Protein 3ODT (pdb70)

B-factor: mean 15.15, std 9.88, range [2.03, 68.45]

GO terms:
  GO:0036435 K48-linked polyubiquitin modification-dependent protein binding (F, IDA)
  GO:0043130 ubiquitin binding (F, IDA)
  GO:0043161 proteasome-mediated ubiquitin-dependent protein catabolic process (P, IGI)
  GO:0000727 double-strand break repair via break-induced replication (P, IMP)
  GO:0034517 ribophagy (P, IMP)
  GO:0005634 nucleus (C, HDA)
  GO:0005737 cytoplasm (C, HDA)
  GO:0043161 proteasome-mediated ubiquitin-dependent protein catabolic process (P, IMP)
  GO:0010992 ubiquitin recycling (P, IMP)
  GO:0043130 ubiquitin binding (F, IMP)
  GO:0072671 mitochondria-associated ubiquitin-dependent protein catabolic process (P, IMP)
  GO:0006303 double-strand break repair via nonhomologous end joining (P, IMP)
  GO:0070314 G1 to G0 transition (P, IMP)
  GO:0005515 protein binding (F, IPI)
  GO:0032473 cytoplasmic side of mitochondrial outer membrane (C, IDA)
  GO:0005634 nucleus (C, IDA)
  GO:0005737 cytoplasm (C, IDA)
  GO:0005634 nucleus (C, EXP)
  GO:0005737 cytoplasm (C, EXP)
  GO:0005741 mitochondrial outer membrane (C, EXP)

Secondary structure (DSSP, 8-state):
----EEEEEE---SS-EEEEEEEETTEEEEEETTSEEEEEEESSSEEEEEEEE-SS-EEEEEEETTTTEEEEEETT--EEEETT--TTS---B----SS-EEEEEEETTEEEEEETTSEEEEEETTEEEEEEE--SS-EEEEEEEETTTTEEEEEETTS-EEEEETTEEEEEE-SS-SS-EEEEEEEETTEEEEEETTSEEEEE-----EEEEEE--SS-EEEEEE-TTS-EEEEETTSEEEEE-TTT--EEEEEE-SSS-EEEEE---S-EEEEETTS-EEEEES-GGG---/----EEEEEE---SS-EEEEEEEETTEEEEEETTSEEEEEEEESEEEEEEEEE-SS-EEEEEEETTTTEEEEEETT--EEEETT--TTSPPSEE----SS-EEEEEEETTEEEEEETTSEEEEEETTEEEEEEE--SS-EEEEEEEETTTTEEEEEETTS-EEEEETTEEEEEE-SS-SS-EEEEEEEETTEEEEEETTSEEEEE-----EEEEEE--SS-EEEEEE-TTS-EEEEETTSEEEEE-TTT-SEEEEEE-SSS-EEEEE---S-EEEEETTS-EEEEES-GGG--

Solvent-accessible surface area: 24401 Å² total

CATH classification: 2.130.10.10

Folds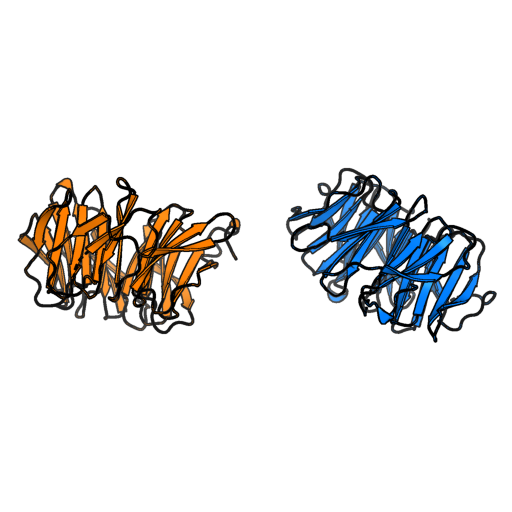eek 3Di:
DFDWFFQDKFDDFPFFFQEKEDLDPFWIWTFFQQQWIWIWGCDPHIDIATQEGDNGGKHEWEADNVVQWIWTWFAVFIWTAHPPHHYPDDTLDQHDGPGTFNYWYDDDQWIWTWGQSQWIFIDHPSYTQEIQHDGPGGWQDKAQQDPVQQWIWTFFQSQWIFIDGRNHTPDIQNPPGPGGWHEKDHPHNFWIWTFFQVQWIFIAGVVRDTPDIQHDGPGGKHYWDAFPVGWIWTFWQSQWIWTADPVPNDTPDIDHDPARIWNYWDAPQRWIWTTGRVRMIIIIDPDPVSHPD/DQPKFFQDKFDDFPFFWQEKADLDPFWIWTFFQQQFIWIWGDDPHIDIATQEGDDGGWHEWEADNVVQWIWTWFAVFIFIDHPPHHYPDGGPDGQDDGPGTFNYWYDDPQWIWTWGQSQWIFIDHPSDTFEIQHDGPGGWQDKADQDPVQQWIWTFFQSQWIFIDGRRHTPDIQNPPGPGGWHEKDHPHNFWIWTFFQVQWIFIAGVVSDTPAIEHDGPGGKHEWDAFPVRWIWTFWQSQWIWTADPVVRYTDDIDHHPARIWNYWDFPQRWIWTTGRVRMITIIDPDPVSHD

Structure (mmCIF, N/CA/C/O backbone):
data_3ODT
#
_entry.id   3ODT
#
_cell.length_a   33.656
_cell.length_b   87.996
_cell.length_c   92.265
_cell.angle_alpha   90.00
_cell.angle_beta   96.73
_cell.angle_gamma   90.00
#
_symmetry.space_group_name_H-M   'P 1 21 1'
#
loop_
_entity.id
_entity.type
_entity.pdbx_description
1 polymer 'Protein DOA1'
2 non-polymer 'CALCIUM ION'
3 non-polymer '2-(N-MORPHOLINO)-ETHANESULFONIC ACID'
4 water water
#
loop_
_atom_site.group_PDB
_atom_site.id
_atom_site.type_symbol
_atom_site.label_atom_id
_atom_site.label_alt_id
_atom_site.label_comp_id
_atom_site.label_asym_id
_atom_site.label_entity_id
_atom_site.label_seq_id
_atom_site.pdbx_PDB_ins_code
_atom_site.Cartn_x
_atom_site.Cartn_y
_atom_site.Cartn_z
_atom_site.occupancy
_atom_site.B_iso_or_equiv
_atom_site.auth_seq_id
_atom_site.auth_comp_id
_atom_site.auth_asym_id
_atom_site.auth_atom_id
_atom_site.pdbx_PDB_model_num
ATOM 1 N N . PHE A 1 5 ? -8.285 39.684 61.767 1.00 24.33 0 PHE A N 1
ATOM 2 C CA . PHE A 1 5 ? -7.501 40.640 62.633 1.00 16.65 0 PHE A CA 1
ATOM 3 C C . PHE A 1 5 ? -7.150 41.952 61.921 1.00 14.69 0 PHE A C 1
ATOM 4 O O . PHE A 1 5 ? -6.739 41.965 60.747 1.00 19.37 0 PHE A O 1
ATOM 12 N N . THR A 1 6 ? -7.333 43.055 62.641 1.00 14.41 1 THR A N 1
ATOM 13 C CA . THR A 1 6 ? -6.756 44.345 62.267 1.00 14.79 1 THR A CA 1
ATOM 14 C C . THR A 1 6 ? -5.949 44.866 63.458 1.00 11.37 1 THR A C 1
ATOM 15 O O . THR A 1 6 ? -6.221 44.542 64.608 1.00 12.66 1 THR A O 1
ATOM 19 N N . GLY A 1 7 ? -4.923 45.649 63.184 1.00 11.28 2 GLY A N 1
ATOM 20 C CA . GLY A 1 7 ? -3.986 46.003 64.219 1.00 11.87 2 GLY A CA 1
ATOM 21 C C . GLY A 1 7 ? -4.574 46.888 65.295 1.00 9.30 2 GLY A C 1
ATOM 22 O O . GLY A 1 7 ? -5.457 47.719 65.068 1.00 12.94 2 GLY A O 1
ATOM 23 N N . TYR A 1 8 ? -4.048 46.733 66.497 1.00 9.40 3 TYR A N 1
ATOM 24 C CA . TYR A 1 8 ? -4.308 47.677 67.567 1.00 7.67 3 TYR A CA 1
ATOM 25 C C . TYR A 1 8 ? -3.541 48.961 67.301 1.00 8.33 3 TYR A C 1
ATOM 26 O O . TYR A 1 8 ? -2.402 48.930 66.815 1.00 10.43 3 TYR A O 1
ATOM 35 N N . GLN A 1 9 ? -4.148 50.082 67.654 1.00 8.36 4 GLN A N 1
ATOM 36 C CA . GLN A 1 9 ? -3.459 51.354 67.596 1.00 9.14 4 GLN A CA 1
ATOM 37 C C . GLN A 1 9 ? -3.658 52.122 68.886 1.00 9.10 4 GLN A C 1
ATOM 38 O O . GLN A 1 9 ? -4.558 51.829 69.650 1.00 9.17 4 GLN A O 1
ATOM 44 N N . LEU A 1 10 ? -2.783 53.078 69.144 1.00 9.70 5 LEU A N 1
ATOM 45 C CA . LEU A 1 10 ? -2.822 53.803 70.401 1.00 11.03 5 LEU A CA 1
ATOM 46 C C . LEU A 1 10 ? -4.165 54.525 70.508 1.00 10.16 5 LEU A C 1
ATOM 47 O O . LEU A 1 10 ? -4.588 55.232 69.583 1.00 11.48 5 LEU A O 1
ATOM 52 N N . SER A 1 11 ? -4.814 54.306 71.652 1.00 10.42 6 SER A N 1
ATOM 53 C CA . SER A 1 11 ? -6.042 55.014 72.023 1.00 9.60 6 SER A CA 1
ATOM 54 C C . SER A 1 11 ? -5.811 56.181 72.966 1.00 9.06 6 SER A C 1
ATOM 55 O O . SER A 1 11 ? -6.400 57.250 72.794 1.00 12.53 6 SER A O 1
ATOM 58 N N . ALA A 1 12 ? -4.973 55.985 73.977 1.00 10.19 7 ALA A N 1
ATOM 59 C CA . ALA A 1 12 ? -4.709 57.040 74.952 1.00 10.37 7 ALA A CA 1
ATOM 60 C C . ALA A 1 12 ? -3.387 56.799 75.650 1.00 8.28 7 ALA A C 1
ATOM 61 O O . ALA A 1 12 ? -2.957 55.665 75.851 1.00 10.13 7 ALA A O 1
ATOM 63 N N . THR A 1 13 ? -2.780 57.906 76.023 1.00 11.14 8 THR A N 1
ATOM 64 C CA . THR A 1 13 ? -1.587 57.953 76.827 1.00 11.11 8 THR A CA 1
ATOM 65 C C . THR A 1 13 ? -1.936 58.605 78.162 1.00 10.45 8 THR A C 1
ATOM 66 O O . THR A 1 13 ? -2.438 59.732 78.217 1.00 12.40 8 THR A O 1
ATOM 70 N N . LEU A 1 14 ? -1.698 57.859 79.226 1.00 9.50 9 LEU A N 1
ATOM 71 C CA . LEU A 1 14 ? -2.096 58.216 80.563 1.00 9.53 9 LEU A CA 1
ATOM 72 C C . LEU A 1 14 ? -0.832 58.563 81.358 1.00 10.20 9 LEU A C 1
ATOM 73 O O . LEU A 1 14 ? -0.087 57.686 81.813 1.00 8.79 9 LEU A O 1
ATOM 78 N N . LYS A 1 15 ? -0.641 59.864 81.541 1.00 9.73 10 LYS A N 1
ATOM 79 C CA . LYS A 1 15 ? 0.539 60.447 82.139 1.00 9.44 10 LYS A CA 1
ATOM 80 C C . LYS A 1 15 ? 0.244 60.867 83.584 1.00 10.37 10 LYS A C 1
ATOM 81 O O . LYS A 1 15 ? -0.776 61.460 83.850 1.00 13.10 10 LYS A O 1
ATOM 87 N N . GLY A 1 16 ? 1.143 60.537 84.500 1.00 9.52 11 GLY A N 1
ATOM 88 C CA . GLY A 1 16 ? 1.011 60.974 85.873 1.00 10.65 11 GLY A CA 1
ATOM 89 C C . GLY A 1 16 ? 2.023 60.316 86.798 1.00 8.20 11 GLY A C 1
ATOM 90 O O . GLY A 1 16 ? 2.529 60.953 87.722 1.00 11.70 11 GLY A O 1
ATOM 91 N N . HIS A 1 17 ? 2.315 59.038 86.577 1.00 8.46 12 HIS A N 1
ATOM 92 C CA . HIS A 1 17 ? 3.291 58.382 87.421 1.00 7.64 12 HIS A CA 1
ATOM 93 C C . HIS A 1 17 ? 4.676 59.003 87.237 1.00 7.71 12 HIS A C 1
ATOM 94 O O . HIS A 1 17 ? 5.061 59.398 86.136 1.00 9.23 12 HIS A O 1
ATOM 101 N N . ASP A 1 18 ? 5.451 59.024 88.315 1.00 7.02 13 ASP A N 1
ATOM 102 C CA . ASP A 1 18 ? 6.788 59.601 88.276 1.00 7.46 13 ASP A CA 1
ATOM 103 C C . ASP A 1 18 ? 7.925 58.555 88.228 1.00 9.47 13 ASP A C 1
ATOM 104 O O . ASP A 1 18 ? 9.098 58.921 88.210 1.00 10.37 13 ASP A O 1
ATOM 109 N N . GLN A 1 19 ? 7.567 57.271 88.292 1.00 7.75 14 GLN A N 1
ATOM 110 C CA . GLN A 1 19 ? 8.531 56.190 88.114 1.00 7.38 14 GLN A CA 1
ATOM 111 C C . GLN A 1 19 ? 7.842 55.033 87.391 1.00 7.45 14 GLN A C 1
ATOM 112 O O . GLN A 1 19 ? 6.665 55.129 87.051 1.00 7.85 14 GLN A O 1
ATOM 118 N N . ASP A 1 20 ? 8.567 53.943 87.160 1.00 7.66 15 ASP A N 1
ATOM 119 C CA . ASP A 1 20 ? 8.047 52.909 86.291 1.00 7.46 15 ASP A CA 1
ATOM 120 C C . ASP A 1 20 ? 6.660 52.476 86.724 1.00 8.56 15 ASP A C 1
ATOM 121 O O . ASP A 1 20 ? 6.401 52.309 87.924 1.00 8.17 15 ASP A O 1
ATOM 126 N N . VAL A 1 21 ? 5.799 52.220 85.729 1.00 6.57 16 VAL A N 1
ATOM 127 C CA . VAL A 1 21 ? 4.516 51.571 85.984 1.00 7.84 16 VAL A CA 1
ATOM 128 C C . VAL A 1 21 ? 4.748 50.062 85.958 1.00 7.50 16 VAL A C 1
ATOM 129 O O . VAL A 1 21 ? 5.136 49.487 84.949 1.00 8.64 16 VAL A O 1
ATOM 133 N N . ARG A 1 22 ? 4.522 49.413 87.081 1.00 6.31 17 ARG A N 1
ATOM 134 C CA . ARG A 1 22 ? 4.890 48.022 87.232 1.00 8.27 17 ARG A CA 1
ATOM 135 C C . ARG A 1 22 ? 3.748 47.036 87.019 1.00 6.39 17 ARG A C 1
ATOM 136 O O . ARG A 1 22 ? 3.984 45.867 86.746 1.00 8.41 17 ARG A O 1
ATOM 144 N N . ASP A 1 23 ? 2.528 47.514 87.154 1.00 6.53 18 ASP A N 1
ATOM 145 C CA . ASP A 1 23 ? 1.358 46.671 86.999 1.00 5.60 18 ASP A CA 1
ATOM 146 C C . ASP A 1 23 ? 0.126 47.520 86.713 1.00 5.84 18 ASP A C 1
ATOM 147 O O . ASP A 1 23 ? -0.024 48.633 87.238 1.00 8.30 18 ASP A O 1
ATOM 152 N N . VAL A 1 24 ? -0.726 47.000 85.815 1.00 5.25 19 VAL A N 1
ATOM 153 C CA . VAL A 1 24 ? -1.972 47.632 85.398 1.00 4.44 19 VAL A CA 1
ATOM 154 C C . VAL A 1 24 ? -3.114 46.625 85.443 1.00 7.29 19 VAL A C 1
ATOM 155 O O . VAL A 1 24 ? -2.914 45.419 85.228 1.00 8.11 19 VAL A O 1
ATOM 159 N N . VAL A 1 25 ? -4.329 47.121 85.661 1.00 5.90 20 VAL A N 1
ATOM 160 C CA . VAL A 1 25 ? -5.496 46.270 85.700 1.00 6.89 20 VAL A CA 1
ATOM 161 C C . VAL A 1 25 ? -6.698 47.012 85.130 1.00 5.92 20 VAL A C 1
ATOM 162 O O . VAL A 1 25 ? -6.892 48.209 85.387 1.00 7.78 20 VAL A O 1
ATOM 166 N N . ALA A 1 26 ? -7.529 46.293 84.379 1.00 7.06 21 ALA A N 1
ATOM 167 C CA . ALA A 1 26 ? -8.820 46.775 83.966 1.00 8.12 21 ALA A CA 1
ATOM 168 C C . ALA A 1 26 ? -9.804 46.687 85.133 1.00 8.31 21 ALA A C 1
ATOM 169 O O . ALA A 1 26 ? -9.901 45.657 85.834 1.00 16.34 21 ALA A O 1
ATOM 171 N N . VAL A 1 27 ? -10.536 47.759 85.346 1.00 7.50 22 VAL A N 1
ATOM 172 C CA . VAL A 1 27 ? -11.599 47.747 86.324 1.00 9.89 22 VAL A CA 1
ATOM 173 C C . VAL A 1 27 ? -12.910 47.557 85.559 1.00 9.26 22 VAL A C 1
ATOM 174 O O . VAL A 1 27 ? -13.706 46.660 85.855 1.00 11.99 22 VAL A O 1
ATOM 178 N N . ASP A 1 28 ? -13.152 48.438 84.597 1.00 7.58 23 ASP A N 1
ATOM 179 C CA . ASP A 1 28 ? -14.203 48.227 83.604 1.00 7.39 23 ASP A CA 1
ATOM 180 C C . ASP A 1 28 ? -13.802 48.945 82.319 1.00 7.39 23 ASP A C 1
ATOM 181 O O . ASP A 1 28 ? -12.687 49.464 82.242 1.00 8.09 23 ASP A O 1
ATOM 186 N N . ASP A 1 29 ? -14.670 48.992 81.313 1.00 6.92 24 ASP A N 1
ATOM 187 C CA . ASP A 1 29 ? -14.283 49.599 80.051 1.00 7.00 24 ASP A CA 1
ATOM 188 C C . ASP A 1 29 ? -14.020 51.112 80.152 1.00 8.36 24 ASP A C 1
ATOM 189 O O . ASP A 1 29 ? -13.495 51.716 79.221 1.00 10.89 24 ASP A O 1
ATOM 194 N N . SER A 1 30 ? -14.395 51.719 81.269 1.00 8.45 25 SER A N 1
ATOM 195 C CA . SER A 1 30 ? -14.161 53.144 81.488 1.00 7.06 25 SER A CA 1
ATOM 196 C C . SER A 1 30 ? -13.211 53.440 82.658 1.00 6.30 25 SER A C 1
ATOM 197 O O . SER A 1 30 ? -13.044 54.597 83.043 1.00 8.73 25 SER A O 1
ATOM 200 N N . LYS A 1 31 ? -12.606 52.408 83.216 1.00 7.59 26 LYS A N 1
ATOM 201 C CA . LYS A 1 31 ? -11.764 52.611 84.380 1.00 7.60 26 LYS A CA 1
ATOM 202 C C . LYS A 1 31 ? -10.612 51.618 84.357 1.00 8.30 26 LYS A C 1
ATOM 203 O O . LYS A 1 31 ? -10.831 50.409 84.227 1.00 6.91 26 LYS A O 1
ATOM 209 N N . VAL A 1 32 ? -9.401 52.129 84.550 1.00 7.11 27 VAL A N 1
ATOM 210 C CA . VAL A 1 32 ? -8.236 51.283 84.686 1.00 7.51 27 VAL A CA 1
ATOM 211 C C . VAL A 1 32 ? -7.414 51.775 85.875 1.00 6.98 27 VAL A C 1
ATOM 212 O O . VAL A 1 32 ? -7.488 52.952 86.274 1.00 7.01 27 VAL A O 1
ATOM 216 N N . ALA A 1 33 ? -6.591 50.884 86.414 1.00 7.01 28 ALA A N 1
ATOM 217 C CA . ALA A 1 33 ? -5.747 51.226 87.549 1.00 8.10 28 ALA A CA 1
ATOM 218 C C . ALA A 1 33 ? -4.309 50.795 87.319 1.00 6.62 28 ALA A C 1
ATOM 219 O O . ALA A 1 33 ? -4.021 49.853 86.576 1.00 7.47 28 ALA A O 1
ATOM 221 N N . SER A 1 34 ? -3.400 51.511 87.950 1.00 6.11 29 SER A N 1
ATOM 222 C CA . SER A 1 34 ? -1.977 51.246 87.774 1.00 7.30 29 SER A CA 1
ATOM 223 C C . SER A 1 34 ? -1.250 51.495 89.077 1.00 6.13 29 SER A C 1
ATOM 224 O O . SER A 1 34 ? -1.692 52.278 89.899 1.00 6.54 29 SER A O 1
ATOM 227 N N . VAL A 1 35 ? -0.122 50.800 89.245 1.00 5.60 30 VAL A N 1
ATOM 228 C CA . VAL A 1 35 ? 0.741 51.023 90.396 1.00 5.81 30 VAL A CA 1
ATOM 229 C C . VAL A 1 35 ? 2.164 51.174 89.912 1.00 5.22 30 VAL A C 1
ATOM 230 O O . VAL A 1 35 ? 2.517 50.738 88.804 1.00 5.74 30 VAL A O 1
ATOM 234 N N . SER A 1 36 ? 2.995 51.793 90.732 1.00 6.79 31 SER A N 1
ATOM 235 C CA . SER A 1 36 ? 4.268 52.273 90.262 1.00 7.60 31 SER A CA 1
ATOM 236 C C . SER A 1 36 ? 5.312 52.234 91.360 1.00 9.28 31 SER A C 1
ATOM 237 O O . SER A 1 36 ? 4.979 52.247 92.550 1.00 5.46 31 SER A O 1
ATOM 240 N N . ARG A 1 37 ? 6.578 52.246 90.973 1.00 7.16 32 ARG A N 1
ATOM 241 C CA . ARG A 1 37 ? 7.657 52.474 91.922 1.00 6.99 32 ARG A CA 1
ATOM 242 C C . ARG A 1 37 ? 7.599 53.855 92.584 1.00 7.55 32 ARG A C 1
ATOM 243 O O . ARG A 1 37 ? 8.307 54.091 93.566 1.00 9.89 32 ARG A O 1
ATOM 251 N N . ASP A 1 38 ? 6.750 54.755 92.085 1.00 8.23 33 ASP A N 1
ATOM 252 C CA . ASP A 1 38 ? 6.538 56.050 92.747 1.00 8.68 33 ASP A CA 1
ATOM 253 C C . ASP A 1 38 ? 5.682 55.930 94.025 1.00 7.37 33 ASP A C 1
ATOM 254 O O . ASP A 1 38 ? 5.468 56.906 94.731 1.00 9.94 33 ASP A O 1
ATOM 259 N N . GLY A 1 39 ? 5.213 54.722 94.315 1.00 7.21 34 GLY A N 1
ATOM 260 C CA . GLY A 1 39 ? 4.509 54.444 95.540 1.00 8.83 34 GLY A CA 1
ATOM 261 C C . GLY A 1 39 ? 3.017 54.727 95.482 1.00 6.78 34 GLY A C 1
ATOM 262 O O . GLY A 1 39 ? 2.341 54.617 96.504 1.00 8.22 34 GLY A O 1
ATOM 263 N N . THR A 1 40 ? 2.504 55.065 94.301 1.00 8.82 35 THR A N 1
ATOM 264 C CA . THR A 1 40 ? 1.107 55.418 94.156 1.00 8.79 35 THR A CA 1
ATOM 265 C C . THR A 1 40 ? 0.302 54.360 93.413 1.00 7.37 35 THR A C 1
ATOM 266 O O . THR A 1 40 ? 0.847 53.584 92.606 1.00 6.37 35 THR A O 1
ATOM 270 N N . VAL A 1 41 ? -0.991 54.352 93.721 1.00 7.92 36 VAL A N 1
ATOM 271 C CA . VAL A 1 41 ? -2.027 53.633 92.972 1.00 7.25 36 VAL A CA 1
ATOM 272 C C . VAL A 1 41 ? -2.845 54.724 92.312 1.00 7.99 36 VAL A C 1
ATOM 273 O O . VAL A 1 41 ? -3.318 55.629 92.992 1.00 7.16 36 VAL A O 1
ATOM 277 N N . ARG A 1 42 ? -3.006 54.648 91.001 1.00 7.34 37 ARG A N 1
ATOM 278 C CA . ARG A 1 42 ? -3.822 55.589 90.251 1.00 9.46 37 ARG A CA 1
ATOM 279 C C . ARG A 1 42 ? -4.978 54.918 89.577 1.00 6.87 37 ARG A C 1
ATOM 280 O O . ARG A 1 42 ? -4.852 53.826 89.019 1.00 7.63 37 ARG A O 1
ATOM 288 N N . LEU A 1 43 ? -6.118 55.583 89.669 1.00 7.00 38 LEU A N 1
ATOM 289 C CA . LEU A 1 43 ? -7.353 55.197 89.007 1.00 7.49 38 LEU A CA 1
ATOM 290 C C . LEU A 1 43 ? -7.586 56.190 87.890 1.00 8.56 38 LEU A C 1
ATOM 291 O O . LEU A 1 43 ? -7.624 57.421 88.115 1.00 9.25 38 LEU A O 1
ATOM 296 N N . TRP A 1 44 ? -7.732 55.653 86.686 1.00 7.29 39 TRP A N 1
ATOM 297 C CA . TRP A 1 44 ? -7.934 56.450 85.490 1.00 8.81 39 TRP A CA 1
ATOM 298 C C . TRP A 1 44 ? -9.355 56.178 85.010 1.00 8.30 39 TRP A C 1
ATOM 299 O O . TRP A 1 44 ? -9.752 55.009 84.855 1.00 9.70 39 TRP A O 1
ATOM 310 N N . SER A 1 45 ? -10.115 57.252 84.809 1.00 8.66 40 SER A N 1
ATOM 311 C CA . SER A 1 45 ? -11.500 57.188 84.368 1.00 9.06 40 SER A CA 1
ATOM 312 C C . SER A 1 45 ? -11.688 57.890 83.073 1.00 8.91 40 SER A C 1
ATOM 313 O O . SER A 1 45 ? -11.172 58.999 82.878 1.00 12.37 40 SER A O 1
ATOM 316 N N . LYS A 1 46 ? -12.471 57.256 82.202 1.00 8.49 41 LYS A N 1
ATOM 317 C CA . LYS A 1 46 ? -12.781 57.829 80.908 1.00 8.73 41 LYS A CA 1
ATOM 318 C C . LYS A 1 46 ? -14.141 58.459 80.912 1.00 13.83 41 LYS A C 1
ATOM 319 O O . LYS A 1 46 ? -15.142 57.813 81.216 1.00 15.21 41 LYS A O 1
ATOM 325 N N . ASP A 1 47 ? -14.173 59.748 80.585 1.00 14.75 42 ASP A N 1
ATOM 326 C CA . ASP A 1 47 ? -15.411 60.481 80.354 1.00 18.38 42 ASP A CA 1
ATOM 327 C C . ASP A 1 47 ? -15.477 60.705 78.853 1.00 31.05 42 ASP A C 1
ATOM 328 O O . ASP A 1 47 ? -16.129 59.950 78.131 1.00 43.16 42 ASP A O 1
ATOM 333 N N . ASP A 1 48 ? -14.776 61.731 78.381 1.00 33.92 43 ASP A N 1
ATOM 334 C CA . ASP A 1 48 ? -14.447 61.830 76.961 1.00 35.38 43 ASP A CA 1
ATOM 335 C C . ASP A 1 48 ? -12.954 61.503 76.858 1.00 28.55 43 ASP A C 1
ATOM 336 O O . ASP A 1 48 ? -12.517 60.708 76.010 1.00 27.62 43 ASP A O 1
ATOM 341 N N . GLN A 1 49 ? -12.188 62.108 77.759 1.00 22.25 44 GLN A N 1
ATOM 342 C CA . GLN A 1 49 ? -10.772 61.824 77.906 1.00 17.84 44 GLN A CA 1
ATOM 343 C C . GLN A 1 49 ? -10.577 60.996 79.158 1.00 11.68 44 GLN A C 1
ATOM 344 O O . GLN A 1 49 ? -11.479 60.874 79.975 1.00 14.35 44 GLN A O 1
ATOM 350 N N . TRP A 1 50 ? -9.383 60.451 79.299 1.00 13.97 45 TRP A N 1
ATOM 351 C CA . TRP A 1 50 ? -8.990 59.748 80.495 1.00 10.79 45 TRP A CA 1
ATOM 352 C C . TRP A 1 50 ? -8.376 60.736 81.479 1.00 14.48 45 TRP A C 1
ATOM 353 O O . TRP A 1 50 ? -7.510 61.542 81.122 1.00 15.27 45 TRP A O 1
ATOM 364 N N . LEU A 1 51 ? -8.841 60.672 82.719 1.00 11.45 46 LEU A N 1
ATOM 365 C CA . LEU A 1 51 ? -8.354 61.504 83.790 1.00 16.82 46 LEU A CA 1
ATOM 366 C C . LEU A 1 51 ? -7.911 60.577 84.898 1.00 12.83 46 LEU A C 1
ATOM 367 O O . LEU A 1 51 ? -8.631 59.657 85.269 1.00 12.77 46 LEU A O 1
ATOM 372 N N . GLY A 1 52 ? -6.707 60.813 85.412 1.00 10.02 47 GLY A N 1
ATOM 373 C CA . GLY A 1 52 ? -6.145 60.048 86.507 1.00 9.61 47 GLY A CA 1
ATOM 374 C C . GLY A 1 52 ? -6.243 60.749 87.848 1.00 10.69 47 GLY A C 1
ATOM 375 O O . GLY A 1 52 ? -6.106 61.973 87.943 1.00 12.50 47 GLY A O 1
ATOM 376 N N . THR A 1 53 ? -6.490 59.959 88.883 1.00 8.81 48 THR A N 1
ATOM 377 C CA . THR A 1 53 ? -6.470 60.413 90.257 1.00 10.94 48 THR A CA 1
ATOM 378 C C . THR A 1 53 ? -5.658 59.429 91.110 1.00 9.73 48 THR A C 1
ATOM 379 O O . THR A 1 53 ? -5.703 58.212 90.906 1.00 11.43 48 THR A O 1
ATOM 383 N N . VAL A 1 54 ? -4.917 59.944 92.079 1.00 9.95 49 VAL A N 1
ATOM 384 C CA . VAL A 1 54 ? -4.187 59.111 93.008 1.00 9.32 49 VAL A CA 1
ATOM 385 C C . VAL A 1 54 ? -5.134 58.676 94.113 1.00 9.77 49 VAL A C 1
ATOM 386 O O . VAL A 1 54 ? -5.684 59.519 94.835 1.00 11.48 49 VAL A O 1
ATOM 390 N N . VAL A 1 55 ? -5.312 57.368 94.257 1.00 10.58 50 VAL A N 1
ATOM 391 C CA . VAL A 1 55 ? -6.223 56.833 95.268 1.00 10.79 50 VAL A CA 1
ATOM 392 C C . VAL A 1 55 ? -5.470 56.283 96.464 1.00 11.28 50 VAL A C 1
ATOM 393 O O . VAL A 1 55 ? -6.070 56.018 97.501 1.00 11.00 50 VAL A O 1
ATOM 397 N N . TYR A 1 56 ? -4.149 56.156 96.333 1.00 10.19 51 TYR A N 1
ATOM 398 C CA . TYR A 1 56 ? -3.303 55.771 97.467 1.00 8.95 51 TYR A CA 1
ATOM 399 C C . TYR A 1 56 ? -1.860 56.200 97.215 1.00 8.16 51 TYR A C 1
ATOM 400 O O . TYR A 1 56 ? -1.354 56.062 96.118 1.00 8.99 51 TYR A O 1
ATOM 409 N N . THR A 1 57 ? -1.214 56.704 98.253 1.00 11.12 52 THR A N 1
ATOM 410 C CA . THR A 1 57 ? 0.210 57.016 98.227 1.00 11.98 52 THR A CA 1
ATOM 411 C C . THR A 1 57 ? 0.887 56.435 99.443 1.00 12.25 52 THR A C 1
ATOM 412 O O . THR A 1 57 ? 0.379 56.545 100.573 1.00 15.18 52 THR A O 1
ATOM 416 N N . GLY A 1 58 ? 2.069 55.863 99.196 1.00 11.59 53 GLY A N 1
ATOM 417 C CA . GLY A 1 58 ? 2.977 55.407 100.242 1.00 16.38 53 GLY A CA 1
ATOM 418 C C . GLY A 1 58 ? 4.404 55.540 99.749 1.00 15.07 53 GLY A C 1
ATOM 419 O O . GLY A 1 58 ? 4.639 55.940 98.599 1.00 15.30 53 GLY A O 1
ATOM 420 N N . GLN A 1 59 ? 5.377 55.247 100.599 1.00 19.49 54 GLN A N 1
ATOM 421 C CA . GLN A 1 59 ? 6.772 55.373 100.175 1.00 21.83 54 GLN A CA 1
ATOM 422 C C . GLN A 1 59 ? 7.298 54.137 99.446 1.00 18.71 54 GLN A C 1
ATOM 423 O O . GLN A 1 59 ? 8.169 54.245 98.561 1.00 25.13 54 GLN A O 1
ATOM 429 N N . GLY A 1 60 ? 6.764 52.965 99.762 1.00 11.45 55 GLY A N 1
ATOM 430 C CA . GLY A 1 60 ? 7.329 51.766 99.178 1.00 10.45 55 GLY A CA 1
ATOM 431 C C . GLY A 1 60 ? 6.936 51.567 97.722 1.00 8.44 55 GLY A C 1
ATOM 432 O O . GLY A 1 60 ? 5.841 51.925 97.308 1.00 10.03 55 GLY A O 1
ATOM 433 N N . PHE A 1 61 ? 7.828 50.940 96.975 1.00 7.67 56 PHE A N 1
ATOM 434 C CA . PHE A 1 61 ? 7.577 50.624 95.588 1.00 7.39 56 PHE A CA 1
ATOM 435 C C . PHE A 1 61 ? 6.365 49.703 95.534 1.00 7.76 56 PHE A C 1
ATOM 436 O O . PHE A 1 61 ? 6.244 48.764 96.355 1.00 7.73 56 PHE A O 1
ATOM 444 N N . LEU A 1 62 ? 5.480 49.956 94.588 1.00 7.82 57 LEU A N 1
ATOM 445 C CA . LEU A 1 62 ? 4.342 49.079 94.333 1.00 6.89 57 LEU A CA 1
ATOM 446 C C . LEU A 1 62 ? 4.608 48.348 93.011 1.00 9.89 57 LEU A C 1
ATOM 447 O O . LEU A 1 62 ? 4.944 48.970 91.982 1.00 9.85 57 LEU A O 1
ATOM 452 N N . ASN A 1 63 ? 4.468 47.025 93.077 1.00 5.99 58 ASN A N 1
ATOM 453 C CA . ASN A 1 63 ? 4.813 46.110 91.993 1.00 6.72 58 ASN A CA 1
ATOM 454 C C . ASN A 1 63 ? 3.683 45.274 91.438 1.00 5.72 58 ASN A C 1
ATOM 455 O O . ASN A 1 63 ? 3.804 44.695 90.364 1.00 8.24 58 ASN A O 1
ATOM 460 N N . SER A 1 64 ? 2.569 45.223 92.163 1.00 5.60 59 SER A N 1
ATOM 461 C CA . SER A 1 64 ? 1.448 44.393 91.767 1.00 5.72 59 SER A CA 1
ATOM 462 C C . SER A 1 64 ? 0.114 45.062 92.135 1.00 6.17 59 SER A C 1
ATOM 463 O O . SER A 1 64 ? 0.002 45.799 93.137 1.00 6.01 59 SER A O 1
ATOM 466 N N . VAL A 1 65 ? -0.896 44.746 91.336 1.00 6.42 60 VAL A N 1
ATOM 467 C CA . VAL A 1 65 ? -2.252 45.241 91.548 1.00 8.39 60 VAL A CA 1
ATOM 468 C C . VAL A 1 65 ? -3.229 44.213 90.983 1.00 8.17 60 VAL A C 1
ATOM 469 O O . VAL A 1 65 ? -2.906 43.473 90.031 1.00 9.15 60 VAL A O 1
ATOM 473 N N . CYS A 1 66 ? -4.415 44.161 91.593 1.00 6.27 61 CYS A N 1
ATOM 474 C CA . CYS A 1 66 ? -5.552 43.443 91.029 1.00 9.21 61 CYS A CA 1
ATOM 475 C C . CYS A 1 66 ? -6.820 44.113 91.529 1.00 6.41 61 CYS A C 1
ATOM 476 O O . CYS A 1 66 ? -6.767 45.072 92.315 1.00 7.85 61 CYS A O 1
ATOM 479 N N . TYR A 1 67 ? -7.956 43.601 91.077 1.00 8.06 62 TYR A N 1
ATOM 480 C CA . TYR A 1 67 ? -9.228 44.240 91.354 1.00 8.39 62 TYR A CA 1
ATOM 481 C C . TYR A 1 67 ? -10.222 43.190 91.853 1.00 7.44 62 TYR A C 1
ATOM 482 O O . TYR A 1 67 ? -10.474 42.190 91.178 1.00 9.04 62 TYR A O 1
ATOM 491 N N . ASP A 1 68 ? -10.718 43.413 93.071 1.00 8.08 63 ASP A N 1
ATOM 492 C CA . ASP A 1 68 ? -11.770 42.610 93.671 1.00 9.47 63 ASP A CA 1
ATOM 493 C C . ASP A 1 68 ? -13.073 43.284 93.249 1.00 9.95 63 ASP A C 1
ATOM 494 O O . ASP A 1 68 ? -13.451 44.358 93.730 1.00 9.56 63 ASP A O 1
ATOM 499 N N . SER A 1 69 ? -13.744 42.639 92.303 1.00 11.50 64 SER A N 1
ATOM 500 C CA . SER A 1 69 ? -14.911 43.195 91.647 1.00 13.95 64 SER A CA 1
ATOM 501 C C . SER A 1 69 ? -16.200 43.116 92.486 1.00 16.66 64 SER A C 1
ATOM 502 O O . SER A 1 69 ? -17.212 43.743 92.145 1.00 17.09 64 SER A O 1
ATOM 505 N N . GLU A 1 70 ? -16.208 42.358 93.569 1.00 13.72 65 GLU A N 1
ATOM 506 C CA . GLU A 1 70 ? -17.414 42.385 94.416 1.00 12.83 65 GLU A CA 1
ATOM 507 C C . GLU A 1 70 ? -17.301 43.464 95.511 1.00 11.42 65 GLU A C 1
ATOM 508 O O . GLU A 1 70 ? -18.220 44.274 95.697 1.00 16.88 65 GLU A O 1
ATOM 514 N N . LYS A 1 71 ? -16.163 43.508 96.205 1.00 10.58 66 LYS A N 1
ATOM 515 C CA . LYS A 1 71 ? -15.901 44.562 97.183 1.00 12.52 66 LYS A CA 1
ATOM 516 C C . LYS A 1 71 ? -15.558 45.913 96.522 1.00 9.97 66 LYS A C 1
ATOM 517 O O . LYS A 1 71 ? -15.603 46.966 97.174 1.00 14.36 66 LYS A O 1
ATOM 523 N N . GLU A 1 72 ? -15.236 45.863 95.237 1.00 8.02 67 GLU A N 1
ATOM 524 C CA . GLU A 1 72 ? -14.805 47.029 94.449 1.00 9.93 67 GLU A CA 1
ATOM 525 C C . GLU A 1 72 ? -13.608 47.676 95.111 1.00 9.89 67 GLU A C 1
ATOM 526 O O . GLU A 1 72 ? -13.570 48.892 95.345 1.00 10.66 67 GLU A O 1
ATOM 532 N N . LEU A 1 73 ? -12.601 46.841 95.357 1.00 7.70 68 LEU A N 1
ATOM 533 C CA . LEU A 1 73 ? -11.344 47.263 95.916 1.00 7.40 68 LEU A CA 1
ATOM 534 C C . LEU A 1 73 ? -10.215 47.005 94.958 1.00 8.31 68 LEU A C 1
ATOM 535 O O . LEU A 1 73 ? -10.108 45.921 94.380 1.00 7.72 68 LEU A O 1
ATOM 540 N N . LEU A 1 74 ? -9.375 48.014 94.819 1.00 7.74 69 LEU A N 1
ATOM 541 C CA . LEU A 1 74 ? -8.082 47.833 94.194 1.00 8.93 69 LEU A CA 1
ATOM 542 C C . LEU A 1 74 ? -7.115 47.281 95.237 1.00 8.62 69 LEU A C 1
ATOM 543 O O . LEU A 1 74 ? -6.898 47.912 96.280 1.00 10.52 69 LEU A O 1
ATOM 548 N N . LEU A 1 75 ? -6.547 46.119 94.952 1.00 7.30 70 LEU A N 1
ATOM 549 C CA . LEU A 1 75 ? -5.579 45.481 95.849 1.00 8.89 70 LEU A CA 1
ATOM 550 C C . LEU A 1 75 ? -4.177 45.677 95.275 1.00 7.09 70 LEU A C 1
ATOM 551 O O . LEU A 1 75 ? -3.974 45.550 94.070 1.00 8.54 70 LEU A O 1
ATOM 556 N N . PHE A 1 76 ? -3.200 45.967 96.121 1.00 6.87 71 PHE A N 1
ATOM 557 C CA . PHE A 1 76 ? -1.890 46.318 95.611 1.00 7.91 71 PHE A CA 1
ATOM 558 C C . PHE A 1 76 ? -0.813 45.938 96.632 1.00 6.29 71 PHE A C 1
ATOM 559 O O . PHE A 1 76 ? -1.050 45.903 97.848 1.00 7.47 71 PHE A O 1
ATOM 567 N N . GLY A 1 77 ? 0.368 45.647 96.134 1.00 7.30 72 GLY A N 1
ATOM 568 C CA . GLY A 1 77 ? 1.463 45.277 96.999 1.00 10.69 72 GLY A CA 1
ATOM 569 C C . GLY A 1 77 ? 2.804 45.547 96.345 1.00 7.02 72 GLY A C 1
ATOM 570 O O . GLY A 1 77 ? 2.901 45.883 95.160 1.00 7.32 72 GLY A O 1
ATOM 571 N N . GLY A 1 78 ? 3.839 45.427 97.157 1.00 7.58 73 GLY A N 1
ATOM 572 C CA . GLY A 1 78 ? 5.183 45.644 96.663 1.00 10.17 73 GLY A CA 1
ATOM 573 C C . GLY A 1 78 ? 6.217 45.424 97.735 1.00 8.10 73 GLY A C 1
ATOM 574 O O . GLY A 1 78 ? 6.111 44.485 98.557 1.00 7.51 73 GLY A O 1
ATOM 575 N N . LYS A 1 79 ? 7.195 46.328 97.765 1.00 7.61 74 LYS A N 1
ATOM 576 C CA . LYS A 1 79 ? 8.413 46.086 98.532 1.00 9.80 74 LYS A CA 1
ATOM 577 C C . LYS A 1 79 ? 8.158 46.039 100.033 1.00 11.85 74 LYS A C 1
ATOM 578 O O . LYS A 1 79 ? 8.927 45.415 100.765 1.00 13.51 74 LYS A O 1
ATOM 584 N N . ASP A 1 80 ? 7.134 46.706 100.536 1.00 10.67 75 ASP A N 1
ATOM 585 C CA . ASP A 1 80 ? 6.972 46.717 101.988 1.00 11.25 75 ASP A CA 1
ATOM 586 C C . ASP A 1 80 ? 6.345 45.426 102.541 1.00 10.11 75 ASP A C 1
ATOM 587 O O . ASP A 1 80 ? 6.149 45.308 103.739 1.00 11.98 75 ASP A O 1
ATOM 592 N N . THR A 1 81 ? 6.047 44.474 101.658 1.00 8.64 76 THR A N 1
ATOM 593 C CA . THR A 1 81 ? 5.610 43.128 102.057 1.00 9.24 76 THR A CA 1
ATOM 594 C C . THR A 1 81 ? 4.115 42.979 102.368 1.00 7.59 76 THR A C 1
ATOM 595 O O . THR A 1 81 ? 3.632 41.878 102.631 1.00 9.61 76 THR A O 1
ATOM 615 N N . ILE A 1 83 ? -0.130 43.596 101.467 1.00 8.58 78 ILE A N 1
ATOM 616 C CA . ILE A 1 83 ? -1.124 43.777 100.423 1.00 7.20 78 ILE A CA 1
ATOM 617 C C . ILE A 1 83 ? -2.192 44.701 101.023 1.00 7.77 78 ILE A C 1
ATOM 618 O O . ILE A 1 83 ? -2.732 44.408 102.083 1.00 11.17 78 ILE A O 1
ATOM 623 N N . ASN A 1 84 ? -2.456 45.836 100.396 1.00 7.94 79 ASN A N 1
ATOM 624 C CA . ASN A 1 84 ? -3.508 46.730 100.862 1.00 8.58 79 ASN A CA 1
ATOM 625 C C . ASN A 1 84 ? -4.608 46.837 99.818 1.00 7.71 79 ASN A C 1
ATOM 626 O O . ASN A 1 84 ? -4.425 46.457 98.651 1.00 8.87 79 ASN A O 1
ATOM 631 N N . GLY A 1 85 ? -5.745 47.359 100.243 1.00 9.86 80 GLY A N 1
ATOM 632 C CA . GLY A 1 85 ? -6.859 47.560 99.355 1.00 10.63 80 GLY A CA 1
ATOM 633 C C . GLY A 1 85 ? -7.477 48.907 99.602 1.00 10.95 80 GLY A C 1
ATOM 634 O O . GLY A 1 85 ? -7.594 49.365 100.749 1.00 14.21 80 GLY A O 1
ATOM 635 N N . VAL A 1 86 ? -7.852 49.566 98.516 1.00 10.24 81 VAL A N 1
ATOM 636 C CA . VAL A 1 86 ? -8.611 50.810 98.613 1.00 9.99 81 VAL A CA 1
ATOM 637 C C . VAL A 1 86 ? -9.802 50.806 97.671 1.00 10.42 81 VAL A C 1
ATOM 638 O O . VAL A 1 86 ? -9.766 50.163 96.615 1.00 11.10 81 VAL A O 1
ATOM 642 N N . PRO A 1 87 ? -10.853 51.547 98.043 1.00 11.77 82 PRO A N 1
ATOM 643 C CA . PRO A 1 87 ? -12.011 51.670 97.162 1.00 11.03 82 PRO A CA 1
ATOM 644 C C . PRO A 1 87 ? -11.708 52.584 95.980 1.00 12.71 82 PRO A C 1
ATOM 645 O O . PRO A 1 87 ? -10.675 53.237 95.933 1.00 14.22 82 PRO A O 1
ATOM 649 N N . LEU A 1 88 ? -12.624 52.628 95.027 1.00 11.41 83 LEU A N 1
ATOM 650 C CA . LEU A 1 88 ? -12.426 53.398 93.815 1.00 14.25 83 LEU A CA 1
ATOM 651 C C . LEU A 1 88 ? -12.614 54.890 94.095 1.00 24.16 83 LEU A C 1
ATOM 652 O O . LEU A 1 88 ? -12.501 55.697 93.200 1.00 31.17 83 LEU A O 1
ATOM 657 N N . PHE A 1 89 ? -12.940 55.235 95.341 1.00 21.64 84 PHE A N 1
ATOM 658 C CA . PHE A 1 89 ? -13.217 56.624 95.740 1.00 26.79 84 PHE A CA 1
ATOM 659 C C . PHE A 1 89 ? -12.312 57.066 96.888 1.00 32.49 84 PHE A C 1
ATOM 660 O O . PHE A 1 89 ? -12.564 58.106 97.518 1.00 29.71 84 PHE A O 1
ATOM 668 N N . ALA A 1 90 ? -11.258 56.282 97.148 1.00 28.49 85 ALA A N 1
ATOM 669 C CA . ALA A 1 90 ? -10.280 56.616 98.194 1.00 25.15 85 ALA A CA 1
ATOM 670 C C . ALA A 1 90 ? -9.526 57.875 97.806 1.00 32.79 85 ALA A C 1
ATOM 671 O O . ALA A 1 90 ? -9.415 58.193 96.620 1.00 24.49 85 ALA A O 1
ATOM 673 N N . THR A 1 91 ? -8.992 58.582 98.794 1.00 36.38 86 THR A N 1
ATOM 674 C CA . THR A 1 91 ? -8.114 59.718 98.512 1.00 34.93 86 THR A CA 1
ATOM 675 C C . THR A 1 91 ? -6.680 59.424 98.980 1.00 39.24 86 THR A C 1
ATOM 676 O O . THR A 1 91 ? -6.486 58.734 99.987 1.00 27.80 86 THR A O 1
ATOM 680 N N . SER A 1 92 ? -5.683 59.918 98.241 1.00 34.01 87 SER A N 1
ATOM 681 C CA . SER A 1 92 ? -4.294 59.832 98.691 1.00 35.14 87 SER A CA 1
ATOM 682 C C . SER A 1 92 ? -4.238 60.443 100.097 1.00 40.77 87 SER A C 1
ATOM 683 O O . SER A 1 92 ? -4.863 61.472 100.367 1.00 52.39 87 SER A O 1
ATOM 686 N N . GLY A 1 93 ? -3.502 59.806 100.995 1.00 40.24 88 GLY A N 1
ATOM 687 C CA . GLY A 1 93 ? -3.419 60.273 102.368 1.00 50.26 88 GLY A CA 1
ATOM 688 C C . GLY A 1 93 ? -4.284 59.496 103.348 1.00 42.57 88 GLY A C 1
ATOM 689 O O . GLY A 1 93 ? -3.990 59.473 104.541 1.00 44.75 88 GLY A O 1
ATOM 690 N N . GLU A 1 94 ? -5.354 58.869 102.862 1.00 36.02 89 GLU A N 1
ATOM 691 C CA . GLU A 1 94 ? -6.176 58.014 103.720 1.00 39.05 89 GLU A CA 1
ATOM 692 C C . GLU A 1 94 ? -5.468 56.665 103.911 1.00 44.33 89 GLU A C 1
ATOM 693 O O . GLU A 1 94 ? -4.902 56.113 102.959 1.00 43.97 89 GLU A O 1
ATOM 699 N N . ASP A 1 95 ? -5.461 56.152 105.143 1.00 43.86 90 ASP A N 1
ATOM 700 C CA . ASP A 1 95 ? -4.985 54.790 105.395 1.00 45.15 90 ASP A CA 1
ATOM 701 C C . ASP A 1 95 ? -5.902 53.848 104.617 1.00 44.43 90 ASP A C 1
ATOM 702 O O . ASP A 1 95 ? -7.110 54.069 104.560 1.00 44.91 90 ASP A O 1
ATOM 707 N N . PRO A 1 96 ? -5.313 52.797 104.058 1.00 36.40 91 PRO A N 1
ATOM 708 C CA . PRO A 1 96 ? -6.052 51.832 103.267 1.00 37.70 91 PRO A CA 1
ATOM 709 C C . PRO A 1 96 ? -7.117 51.083 104.047 1.00 38.11 91 PRO A C 1
ATOM 710 O O . PRO A 1 96 ? -8.142 50.708 103.525 1.00 38.78 91 PRO A O 1
ATOM 714 N N . TYR A 1 98 ? -7.919 48.121 104.310 1.00 27.27 93 TYR A N 1
ATOM 715 C CA . TYR A 1 98 ? -7.910 46.706 104.015 1.00 23.74 93 TYR A CA 1
ATOM 716 C C . TYR A 1 98 ? -6.465 46.299 103.859 1.00 15.43 93 TYR A C 1
ATOM 717 O O . TYR A 1 98 ? -5.751 46.912 103.124 1.00 12.93 93 TYR A O 1
ATOM 726 N N . THR A 1 99 ? -6.084 45.303 104.632 1.00 11.99 94 THR A N 1
ATOM 727 C CA . THR A 1 99 ? -4.692 44.855 104.687 1.00 11.46 94 THR A CA 1
ATOM 728 C C . THR A 1 99 ? -4.627 43.345 104.831 1.00 9.34 94 THR A C 1
ATOM 729 O O . THR A 1 99 ? -5.327 42.773 105.664 1.00 10.45 94 THR A O 1
ATOM 733 N N . LEU A 1 100 ? -3.808 42.711 103.986 1.00 7.46 95 LEU A N 1
ATOM 734 C CA . LEU A 1 100 ? -3.515 41.281 104.043 1.00 7.81 95 LEU A CA 1
ATOM 735 C C . LEU A 1 100 ? -2.053 41.160 104.447 1.00 8.27 95 LEU A C 1
ATOM 736 O O . LEU A 1 100 ? -1.135 41.581 103.738 1.00 9.35 95 LEU A O 1
ATOM 741 N N . ILE A 1 101 ? -1.842 40.625 105.633 1.00 9.53 96 ILE A N 1
ATOM 742 C CA . ILE A 1 101 ? -0.520 40.576 106.214 1.00 9.11 96 ILE A CA 1
ATOM 743 C C . ILE A 1 101 ? -0.020 39.133 106.224 1.00 8.51 96 ILE A C 1
ATOM 744 O O . ILE A 1 101 ? -0.775 38.220 106.522 1.00 9.87 96 ILE A O 1
ATOM 749 N N . GLY A 1 102 ? 1.247 38.948 105.892 1.00 8.26 97 GLY A N 1
ATOM 750 C CA . GLY A 1 102 ? 1.889 37.656 105.995 1.00 8.52 97 GLY A CA 1
ATOM 751 C C . GLY A 1 102 ? 3.130 37.465 105.142 1.00 11.08 97 GLY A C 1
ATOM 752 O O . GLY A 1 102 ? 3.998 36.681 105.486 1.00 9.59 97 GLY A O 1
ATOM 753 N N . HIS A 1 103 ? 3.227 38.137 104.000 1.00 6.94 98 HIS A N 1
ATOM 754 C CA . HIS A 1 103 ? 4.444 37.990 103.196 1.00 7.50 98 HIS A CA 1
ATOM 755 C C . HIS A 1 103 ? 5.644 38.614 103.886 1.00 9.59 98 HIS A C 1
ATOM 756 O O . HIS A 1 103 ? 5.501 39.567 104.669 1.00 8.96 98 HIS A O 1
ATOM 763 N N . GLN A 1 104 ? 6.818 38.074 103.576 1.00 9.20 99 GLN A N 1
ATOM 764 C CA . GLN A 1 104 ? 8.055 38.494 104.213 1.00 9.38 99 GLN A CA 1
ATOM 765 C C . GLN A 1 104 ? 9.021 39.025 103.162 1.00 9.71 99 GLN A C 1
ATOM 766 O O . GLN A 1 104 ? 10.209 39.180 103.423 1.00 14.12 99 GLN A O 1
ATOM 772 N N . GLY A 1 105 ? 8.499 39.312 101.974 1.00 8.73 100 GLY A N 1
ATOM 773 C CA . GLY A 1 105 ? 9.273 39.947 100.941 1.00 8.16 100 GLY A CA 1
ATOM 774 C C . GLY A 1 105 ? 8.336 40.597 99.941 1.00 7.29 100 GLY A C 1
ATOM 775 O O . GLY A 1 105 ? 7.107 40.552 100.071 1.00 8.62 100 GLY A O 1
ATOM 776 N N . ASN A 1 106 ? 8.944 41.176 98.920 1.00 8.00 101 ASN A N 1
ATOM 777 C CA . ASN A 1 106 ? 8.251 41.910 97.862 1.00 7.48 101 ASN A CA 1
ATOM 778 C C . ASN A 1 106 ? 7.058 41.107 97.368 1.00 6.31 101 ASN A C 1
ATOM 779 O O . ASN A 1 106 ? 7.211 39.923 97.043 1.00 7.60 101 ASN A O 1
ATOM 784 N N . VAL A 1 107 ? 5.901 41.762 97.283 1.00 6.01 102 VAL A N 1
ATOM 785 C CA . VAL A 1 107 ? 4.733 41.164 96.670 1.00 6.32 102 VAL A CA 1
ATOM 786 C C . VAL A 1 107 ? 4.760 41.544 95.195 1.00 6.85 102 VAL A C 1
ATOM 787 O O . VAL A 1 107 ? 4.428 42.665 94.829 1.00 7.66 102 VAL A O 1
ATOM 791 N N . CYS A 1 108 ? 5.201 40.592 94.376 1.00 6.21 103 CYS A N 1
ATOM 792 C CA . CYS A 1 108 ? 5.453 40.847 92.957 1.00 7.10 103 CYS A CA 1
ATOM 793 C C . CYS A 1 108 ? 4.323 40.469 92.017 1.00 5.40 103 CYS A C 1
ATOM 794 O O . CYS A 1 108 ? 4.412 40.776 90.822 1.00 7.29 103 CYS A O 1
ATOM 797 N N . SER A 1 109 ? 3.281 39.805 92.528 1.00 5.84 104 SER A N 1
ATOM 798 C CA . SER A 1 109 ? 2.118 39.522 91.710 1.00 6.32 104 SER A CA 1
ATOM 799 C C . SER A 1 109 ? 0.879 39.437 92.559 1.00 6.69 104 SER A C 1
ATOM 800 O O . SER A 1 109 ? 0.942 39.031 93.721 1.00 7.29 104 SER A O 1
ATOM 803 N N . LEU A 1 110 ? -0.254 39.798 91.951 1.00 5.57 105 LEU A N 1
ATOM 804 C CA . LEU A 1 110 ? -1.554 39.722 92.591 1.00 6.48 105 LEU A CA 1
ATOM 805 C C . LEU A 1 110 ? -2.562 39.296 91.536 1.00 5.72 105 LEU A C 1
ATOM 806 O O . LEU A 1 110 ? -2.488 39.717 90.364 1.00 7.16 105 LEU A O 1
ATOM 811 N N . SER A 1 111 ? -3.532 38.490 91.955 1.00 6.68 106 SER A N 1
ATOM 812 C CA . SER A 1 111 ? -4.635 38.097 91.090 1.00 8.68 106 SER A CA 1
ATOM 813 C C . SER A 1 111 ? -5.871 37.857 91.957 1.00 7.70 106 SER A C 1
ATOM 814 O O . SER A 1 111 ? -5.760 37.460 93.110 1.00 8.06 106 SER A O 1
ATOM 817 N N . PHE A 1 112 ? -7.042 38.101 91.377 1.00 8.82 107 PHE A N 1
ATOM 818 C CA . PHE A 1 112 ? -8.304 37.861 92.028 1.00 9.82 107 PHE A CA 1
ATOM 819 C C . PHE A 1 112 ? -9.215 37.044 91.121 1.00 9.65 107 PHE A C 1
ATOM 820 O O . PHE A 1 112 ? -9.381 37.331 89.930 1.00 13.22 107 PHE A O 1
ATOM 828 N N . GLN A 1 113 ? -9.791 36.012 91.710 1.00 10.20 108 GLN A N 1
ATOM 829 C CA . GLN A 1 113 ? -10.779 35.208 91.021 1.00 12.55 108 GLN A CA 1
ATOM 830 C C . GLN A 1 113 ? -11.781 34.606 92.007 1.00 14.46 108 GLN A C 1
ATOM 831 O O . GLN A 1 113 ? -11.388 33.956 92.961 1.00 15.22 108 GLN A O 1
ATOM 837 N N . ASP A 1 114 ? -13.070 34.831 91.770 1.00 14.14 109 ASP A N 1
ATOM 838 C CA . ASP A 1 114 ? -14.129 34.122 92.473 1.00 16.09 109 ASP A CA 1
ATOM 839 C C . ASP A 1 114 ? -13.955 34.228 93.991 1.00 17.26 109 ASP A C 1
ATOM 840 O O . ASP A 1 114 ? -14.058 33.230 94.701 1.00 17.85 109 ASP A O 1
ATOM 845 N N . GLY A 1 115 ? -13.655 35.433 94.477 1.00 15.41 110 GLY A N 1
ATOM 846 C CA . GLY A 1 115 ? -13.539 35.679 95.909 1.00 17.57 110 GLY A CA 1
ATOM 847 C C . GLY A 1 115 ? -12.184 35.355 96.502 1.00 13.83 110 GLY A C 1
ATOM 848 O O . GLY A 1 115 ? -11.963 35.573 97.699 1.00 18.61 110 GLY A O 1
ATOM 849 N N . VAL A 1 116 ? -11.274 34.856 95.669 1.00 10.81 111 VAL A N 1
ATOM 850 C CA . VAL A 1 116 ? -9.953 34.434 96.123 1.00 10.09 111 VAL A CA 1
ATOM 851 C C . VAL A 1 116 ? -8.895 35.413 95.654 1.00 7.59 111 VAL A C 1
ATOM 852 O O . VAL A 1 116 ? -8.861 35.766 94.492 1.00 10.74 111 VAL A O 1
ATOM 856 N N . VAL A 1 117 ? -8.045 35.857 96.572 1.00 8.12 112 VAL A N 1
ATOM 857 C CA . VAL A 1 117 ? -6.871 36.627 96.198 1.00 8.01 112 VAL A CA 1
ATOM 858 C C . VAL A 1 117 ? -5.683 35.677 96.247 1.00 7.39 112 VAL A C 1
ATOM 859 O O . VAL A 1 117 ? -5.517 34.908 97.201 1.00 8.06 112 VAL A O 1
ATOM 863 N N . ILE A 1 118 ? -4.841 35.706 95.221 1.00 7.27 113 ILE A N 1
ATOM 864 C CA . ILE A 1 118 ? -3.605 34.948 95.277 1.00 7.32 113 ILE A CA 1
ATOM 865 C C . ILE A 1 118 ? -2.438 35.855 94.937 1.00 6.67 113 ILE A C 1
ATOM 866 O O . ILE A 1 118 ? -2.482 36.610 93.958 1.00 6.84 113 ILE A O 1
ATOM 871 N N . SER A 1 119 ? -1.401 35.789 95.777 1.00 6.35 114 SER A N 1
ATOM 872 C CA . SER A 1 119 ? -0.258 36.686 95.683 1.00 6.52 114 SER A CA 1
ATOM 873 C C . SER A 1 119 ? 1.031 35.871 95.522 1.00 5.50 114 SER A C 1
ATOM 874 O O . SER A 1 119 ? 1.162 34.752 96.056 1.00 7.41 114 SER A O 1
ATOM 877 N N . GLY A 1 120 ? 1.961 36.426 94.739 1.00 5.77 115 GLY A N 1
ATOM 878 C CA . GLY A 1 120 ? 3.290 35.874 94.566 1.00 6.55 115 GLY A CA 1
ATOM 879 C C . GLY A 1 120 ? 4.302 36.791 95.198 1.00 7.06 115 GLY A C 1
ATOM 880 O O . GLY A 1 120 ? 4.164 38.015 95.148 1.00 6.83 115 GLY A O 1
ATOM 881 N N . SER A 1 121 ? 5.360 36.209 95.756 1.00 5.93 116 SER A N 1
ATOM 882 C CA . SER A 1 121 ? 6.359 37.007 96.460 1.00 7.51 116 SER A CA 1
ATOM 883 C C . SER A 1 121 ? 7.791 36.539 96.329 1.00 6.92 116 SER A C 1
ATOM 884 O O . SER A 1 121 ? 8.095 35.335 96.190 1.00 6.54 116 SER A O 1
ATOM 887 N N . TRP A 1 122 ? 8.696 37.496 96.454 1.00 7.47 117 TRP A N 1
ATOM 888 C CA . TRP A 1 122 ? 10.119 37.195 96.528 1.00 8.75 117 TRP A CA 1
ATOM 889 C C . TRP A 1 122 ? 10.501 36.460 97.800 1.00 8.50 117 TRP A C 1
ATOM 890 O O . TRP A 1 122 ? 11.663 36.022 97.944 1.00 9.01 117 TRP A O 1
ATOM 901 N N . ASP A 1 123 ? 9.544 36.334 98.732 1.00 6.87 118 ASP A N 1
ATOM 902 C CA . ASP A 1 123 ? 9.767 35.508 99.937 1.00 9.62 118 ASP A CA 1
ATOM 903 C C . ASP A 1 123 ? 9.698 34.007 99.622 1.00 9.57 118 ASP A C 1
ATOM 904 O O . ASP A 1 123 ? 9.852 33.167 100.501 1.00 9.84 118 ASP A O 1
ATOM 909 N N . LYS A 1 124 ? 9.496 33.692 98.353 1.00 7.75 119 LYS A N 1
ATOM 910 C CA . LYS A 1 124 ? 9.513 32.320 97.787 1.00 8.07 119 LYS A CA 1
ATOM 911 C C . LYS A 1 124 ? 8.234 31.551 98.010 1.00 7.93 119 LYS A C 1
ATOM 912 O O . LYS A 1 124 ? 8.197 30.393 97.788 1.00 9.01 119 LYS A O 1
ATOM 918 N N . THR A 1 125 ? 7.203 32.290 98.414 1.00 6.78 120 THR A N 1
ATOM 919 C CA . THR A 1 125 ? 5.879 31.717 98.564 1.00 8.70 120 THR A CA 1
ATOM 920 C C . THR A 1 125 ? 4.843 32.403 97.691 1.00 6.00 120 THR A C 1
ATOM 921 O O . THR A 1 125 ? 5.061 33.506 97.182 1.00 7.20 120 THR A O 1
ATOM 925 N N . ALA A 1 126 ? 3.717 31.724 97.502 1.00 6.67 121 ALA A N 1
ATOM 926 C CA . ALA A 1 126 ? 2.481 32.372 97.080 1.00 6.34 121 ALA A CA 1
ATOM 927 C C . ALA A 1 126 ? 1.542 32.188 98.250 1.00 8.47 121 ALA A C 1
ATOM 928 O O . ALA A 1 126 ? 1.697 31.232 99.043 1.00 7.68 121 ALA A O 1
ATOM 930 N N . LYS A 1 127 ? 0.572 33.090 98.380 1.00 7.10 122 LYS A N 1
ATOM 931 C CA . LYS A 1 127 ? -0.376 32.993 99.465 1.00 7.24 122 LYS A CA 1
ATOM 932 C C . LYS A 1 127 ? -1.760 33.139 98.885 1.00 7.22 122 LYS A C 1
ATOM 933 O O . LYS A 1 127 ? -1.998 33.927 97.961 1.00 6.34 122 LYS A O 1
ATOM 939 N N . VAL A 1 128 ? -2.688 32.383 99.450 1.00 7.79 123 VAL A N 1
ATOM 940 C CA . VAL A 1 128 ? -4.072 32.395 99.007 1.00 7.26 123 VAL A CA 1
ATOM 941 C C . VAL A 1 128 ? -4.926 32.925 100.147 1.00 7.11 123 VAL A C 1
ATOM 942 O O . VAL A 1 128 ? -4.852 32.437 101.304 1.00 7.89 123 VAL A O 1
ATOM 946 N N . TRP A 1 129 ? -5.716 33.948 99.831 1.00 7.91 124 TRP A N 1
ATOM 947 C CA . TRP A 1 129 ? -6.465 34.706 100.832 1.00 8.60 124 TRP A CA 1
ATOM 948 C C . TRP A 1 129 ? -7.951 34.742 100.492 1.00 8.19 124 TRP A C 1
ATOM 949 O O . TRP A 1 129 ? -8.326 34.882 99.335 1.00 9.98 124 TRP A O 1
ATOM 960 N N . LYS A 1 130 ? -8.785 34.591 101.506 1.00 9.28 125 LYS A N 1
ATOM 961 C CA . LYS A 1 130 ? -10.224 34.714 101.351 1.00 9.61 125 LYS A CA 1
ATOM 962 C C . LYS A 1 130 ? -10.765 35.483 102.524 1.00 12.20 125 LYS A C 1
ATOM 963 O O . LYS A 1 130 ? -10.368 35.260 103.665 1.00 12.41 125 LYS A O 1
ATOM 969 N N . GLU A 1 131 ? -11.681 36.392 102.231 1.00 17.20 126 GLU A N 1
ATOM 970 C CA . GLU A 1 131 ? -12.337 37.194 103.254 1.00 26.75 126 GLU A CA 1
ATOM 971 C C . GLU A 1 131 ? -11.324 37.859 104.195 1.00 24.77 126 GLU A C 1
ATOM 972 O O . GLU A 1 131 ? -11.561 37.983 105.404 1.00 22.49 126 GLU A O 1
ATOM 978 N N . GLY A 1 132 ? -10.193 38.293 103.645 1.00 20.76 127 GLY A N 1
ATOM 979 C CA . GLY A 1 132 ? -9.259 39.145 104.381 1.00 24.96 127 GLY A CA 1
ATOM 980 C C . GLY A 1 132 ? -8.259 38.353 105.208 1.00 15.95 127 GLY A C 1
ATOM 981 O O . GLY A 1 132 ? -7.512 38.901 106.027 1.00 15.69 127 GLY A O 1
ATOM 982 N N . SER A 1 133 ? -8.221 37.056 104.961 1.00 11.61 128 SER A N 1
ATOM 983 C CA . SER A 1 133 ? -7.544 36.130 105.836 1.00 13.33 128 SER A CA 1
ATOM 984 C C . SER A 1 133 ? -6.744 35.104 105.030 1.00 8.84 128 SER A C 1
ATOM 985 O O . SER A 1 133 ? -7.220 34.588 104.012 1.00 11.38 128 SER A O 1
ATOM 988 N N . LEU A 1 134 ? -5.548 34.788 105.514 1.00 9.85 129 LEU A N 1
ATOM 989 C CA . LEU A 1 134 ? -4.679 33.809 104.857 1.00 10.24 129 LEU A CA 1
ATOM 990 C C . LEU A 1 134 ? -5.242 32.421 105.039 1.00 11.64 129 LEU A C 1
ATOM 991 O O . LEU A 1 134 ? -5.399 31.969 106.174 1.00 11.77 129 LEU A O 1
ATOM 996 N N . VAL A 1 135 ? -5.548 31.753 103.928 1.00 9.36 130 VAL A N 1
ATOM 997 C CA . VAL A 1 135 ? -6.082 30.408 103.957 1.00 11.38 130 VAL A CA 1
ATOM 998 C C . VAL A 1 135 ? -5.018 29.345 103.661 1.00 10.20 130 VAL A C 1
ATOM 999 O O . VAL A 1 135 ? -4.947 28.308 104.345 1.00 13.33 130 VAL A O 1
ATOM 1003 N N . TYR A 1 136 ? -4.226 29.570 102.606 1.00 9.61 131 TYR A N 1
ATOM 1004 C CA . TYR A 1 136 ? -3.113 28.676 102.284 1.00 9.91 131 TYR A CA 1
ATOM 1005 C C . TYR A 1 136 ? -1.823 29.445 102.051 1.00 10.59 131 TYR A C 1
ATOM 1006 O O . TYR A 1 136 ? -1.779 30.418 101.279 1.00 10.72 131 TYR A O 1
ATOM 1015 N N . ASN A 1 137 ? -0.758 28.950 102.680 1.00 8.52 132 ASN A N 1
ATOM 1016 C CA . ASN A 1 137 ? 0.603 29.366 102.404 1.00 7.57 132 ASN A CA 1
ATOM 1017 C C . ASN A 1 137 ? 1.245 28.321 101.475 1.00 7.57 132 ASN A C 1
ATOM 1018 O O . ASN A 1 137 ? 1.421 27.159 101.865 1.00 10.87 132 ASN A O 1
ATOM 1023 N N . LEU A 1 138 ? 1.569 28.722 100.260 1.00 7.52 133 LEU A N 1
ATOM 1024 C CA . LEU A 1 138 ? 2.142 27.826 99.264 1.00 8.49 133 LEU A CA 1
ATOM 1025 C C . LEU A 1 138 ? 3.659 27.962 99.297 1.00 8.40 133 LEU A C 1
ATOM 1026 O O . LEU A 1 138 ? 4.243 28.808 98.626 1.00 8.59 133 LEU A O 1
ATOM 1031 N N . GLN A 1 139 ? 4.260 27.110 100.110 1.00 7.74 134 GLN A N 1
ATOM 1032 C CA . GLN A 1 139 ? 5.671 27.125 100.432 1.00 10.29 134 GLN A CA 1
ATOM 1033 C C . GLN A 1 139 ? 6.307 25.830 99.897 1.00 11.63 134 GLN A C 1
ATOM 1034 O O . GLN A 1 139 ? 5.993 24.731 100.367 1.00 17.32 134 GLN A O 1
ATOM 1040 N N . ALA A 1 140 ? 7.181 25.987 98.906 1.00 9.05 135 ALA A N 1
ATOM 1041 C CA . ALA A 1 140 ? 7.843 24.860 98.263 1.00 8.87 135 ALA A CA 1
ATOM 1042 C C . ALA A 1 140 ? 8.953 25.320 97.316 1.00 9.64 135 ALA A C 1
ATOM 1043 O O . ALA A 1 140 ? 10.019 24.708 97.261 1.00 12.29 135 ALA A O 1
ATOM 1045 N N . HIS A 1 141 ? 8.702 26.396 96.573 1.00 8.27 136 HIS A N 1
ATOM 1046 C CA . HIS A 1 141 ? 9.688 26.902 95.625 1.00 9.82 136 HIS A CA 1
ATOM 1047 C C . HIS A 1 141 ? 10.978 27.312 96.331 1.00 11.41 136 HIS A C 1
ATOM 1048 O O . HIS A 1 141 ? 10.954 27.753 97.484 1.00 10.46 136 HIS A O 1
ATOM 1055 N N . ASN A 1 142 ? 12.090 27.215 95.602 1.00 11.53 137 ASN A N 1
ATOM 1056 C CA . ASN A 1 142 ? 13.414 27.494 96.142 1.00 13.69 137 ASN A CA 1
ATOM 1057 C C . ASN A 1 142 ? 13.942 28.894 95.838 1.00 12.39 137 ASN A C 1
ATOM 1058 O O . ASN A 1 142 ? 15.078 29.213 96.157 1.00 12.48 137 ASN A O 1
ATOM 1063 N N . ALA A 1 143 ? 13.117 29.705 95.199 1.00 10.11 138 ALA A N 1
ATOM 1064 C CA . ALA A 1 143 ? 13.454 31.053 94.816 1.00 9.54 138 ALA A CA 1
ATOM 1065 C C . ALA A 1 143 ? 12.161 31.827 94.599 1.00 9.48 138 ALA A C 1
ATOM 1066 O O . ALA A 1 143 ? 11.061 31.264 94.721 1.00 9.09 138 ALA A O 1
ATOM 1068 N N . SER A 1 144 ? 12.308 33.110 94.311 1.00 9.14 139 SER A N 1
ATOM 1069 C CA . SER A 1 144 ? 11.171 34.016 94.211 1.00 8.86 139 SER A CA 1
ATOM 1070 C C . SER A 1 144 ? 10.058 33.442 93.361 1.00 8.73 139 SER A C 1
ATOM 1071 O O . SER A 1 144 ? 10.311 32.823 92.332 1.00 8.85 139 SER A O 1
ATOM 1074 N N . VAL A 1 145 ? 8.838 33.698 93.786 1.00 7.42 140 VAL A N 1
ATOM 1075 C CA . VAL A 1 145 ? 7.634 33.329 93.071 1.00 5.98 140 VAL A CA 1
ATOM 1076 C C . VAL A 1 145 ? 7.142 34.573 92.331 1.00 7.56 140 VAL A C 1
ATOM 1077 O O . VAL A 1 145 ? 6.635 35.532 92.922 1.00 10.98 140 VAL A O 1
ATOM 1081 N N . TRP A 1 146 ? 7.369 34.566 91.023 1.00 6.79 141 TRP A N 1
ATOM 1082 C CA . TRP A 1 146 ? 7.060 35.718 90.192 1.00 5.57 141 TRP A CA 1
ATOM 1083 C C . TRP A 1 146 ? 5.586 35.828 89.860 1.00 5.52 141 TRP A C 1
ATOM 1084 O O . TRP A 1 146 ? 5.093 36.943 89.592 1.00 7.16 141 TRP A O 1
ATOM 1095 N N . ASP A 1 147 ? 4.862 34.704 89.850 1.00 6.25 142 ASP A N 1
ATOM 1096 C CA . ASP A 1 147 ? 3.434 34.748 89.582 1.00 5.02 142 ASP A CA 1
ATOM 1097 C C . ASP A 1 147 ? 2.706 33.599 90.246 1.00 6.16 142 ASP A C 1
ATOM 1098 O O . ASP A 1 147 ? 3.283 32.568 90.534 1.00 6.48 142 ASP A O 1
ATOM 1103 N N . ALA A 1 148 ? 1.413 33.804 90.455 1.00 7.17 143 ALA A N 1
ATOM 1104 C CA . ALA A 1 148 ? 0.525 32.836 91.075 1.00 6.51 143 ALA A CA 1
ATOM 1105 C C . ALA A 1 148 ? -0.880 33.107 90.550 1.00 4.88 143 ALA A C 1
ATOM 1106 O O . ALA A 1 148 ? -1.333 34.273 90.450 1.00 6.12 143 ALA A O 1
ATOM 1108 N N . LYS A 1 149 ? -1.563 32.031 90.201 1.00 6.05 144 LYS A N 1
ATOM 1109 C CA . LYS A 1 149 ? -2.902 32.098 89.618 1.00 5.81 144 LYS A CA 1
ATOM 1110 C C . LYS A 1 149 ? -3.795 31.018 90.188 1.00 7.86 144 LYS A C 1
ATOM 1111 O O . LYS A 1 149 ? -3.331 29.919 90.541 1.00 8.68 144 LYS A O 1
ATOM 1117 N N . VAL A 1 150 ? -5.073 31.329 90.258 1.00 7.36 145 VAL A N 1
ATOM 1118 C CA . VAL A 1 150 ? -6.063 30.351 90.619 1.00 8.18 145 VAL A CA 1
ATOM 1119 C C . VAL A 1 150 ? -6.382 29.495 89.376 1.00 8.63 145 VAL A C 1
ATOM 1120 O O . VAL A 1 150 ? -6.706 30.018 88.310 1.00 9.63 145 VAL A O 1
ATOM 1124 N N . VAL A 1 151 ? -6.279 28.185 89.519 1.00 9.91 146 VAL A N 1
ATOM 1125 C CA . VAL A 1 151 ?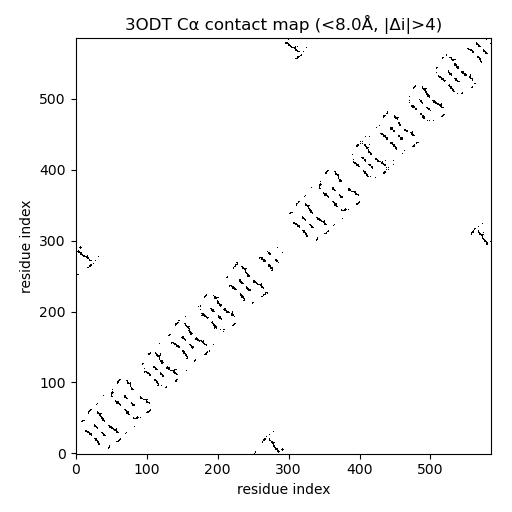 -6.708 27.261 88.471 1.00 10.11 146 VAL A CA 1
ATOM 1126 C C . VAL A 1 151 ? -8.200 26.957 88.647 1.00 10.70 146 VAL A C 1
ATOM 1127 O O . VAL A 1 151 ? -8.991 27.078 87.713 1.00 16.07 146 VAL A O 1
ATOM 1131 N N . SER A 1 152 ? -8.579 26.581 89.861 1.00 11.99 147 SER A N 1
ATOM 1132 C CA . SER A 1 152 ? -9.967 26.268 90.192 1.00 18.57 147 SER A CA 1
ATOM 1133 C C . SER A 1 152 ? -10.270 26.662 91.640 1.00 18.84 147 SER A C 1
ATOM 1134 O O . SER A 1 152 ? -9.693 26.091 92.580 1.00 14.10 147 SER A O 1
ATOM 1137 N N . PHE A 1 153 ? -11.178 27.625 91.831 1.00 15.39 148 PHE A N 1
ATOM 1138 C CA . PHE A 1 153 ? -11.519 28.048 93.192 1.00 17.74 148 PHE A CA 1
ATOM 1139 C C . PHE A 1 153 ? -12.220 26.906 93.928 1.00 22.44 148 PHE A C 1
ATOM 1140 O O . PHE A 1 153 ? -12.027 26.728 95.123 1.00 25.88 148 PHE A O 1
ATOM 1148 N N . SER A 1 154 ? -12.993 26.100 93.213 1.00 22.52 149 SER A N 1
ATOM 1149 C CA . SER A 1 154 ? -13.759 25.044 93.867 1.00 27.05 149 SER A CA 1
ATOM 1150 C C . SER A 1 154 ? -12.916 23.818 94.236 1.00 30.08 149 SER A C 1
ATOM 1151 O O . SER A 1 154 ? -13.241 23.117 95.183 1.00 25.27 149 SER A O 1
ATOM 1154 N N . GLU A 1 155 ? -11.846 23.548 93.494 1.00 19.20 150 GLU A N 1
ATOM 1155 C CA . GLU A 1 155 ? -10.959 22.435 93.838 1.00 16.43 150 GLU A CA 1
ATOM 1156 C C . GLU A 1 155 ? -9.755 22.913 94.643 1.00 11.84 150 GLU A C 1
ATOM 1157 O O . GLU A 1 155 ? -8.883 22.112 94.985 1.00 12.89 150 GLU A O 1
ATOM 1163 N N . ASN A 1 156 ? -9.699 24.211 94.931 1.00 11.90 151 ASN A N 1
ATOM 1164 C CA . ASN A 1 156 ? -8.541 24.809 95.580 1.00 11.28 151 ASN A CA 1
ATOM 1165 C C . ASN A 1 156 ? -7.267 24.453 94.865 1.00 9.87 151 ASN A C 1
ATOM 1166 O 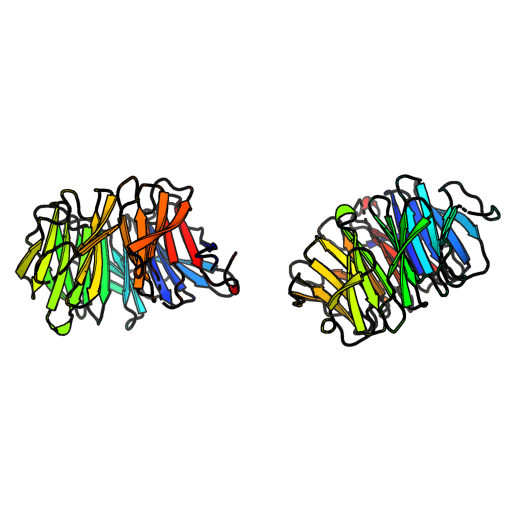O . ASN A 1 156 ? -6.295 24.026 95.492 1.00 8.62 151 ASN A O 1
ATOM 1171 N N . LYS A 1 157 ? -7.247 24.640 93.549 1.00 11.13 152 LYS A N 1
ATOM 1172 C CA . LYS A 1 157 ? -6.031 24.389 92.776 1.00 9.67 152 LYS A CA 1
ATOM 1173 C C . LYS A 1 157 ? -5.438 25.692 92.295 1.00 7.43 152 LYS A C 1
ATOM 1174 O O . LYS A 1 157 ? -6.156 26.564 91.810 1.00 7.66 152 LYS A O 1
ATOM 1180 N N . PHE A 1 158 ? -4.132 25.809 92.454 1.00 8.11 153 PHE A N 1
ATOM 1181 C CA . PHE A 1 158 ? -3.399 27.036 92.212 1.00 5.58 153 PHE A CA 1
ATOM 1182 C C . PHE A 1 158 ? -2.168 26.700 91.398 1.00 6.05 153 PHE A C 1
ATOM 1183 O O . PHE A 1 158 ? -1.659 25.559 91.436 1.00 6.60 153 PHE A O 1
ATOM 1191 N N . LEU A 1 159 ? -1.660 27.691 90.691 1.00 6.41 154 LEU A N 1
ATOM 1192 C CA . LEU A 1 159 ? -0.479 27.525 89.841 1.00 6.03 154 LEU A CA 1
ATOM 1193 C C . LEU A 1 159 ? 0.514 28.654 90.135 1.00 4.91 154 LEU A C 1
ATOM 1194 O O . LEU A 1 159 ? 0.128 29.810 90.227 1.00 7.38 154 LEU A O 1
ATOM 1199 N N . THR A 1 160 ? 1.780 28.303 90.316 1.00 5.90 155 THR A N 1
ATOM 1200 C CA . THR A 1 160 ? 2.812 29.269 90.633 1.00 7.10 155 THR A CA 1
ATOM 1201 C C . THR A 1 160 ? 3.987 29.129 89.667 1.00 6.61 155 THR A C 1
ATOM 1202 O O . THR A 1 160 ? 4.284 28.024 89.168 1.00 6.98 155 THR A O 1
ATOM 1206 N N . ALA A 1 161 ? 4.677 30.240 89.462 1.00 5.96 156 ALA A N 1
ATOM 1207 C CA . ALA A 1 161 ? 5.825 30.352 88.582 1.00 6.92 156 ALA A CA 1
ATOM 1208 C C . ALA A 1 161 ? 6.972 30.955 89.358 1.00 7.07 156 ALA A C 1
ATOM 1209 O O . ALA A 1 161 ? 6.796 31.961 90.070 1.00 7.64 156 ALA A O 1
ATOM 1211 N N . SER A 1 162 ? 8.163 30.400 89.180 1.00 6.87 157 SER A N 1
ATOM 1212 C CA . SER A 1 162 ? 9.302 30.776 90.013 1.00 7.68 157 SER A CA 1
ATOM 1213 C C . SER A 1 162 ? 10.629 30.970 89.302 1.00 7.34 157 SER A C 1
ATOM 1214 O O . SER A 1 162 ? 10.908 30.398 88.240 1.00 7.66 157 SER A O 1
ATOM 1217 N N . ALA A 1 163 ? 11.488 31.773 89.937 1.00 8.85 158 ALA A N 1
ATOM 1218 C CA . ALA A 1 163 ? 12.877 31.916 89.544 1.00 11.23 158 ALA A CA 1
ATOM 1219 C C . ALA A 1 163 ? 13.648 30.613 89.682 1.00 9.49 158 ALA A C 1
ATOM 1220 O O . ALA A 1 163 ? 14.782 30.511 89.180 1.00 10.91 158 ALA A O 1
ATOM 1222 N N . ASP A 1 164 ? 13.050 29.611 90.339 1.00 7.88 159 ASP A N 1
ATOM 1223 C CA . ASP A 1 164 ? 13.721 28.312 90.438 1.00 9.57 159 ASP A CA 1
ATOM 1224 C C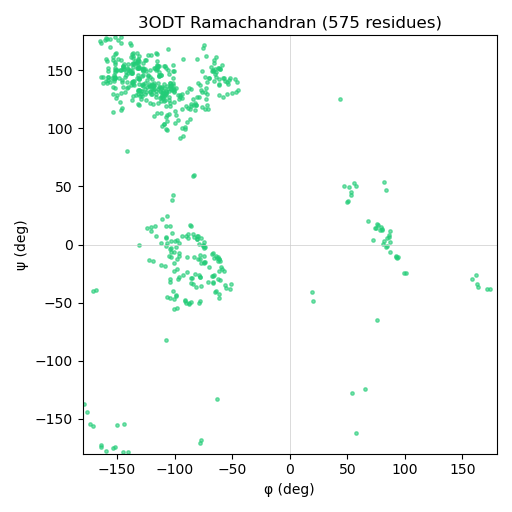 . ASP A 1 164 ? 13.541 27.479 89.161 1.00 10.48 159 ASP A C 1
ATOM 1225 O O . ASP A 1 164 ? 13.970 26.343 89.085 1.00 10.84 159 ASP A O 1
ATOM 1230 N N . LYS A 1 165 ? 12.962 28.106 88.143 1.00 8.37 160 LYS A N 1
ATOM 1231 C CA . LYS A 1 165 ? 12.811 27.538 86.793 1.00 8.64 160 LYS A CA 1
ATOM 1232 C C . LYS A 1 165 ? 11.687 26.505 86.690 1.00 8.49 160 LYS A C 1
ATOM 1233 O O . LYS A 1 165 ? 11.637 25.741 85.753 1.00 10.98 160 LYS A O 1
ATOM 1239 N N . THR A 1 166 ? 10.787 26.503 87.672 1.00 7.48 161 THR A N 1
ATOM 1240 C CA . THR A 1 166 ? 9.669 25.566 87.661 1.00 8.06 161 THR A CA 1
ATOM 1241 C C . THR A 1 166 ? 8.338 26.290 87.799 1.00 9.56 161 THR A C 1
ATOM 1242 O O . THR A 1 166 ? 8.267 27.437 88.285 1.00 8.47 161 THR A O 1
ATOM 1246 N N . ILE A 1 167 ? 7.299 25.584 87.366 1.00 7.96 162 ILE A N 1
ATOM 1247 C CA . ILE A 1 167 ? 5.890 25.929 87.573 1.00 7.76 162 ILE A CA 1
ATOM 1248 C C . ILE A 1 167 ? 5.351 24.828 88.481 1.00 6.56 162 ILE A C 1
ATOM 1249 O O . ILE A 1 167 ? 5.661 23.664 88.248 1.00 8.42 162 ILE A O 1
ATOM 1254 N N . LYS A 1 168 ? 4.581 25.178 89.511 1.00 7.56 163 LYS A N 1
ATOM 1255 C CA . LYS A 1 168 ? 3.996 24.174 90.384 1.00 7.92 163 LYS A CA 1
ATOM 1256 C C . LYS A 1 168 ? 2.494 24.311 90.403 1.00 6.48 163 LYS A C 1
ATOM 1257 O O . LYS A 1 168 ? 1.978 25.440 90.506 1.00 7.11 163 LYS A O 1
ATOM 1263 N N . LEU A 1 169 ? 1.807 23.176 90.328 1.00 7.69 164 LEU A N 1
ATOM 1264 C CA . LEU A 1 169 ? 0.378 23.071 90.538 1.00 8.78 164 LEU A CA 1
ATOM 1265 C C . LEU A 1 169 ? 0.128 22.555 91.952 1.00 7.00 164 LEU A C 1
ATOM 1266 O O . LEU A 1 169 ? 0.784 21.609 92.405 1.00 8.32 164 LEU A O 1
ATOM 1271 N N . TRP A 1 170 ? -0.772 23.214 92.667 1.00 8.96 165 TRP A N 1
ATOM 1272 C CA . TRP A 1 170 ? -1.038 22.982 94.081 1.00 8.31 165 TRP A CA 1
ATOM 1273 C C . TRP A 1 170 ? -2.481 22.599 94.249 1.00 8.02 165 TRP A C 1
ATOM 1274 O O . TRP A 1 170 ? -3.338 23.038 93.483 1.00 7.83 165 TRP A O 1
ATOM 1285 N N . GLN A 1 171 ? -2.766 21.802 95.272 1.00 8.65 166 GLN A N 1
ATOM 1286 C CA . GLN A 1 171 ? -4.131 21.634 95.736 1.00 10.22 166 GLN A CA 1
ATOM 1287 C C . GLN A 1 171 ? -4.104 21.872 97.231 1.00 9.52 166 GLN A C 1
ATOM 1288 O O . GLN A 1 171 ? -3.302 21.282 97.960 1.00 10.48 166 GLN A O 1
ATOM 1294 N N . ASN A 1 172 ? -4.934 22.799 97.698 1.00 9.81 167 ASN A N 1
ATOM 1295 C CA . ASN A 1 172 ? -4.826 23.275 99.072 1.00 11.33 167 ASN A CA 1
ATOM 1296 C C . ASN A 1 172 ? -3.498 24.011 99.236 1.00 10.76 167 ASN A C 1
ATOM 1297 O O . ASN A 1 172 ? -3.208 24.946 98.489 1.00 14.83 167 ASN A O 1
ATOM 1302 N N . ASP A 1 173 ? -2.685 23.585 100.199 1.00 9.56 168 ASP A N 1
ATOM 1303 C CA . ASP A 1 173 ? -1.327 24.102 100.325 1.00 11.29 168 ASP A CA 1
ATOM 1304 C C . ASP A 1 173 ? -0.231 23.095 100.003 1.00 11.65 168 ASP A C 1
ATOM 1305 O O . ASP A 1 173 ? 0.924 23.283 100.405 1.00 11.33 168 ASP A O 1
ATOM 1310 N N . LYS A 1 174 ? -0.582 22.066 99.235 1.00 10.43 169 LYS A N 1
ATOM 1311 C CA . LYS A 1 174 ? 0.388 21.057 98.838 1.00 10.55 169 LYS A CA 1
ATOM 1312 C C . LYS A 1 174 ? 0.640 21.053 97.338 1.00 8.48 169 LYS A C 1
ATOM 1313 O O . LYS A 1 174 ? -0.249 21.167 96.539 1.00 9.01 169 LYS A O 1
ATOM 1319 N N . VAL A 1 175 ? 1.900 20.897 96.960 1.00 9.47 170 VAL A N 1
ATOM 1320 C CA . VAL A 1 175 ? 2.229 20.777 95.552 1.00 10.64 170 VAL A CA 1
ATOM 1321 C C . VAL A 1 175 ? 1.785 19.388 95.123 1.00 13.07 170 VAL A C 1
ATOM 1322 O O . VAL A 1 175 ? 2.114 18.389 95.787 1.00 10.31 170 VAL A O 1
ATOM 1326 N N . ILE A 1 176 ? 1.063 19.314 94.010 1.00 8.66 171 ILE A N 1
ATOM 1327 C CA . ILE A 1 176 ? 0.655 18.013 93.460 1.00 9.22 171 ILE A CA 1
ATOM 1328 C C . ILE A 1 176 ? 1.342 17.700 92.140 1.00 10.28 171 ILE A C 1
ATOM 1329 O O . ILE A 1 176 ? 1.416 16.546 91.737 1.00 10.34 171 ILE A O 1
ATOM 1334 N N . LYS A 1 177 ? 1.892 18.718 91.504 1.00 10.08 172 LYS A N 1
ATOM 1335 C CA . LYS A 1 177 ? 2.701 18.508 90.306 1.00 8.77 172 LYS A CA 1
ATOM 1336 C C . LYS A 1 177 ? 3.694 19.641 90.067 1.00 8.17 172 LYS A C 1
ATOM 1337 O O . LYS A 1 177 ? 3.354 20.816 90.266 1.00 10.82 172 LYS A O 1
ATOM 1343 N N . THR A 1 178 ? 4.896 19.274 89.642 1.00 7.92 173 THR A N 1
ATOM 1344 C CA . THR A 1 178 ? 5.922 20.237 89.254 1.00 8.12 173 THR A CA 1
ATOM 1345 C C . THR A 1 178 ? 6.241 20.075 87.785 1.00 8.80 173 THR A C 1
ATOM 1346 O O . THR A 1 178 ? 6.392 18.954 87.289 1.00 11.50 173 THR A O 1
ATOM 1350 N N . PHE A 1 179 ? 6.268 21.206 87.084 1.00 7.14 174 PHE A N 1
ATOM 1351 C CA . PHE A 1 179 ? 6.638 21.270 85.673 1.00 10.14 174 PHE A CA 1
ATOM 1352 C C . PHE A 1 179 ? 8.040 21.888 85.586 1.00 9.17 174 PHE A C 1
ATOM 1353 O O . PHE A 1 179 ? 8.215 23.114 85.631 1.00 9.08 174 PHE A O 1
ATOM 1361 N N . SER A 1 180 ? 9.048 21.032 85.462 1.00 9.65 175 SER A N 1
ATOM 1362 C CA . SER A 1 180 ? 10.451 21.467 85.476 1.00 13.09 175 SER A CA 1
ATOM 1363 C C . SER A 1 180 ? 11.039 21.483 84.076 1.00 12.55 175 SER A C 1
ATOM 1364 O O . SER A 1 180 ? 12.170 21.947 83.878 1.00 14.35 175 SER A O 1
ATOM 1367 N N . GLY A 1 181 ? 10.271 20.994 83.109 1.00 11.17 176 GLY A N 1
ATOM 1368 C CA . GLY A 1 181 ? 10.745 20.923 81.729 1.00 12.97 176 GLY A CA 1
ATOM 1369 C C . GLY A 1 181 ? 10.202 21.956 80.748 1.00 11.94 176 GLY A C 1
ATOM 1370 O O . GLY A 1 181 ? 10.341 21.784 79.528 1.00 14.33 176 GLY A O 1
ATOM 1371 N N . ILE A 1 182 ? 9.601 23.022 81.262 1.00 10.11 177 ILE A N 1
ATOM 1372 C CA . ILE A 1 182 ? 8.958 24.018 80.399 1.00 8.70 177 ILE A CA 1
ATOM 1373 C C . ILE A 1 182 ? 9.937 25.128 80.028 1.00 8.45 177 ILE A C 1
ATOM 1374 O O . ILE A 1 182 ? 10.050 25.487 78.855 1.00 9.81 177 ILE A O 1
ATOM 1379 N N . HIS A 1 183 ? 10.627 25.678 81.027 1.00 9.08 178 HIS A N 1
ATOM 1380 C CA . HIS A 1 183 ? 11.646 26.681 80.786 1.00 9.71 178 HIS A CA 1
ATOM 1381 C C . HIS A 1 183 ? 12.895 26.308 81.545 1.00 12.08 178 HIS A C 1
ATOM 1382 O O . HIS A 1 183 ? 12.803 25.783 82.660 1.00 13.02 178 HIS A O 1
ATOM 1389 N N . ASN A 1 184 ? 14.055 26.617 80.973 1.00 12.45 179 ASN A N 1
ATOM 1390 C CA . ASN A 1 184 ? 15.328 26.445 81.662 1.00 12.33 179 ASN A CA 1
ATOM 1391 C C . ASN A 1 184 ? 15.849 27.786 82.177 1.00 10.10 179 ASN A C 1
ATOM 1392 O O . ASN A 1 184 ? 17.049 28.056 82.142 1.00 13.82 179 ASN A O 1
ATOM 1397 N N . ASP A 1 185 ? 14.928 28.620 82.651 1.00 10.30 180 ASP A N 1
ATOM 1398 C CA . ASP A 1 185 ? 15.243 29.949 83.126 1.00 9.87 180 ASP A CA 1
ATOM 1399 C C . ASP A 1 185 ? 14.082 30.373 84.012 1.00 13.08 180 ASP A C 1
ATOM 1400 O O . ASP A 1 185 ? 13.093 29.647 84.163 1.00 12.16 180 ASP A O 1
ATOM 1405 N N . VAL A 1 186 ? 14.229 31.539 84.612 1.00 9.40 181 VAL A N 1
ATOM 1406 C CA . VAL A 1 186 ? 13.244 32.095 85.520 1.00 9.81 181 VAL A CA 1
ATOM 1407 C C . VAL A 1 186 ? 11.880 32.149 84.841 1.00 9.72 181 VAL A C 1
ATOM 1408 O O . VAL A 1 186 ? 11.770 32.646 83.721 1.00 8.57 181 VAL A O 1
ATOM 1412 N N . VAL A 1 187 ? 10.846 31.626 85.497 1.00 7.55 182 VAL A N 1
ATOM 1413 C CA . VAL A 1 187 ? 9.469 31.723 84.964 1.00 7.68 182 VAL A CA 1
ATOM 1414 C C . VAL A 1 187 ? 8.811 32.952 85.572 1.00 7.00 182 VAL A C 1
ATOM 1415 O O . VAL A 1 187 ? 8.813 33.121 86.800 1.00 9.34 182 VAL A O 1
ATOM 1419 N N . ARG A 1 188 ? 8.296 33.825 84.712 1.00 5.97 183 ARG A N 1
ATOM 1420 C CA . ARG A 1 188 ? 7.863 35.139 85.131 1.00 6.46 183 ARG A CA 1
ATOM 1421 C C . ARG A 1 188 ? 6.348 35.304 85.239 1.00 7.11 183 ARG A C 1
ATOM 1422 O O . ARG A 1 188 ? 5.852 36.123 86.024 1.00 6.17 183 ARG A O 1
ATOM 1430 N N . HIS A 1 189 ? 5.595 34.568 84.431 1.00 5.90 184 HIS A N 1
ATOM 1431 C CA . HIS A 1 189 ? 4.155 34.797 84.435 1.00 6.52 184 HIS A CA 1
ATOM 1432 C C . HIS A 1 189 ? 3.367 33.631 83.890 1.00 6.52 184 HIS A C 1
ATOM 1433 O O . HIS A 1 189 ? 3.883 32.796 83.145 1.00 6.04 184 HIS A O 1
ATOM 1440 N N . LEU A 1 190 ? 2.092 33.613 84.253 1.00 6.72 185 LEU A N 1
ATOM 1441 C CA . LEU A 1 190 ? 1.177 32.546 83.930 1.00 5.62 185 LEU A CA 1
ATOM 1442 C C . LEU A 1 190 ? -0.171 33.091 83.480 1.00 6.82 185 LEU A C 1
ATOM 1443 O O . LEU A 1 190 ? -0.633 34.110 83.990 1.00 7.21 185 LEU A O 1
ATOM 1448 N N . ALA A 1 191 ? -0.835 32.382 82.582 1.00 6.85 186 ALA A N 1
ATOM 1449 C CA . ALA A 1 191 ? -2.260 32.598 82.323 1.00 8.90 186 ALA A CA 1
ATOM 1450 C C . ALA A 1 191 ? -2.929 31.233 82.193 1.00 9.01 186 ALA A C 1
ATOM 1451 O O . ALA A 1 191 ? -2.417 30.350 81.475 1.00 11.21 186 ALA A O 1
ATOM 1453 N N . VAL A 1 192 ? -3.958 31.008 83.000 1.00 8.45 187 VAL A N 1
ATOM 1454 C CA . VAL A 1 192 ? -4.717 29.771 82.939 1.00 8.56 187 VAL A CA 1
ATOM 1455 C C . VAL A 1 192 ? -5.755 29.826 81.802 1.00 8.87 187 VAL A C 1
ATOM 1456 O O . VAL A 1 192 ? -6.606 30.702 81.755 1.00 12.97 187 VAL A O 1
ATOM 1460 N N . VAL A 1 193 ? -5.642 28.910 80.858 1.00 9.02 188 VAL A N 1
ATOM 1461 C CA . VAL A 1 193 ? -6.599 28.838 79.763 1.00 11.42 188 VAL A CA 1
ATOM 1462 C C . VAL A 1 193 ? -7.897 28.149 80.235 1.00 11.26 188 VAL A C 1
ATOM 1463 O O . VAL A 1 193 ? -9.010 28.674 80.091 1.00 12.56 188 VAL A O 1
ATOM 1467 N N . ASP A 1 194 ? -7.730 27.000 80.864 1.00 12.98 189 ASP A N 1
ATOM 1468 C CA . ASP A 1 194 ? -8.817 26.242 81.457 1.00 11.56 189 ASP A CA 1
ATOM 1469 C C . ASP A 1 194 ? -8.190 25.245 82.406 1.00 11.69 189 ASP A C 1
ATOM 1470 O O . ASP A 1 194 ? -6.964 25.272 82.643 1.00 11.24 189 ASP A O 1
ATOM 1475 N N . ASP A 1 195 ? -9.007 24.358 82.982 1.00 11.81 190 ASP A N 1
ATOM 1476 C CA . ASP A 1 195 ? -8.513 23.435 84.012 1.00 14.38 190 ASP A CA 1
ATOM 1477 C C . ASP A 1 195 ? -7.389 22.546 83.491 1.00 17.18 190 ASP A C 1
ATOM 1478 O O . ASP A 1 195 ? -6.639 21.967 84.268 1.00 17.51 190 ASP A O 1
ATOM 1483 N N . GLY A 1 196 ? -7.284 22.427 82.171 1.00 11.74 191 GLY A N 1
ATOM 1484 C CA . GLY A 1 196 ? -6.347 21.487 81.577 1.00 10.84 191 GLY A CA 1
ATOM 1485 C C . GLY A 1 196 ? -5.175 22.095 80.831 1.00 10.69 191 GLY A C 1
ATOM 1486 O O . GLY A 1 196 ? -4.368 21.365 80.282 1.00 11.94 191 GLY A O 1
ATOM 1487 N N . HIS A 1 197 ? -5.079 23.418 80.809 1.00 8.74 192 HIS A N 1
ATOM 1488 C CA . HIS A 1 197 ? -4.044 24.068 80.042 1.00 9.91 192 HIS A CA 1
ATOM 1489 C C . HIS A 1 197 ? -3.669 25.414 80.645 1.00 9.20 192 HIS A C 1
ATOM 1490 O O . HIS A 1 197 ? -4.528 26.150 81.131 1.00 9.86 192 HIS A O 1
ATOM 1497 N N . PHE A 1 198 ? -2.377 25.747 80.574 1.00 8.64 193 PHE A N 1
ATOM 1498 C CA . PHE A 1 198 ? -1.889 27.063 80.935 1.00 7.74 193 PHE A CA 1
ATOM 1499 C C . PHE A 1 198 ? -0.860 27.550 79.937 1.00 6.97 193 PHE A C 1
ATOM 1500 O O . PHE A 1 198 ? -0.315 26.766 79.164 1.00 7.97 193 PHE A O 1
ATOM 1508 N N . ILE A 1 199 ? -0.624 28.871 79.932 1.00 8.21 194 ILE A N 1
ATOM 1509 C CA . ILE A 1 199 ? 0.518 29.436 79.239 1.00 5.69 194 ILE A CA 1
ATOM 1510 C C . ILE A 1 199 ? 1.464 30.021 80.263 1.00 6.10 194 ILE A C 1
ATOM 1511 O O . ILE A 1 199 ? 1.037 30.551 81.289 1.00 6.39 194 ILE A O 1
ATOM 1516 N N . SER A 1 200 ? 2.760 29.920 80.004 1.00 7.33 195 SER A N 1
ATOM 1517 C CA . SER A 1 200 ? 3.762 30.507 80.873 1.00 8.69 195 SER A CA 1
ATOM 1518 C C . SER A 1 200 ? 4.727 31.304 80.003 1.00 8.54 195 SER A C 1
ATOM 1519 O O . SER A 1 200 ? 4.852 31.056 78.801 1.00 7.89 195 SER A O 1
ATOM 1522 N N . CYS A 1 201 ? 5.408 32.256 80.617 1.00 5.89 196 CYS A N 1
ATOM 1523 C CA . CYS A 1 201 ? 6.472 32.989 79.954 1.00 6.93 196 CYS A CA 1
ATOM 1524 C C . CYS A 1 201 ? 7.648 33.158 80.889 1.00 5.96 196 CYS A C 1
ATOM 1525 O O . CYS A 1 201 ? 7.520 32.991 82.124 1.00 6.94 196 CYS A O 1
ATOM 1528 N N . SER A 1 202 ? 8.792 33.507 80.305 1.00 5.73 197 SER A N 1
ATOM 1529 C CA . SER A 1 202 ? 10.038 33.369 81.008 1.00 6.94 197 SER A CA 1
ATOM 1530 C C . SER A 1 202 ? 11.117 34.367 80.585 1.00 7.03 197 SER A C 1
ATOM 1531 O O . SER A 1 202 ? 11.038 35.006 79.526 1.00 8.26 197 SER A O 1
ATOM 1534 N N . ASN A 1 203 ? 12.147 34.486 81.417 1.00 8.67 198 ASN A N 1
ATOM 1535 C CA . ASN A 1 203 ? 13.335 35.232 81.035 1.00 7.59 198 ASN A CA 1
ATOM 1536 C C . ASN A 1 203 ? 14.041 34.622 79.818 1.00 7.71 198 ASN A C 1
ATOM 1537 O O . ASN A 1 203 ? 14.871 35.274 79.222 1.00 9.67 198 ASN A O 1
ATOM 1542 N N . ASP A 1 204 ? 13.687 33.394 79.450 1.00 8.27 199 ASP A N 1
ATOM 1543 C CA . ASP A 1 204 ? 14.267 32.758 78.271 1.00 8.86 199 ASP A CA 1
ATOM 1544 C C . ASP A 1 204 ? 13.721 33.329 76.963 1.00 8.92 199 ASP A C 1
ATOM 1545 O O . ASP A 1 204 ? 14.137 32.926 75.889 1.00 11.01 199 ASP A O 1
ATOM 1550 N N . GLY A 1 205 ? 12.803 34.284 77.057 1.00 7.22 200 GLY A N 1
ATOM 1551 C CA . GLY A 1 205 ? 12.258 34.913 75.877 1.00 9.98 200 GLY A CA 1
ATOM 1552 C C . GLY A 1 205 ? 11.071 34.213 75.262 1.00 7.08 200 GLY A C 1
ATOM 1553 O O . GLY A 1 205 ? 10.563 34.679 74.265 1.00 9.19 200 GLY A O 1
ATOM 1554 N N . LEU A 1 206 ? 10.605 33.127 75.871 1.00 7.47 201 LEU A N 1
ATOM 1555 C CA . LEU A 1 206 ? 9.593 32.266 75.271 1.00 8.74 201 LEU A CA 1
ATOM 1556 C C . LEU A 1 206 ? 8.294 32.318 76.060 1.00 6.74 201 LEU A C 1
ATOM 1557 O O . LEU A 1 206 ? 8.288 32.563 77.264 1.00 8.86 201 LEU A O 1
ATOM 1562 N N . ILE A 1 207 ? 7.211 32.054 75.343 1.00 7.00 202 ILE A N 1
ATOM 1563 C CA . ILE A 1 207 ? 5.891 31.797 75.888 1.00 6.81 202 ILE A CA 1
ATOM 1564 C C . ILE A 1 207 ? 5.545 30.403 75.432 1.00 8.77 202 ILE A C 1
ATOM 1565 O O . ILE A 1 207 ? 5.848 30.041 74.314 1.00 8.26 202 ILE A O 1
ATOM 1570 N N . LYS A 1 208 ? 4.975 29.609 76.314 1.00 6.89 203 LYS A N 1
ATOM 1571 C CA . LYS A 1 208 ? 4.614 28.234 75.997 1.00 8.42 203 LYS A CA 1
ATOM 1572 C C . LYS A 1 208 ? 3.207 27.872 76.504 1.00 7.20 203 LYS A C 1
ATOM 1573 O O . LYS A 1 208 ? 2.808 28.257 77.616 1.00 8.46 203 LYS A O 1
ATOM 1579 N N . LEU A 1 209 ? 2.481 27.114 75.683 1.00 6.94 204 LEU A N 1
ATOM 1580 C CA . LEU A 1 209 ? 1.198 26.525 76.039 1.00 7.76 204 LEU A CA 1
ATOM 1581 C C . LEU A 1 209 ? 1.473 25.104 76.512 1.00 7.36 204 LEU A C 1
ATOM 1582 O O . LEU A 1 209 ? 2.159 24.340 75.828 1.00 9.04 204 LEU A O 1
ATOM 1587 N N . VAL A 1 210 ? 0.980 24.767 77.694 1.00 8.01 205 VAL A N 1
ATOM 1588 C CA . VAL A 1 210 ? 1.311 23.528 78.369 1.00 8.45 205 VAL A CA 1
ATOM 1589 C C . VAL A 1 210 ? 0.045 22.762 78.783 1.00 8.04 205 VAL A C 1
ATOM 1590 O O . VAL A 1 210 ? -0.928 23.335 79.283 1.00 9.00 205 VAL A O 1
ATOM 1594 N N . ASP A 1 211 ? 0.089 21.455 78.578 1.00 9.56 206 ASP A N 1
ATOM 1595 C CA . ASP A 1 211 ? -0.947 20.537 79.037 1.00 9.79 206 ASP A CA 1
ATOM 1596 C C . ASP A 1 211 ? -0.753 20.292 80.542 1.00 8.80 206 ASP A C 1
ATOM 1597 O O . ASP A 1 211 ? 0.280 19.830 80.987 1.00 10.44 206 ASP A O 1
ATOM 1618 N N . HIS A 1 213 ? -2.105 18.215 82.576 1.00 11.83 208 HIS A N 1
ATOM 1619 C CA . HIS A 1 213 ? -2.088 16.825 83.013 1.00 14.18 208 HIS A CA 1
ATOM 1620 C C . HIS A 1 213 ? -0.792 16.106 82.619 1.00 13.22 208 HIS A C 1
ATOM 1621 O O . HIS A 1 213 ? -0.208 15.390 83.421 1.00 14.53 208 HIS A O 1
ATOM 1628 N N . THR A 1 214 ? -0.306 16.350 81.408 1.00 13.32 209 THR A N 1
ATOM 1629 C CA . THR A 1 214 ? 0.843 15.596 80.906 1.00 15.61 209 THR A CA 1
ATOM 1630 C C . THR A 1 214 ? 2.154 16.390 81.013 1.00 13.86 209 THR A C 1
ATOM 1631 O O . THR A 1 214 ? 3.221 15.815 80.909 1.00 17.07 209 THR A O 1
ATOM 1635 N N . GLY A 1 215 ? 2.069 17.699 81.221 1.00 13.79 210 GLY A N 1
ATOM 1636 C CA . GLY A 1 215 ? 3.239 18.568 81.192 1.00 16.57 210 GLY A CA 1
ATOM 1637 C C . GLY A 1 215 ? 3.810 18.802 79.794 1.00 14.98 210 GLY A C 1
ATOM 1638 O O . GLY A 1 215 ? 4.829 19.464 79.656 1.00 17.98 210 GLY A O 1
ATOM 1639 N N . ASP A 1 216 ? 3.167 18.272 78.755 1.00 14.76 211 ASP A N 1
ATOM 1640 C CA . ASP A 1 216 ? 3.665 18.451 77.385 1.00 16.08 211 ASP A CA 1
ATOM 1641 C C . ASP A 1 216 ? 3.583 19.898 76.991 1.00 11.96 211 ASP A C 1
ATOM 1642 O O . ASP A 1 216 ? 2.584 20.567 77.259 1.00 13.35 211 ASP A O 1
ATOM 1647 N N . VAL A 1 217 ? 4.594 20.374 76.289 1.00 15.77 212 VAL A N 1
ATOM 1648 C CA . VAL A 1 217 ? 4.526 21.681 75.665 1.00 11.82 212 VAL A CA 1
ATOM 1649 C C . VAL A 1 217 ? 3.783 21.503 74.347 1.00 11.44 212 VAL A C 1
ATOM 1650 O O . VAL A 1 217 ? 4.242 20.796 73.458 1.00 15.81 212 VAL A O 1
ATOM 1654 N N . LEU A 1 218 ? 2.622 22.136 74.247 1.00 12.29 213 LEU A N 1
ATOM 1655 C CA . LEU A 1 218 ? 1.763 22.042 73.072 1.00 13.41 213 LEU A CA 1
ATOM 1656 C C . LEU A 1 218 ? 2.147 23.042 72.000 1.00 12.66 213 LEU A C 1
ATOM 1657 O O . LEU A 1 218 ? 1.906 22.814 70.810 1.00 15.26 213 LEU A O 1
ATOM 1662 N N . ARG A 1 219 ? 2.710 24.171 72.408 1.00 11.43 214 ARG A N 1
ATOM 1663 C CA . ARG A 1 219 ? 3.067 25.205 71.459 1.00 9.75 214 ARG A CA 1
ATOM 1664 C C . ARG A 1 219 ? 4.042 26.138 72.109 1.00 9.18 214 ARG A C 1
ATOM 1665 O O . ARG A 1 219 ? 3.940 26.413 73.303 1.00 8.52 214 ARG A O 1
ATOM 1673 N N . THR A 1 220 ? 4.979 26.631 71.314 1.00 8.84 215 THR A N 1
ATOM 1674 C CA . THR A 1 220 ? 5.940 27.626 71.746 1.00 11.50 215 THR A CA 1
ATOM 1675 C C . THR A 1 220 ? 5.761 28.876 70.862 1.00 10.66 215 THR A C 1
ATOM 1676 O O . THR A 1 220 ? 5.638 28.777 69.643 1.00 12.74 215 THR A O 1
ATOM 1680 N N . TYR A 1 221 ? 5.722 30.036 71.507 1.00 10.13 216 TYR A N 1
ATOM 1681 C CA . TYR A 1 221 ? 5.547 31.315 70.814 1.00 8.14 216 TYR A CA 1
ATOM 1682 C C . TYR A 1 221 ? 6.844 32.092 70.925 1.00 8.71 216 TYR A C 1
ATOM 1683 O O . TYR A 1 221 ? 7.177 32.626 71.989 1.00 9.66 216 TYR A O 1
ATOM 1692 N N . GLU A 1 222 ? 7.594 32.080 69.833 1.00 9.50 217 GLU A N 1
ATOM 1693 C CA . GLU A 1 222 ? 8.946 32.621 69.772 1.00 11.19 217 GLU A CA 1
ATOM 1694 C C . GLU A 1 222 ? 8.992 33.972 69.076 1.00 9.05 217 GLU A C 1
ATOM 1695 O O . GLU A 1 222 ? 8.382 34.171 68.027 1.00 11.81 217 GLU A O 1
ATOM 1701 N N . GLY A 1 223 ? 9.740 34.906 69.654 1.00 8.67 218 GLY A N 1
ATOM 1702 C CA . GLY A 1 223 ? 9.972 36.182 68.989 1.00 11.18 218 GLY A CA 1
ATOM 1703 C C . GLY A 1 223 ? 10.478 37.278 69.918 1.00 8.11 218 GLY A C 1
ATOM 1704 O O . GLY A 1 223 ? 11.260 38.113 69.493 1.00 10.84 218 GLY A O 1
ATOM 1705 N N . HIS A 1 224 ? 10.057 37.297 71.174 1.00 8.75 219 HIS A N 1
ATOM 1706 C CA . HIS A 1 224 ? 10.616 38.288 72.087 1.00 11.32 219 HIS A CA 1
ATOM 1707 C C . HIS A 1 224 ? 12.129 38.158 72.135 1.00 10.33 219 HIS A C 1
ATOM 1708 O O . HIS A 1 224 ? 12.670 37.051 72.148 1.00 10.55 219 HIS A O 1
ATOM 1715 N N . GLU A 1 225 ? 12.803 39.305 72.186 1.00 10.74 220 GLU A N 1
ATOM 1716 C CA . GLU A 1 225 ? 14.256 39.326 72.102 1.00 15.17 220 GLU A CA 1
ATOM 1717 C C . GLU A 1 225 ? 14.921 39.437 73.457 1.00 15.44 220 GLU A C 1
ATOM 1718 O O . GLU A 1 225 ? 16.167 39.422 73.544 1.00 15.81 220 GLU A O 1
ATOM 1724 N N . SER A 1 226 ? 14.113 39.537 74.505 1.00 11.73 221 SER A N 1
ATOM 1725 C CA . SER A 1 226 ? 14.620 39.591 75.868 1.00 13.25 221 SER A CA 1
ATOM 1726 C C . SER A 1 226 ? 13.665 38.851 76.793 1.00 12.09 221 SER A C 1
ATOM 1727 O O . SER A 1 226 ? 12.933 37.961 76.361 1.00 13.68 221 SER A O 1
ATOM 1730 N N . PHE A 1 227 ? 13.672 39.225 78.067 1.00 10.50 222 PHE A N 1
ATOM 1731 C CA . PHE A 1 227 ? 12.778 38.626 79.032 1.00 8.69 222 PHE A CA 1
ATOM 1732 C C . PHE A 1 227 ? 11.316 38.922 78.695 1.00 7.30 222 PHE A C 1
ATOM 1733 O O . PHE A 1 227 ? 10.972 40.042 78.256 1.00 8.95 222 PHE A O 1
ATOM 1741 N N . VAL A 1 228 ? 10.457 37.945 78.961 1.00 7.37 223 VAL A N 1
ATOM 1742 C CA . VAL A 1 228 ? 9.025 38.153 78.843 1.00 6.56 223 VAL A CA 1
ATOM 1743 C C . VAL A 1 228 ? 8.465 38.297 80.254 1.00 7.60 223 VAL A C 1
ATOM 1744 O O . VAL A 1 228 ? 8.583 37.373 81.067 1.00 8.21 223 VAL A O 1
ATOM 1748 N N . TYR A 1 229 ? 7.858 39.454 80.551 1.00 6.61 224 TYR A N 1
ATOM 1749 C CA . TYR A 1 229 ? 7.417 39.755 81.910 1.00 7.31 224 TYR A CA 1
ATOM 1750 C C . TYR A 1 229 ? 5.957 39.455 82.202 1.00 8.14 224 TYR A C 1
ATOM 1751 O O . TYR A 1 229 ? 5.606 39.191 83.349 1.00 9.26 224 TYR A O 1
ATOM 1760 N N . CYS A 1 230 ? 5.089 39.516 81.183 1.00 6.31 225 CYS A N 1
ATOM 1761 C CA . CYS A 1 230 ? 3.662 39.441 81.463 1.00 7.04 225 CYS A CA 1
ATOM 1762 C C . CYS A 1 230 ? 2.980 38.855 80.254 1.00 7.11 225 CYS A C 1
ATOM 1763 O O . CYS A 1 230 ? 3.422 39.108 79.130 1.00 7.29 225 CYS A O 1
ATOM 1766 N N . ILE A 1 231 ? 1.955 38.026 80.490 1.00 6.87 226 ILE A N 1
ATOM 1767 C CA . ILE A 1 231 ? 1.064 37.512 79.470 1.00 8.44 226 ILE A CA 1
ATOM 1768 C C . ILE A 1 231 ? -0.365 37.555 79.999 1.00 6.19 226 ILE A C 1
ATOM 1769 O O . ILE A 1 231 ? -0.609 37.391 81.192 1.00 7.73 226 ILE A O 1
ATOM 1774 N N . LYS A 1 232 ? -1.301 37.776 79.085 1.00 6.79 227 LYS A N 1
ATOM 1775 C CA . LYS A 1 232 ? -2.731 37.774 79.357 1.00 6.15 227 LYS A CA 1
ATOM 1776 C C . LYS A 1 232 ? -3.458 37.191 78.162 1.00 7.15 227 LYS A C 1
ATOM 1777 O O . LYS A 1 232 ? -2.958 37.220 77.053 1.00 8.77 227 LYS A O 1
ATOM 1783 N N . LEU A 1 233 ? -4.636 36.654 78.408 1.00 7.34 228 LEU A N 1
ATOM 1784 C CA . LEU A 1 233 ? -5.538 36.223 77.346 1.00 6.28 228 LEU A CA 1
ATOM 1785 C C . LEU A 1 233 ? -6.586 37.289 77.057 1.00 8.45 228 LEU A C 1
ATOM 1786 O O . LEU A 1 233 ? -7.261 37.785 77.952 1.00 11.77 228 LEU A O 1
ATOM 1791 N N . LEU A 1 234 ? -6.707 37.641 75.782 1.00 6.97 229 LEU A N 1
ATOM 1792 C CA . LEU A 1 234 ? -7.754 38.512 75.295 1.00 8.73 229 LEU A CA 1
ATOM 1793 C C . LEU A 1 234 ? -9.097 37.802 75.270 1.00 10.00 229 LEU A C 1
ATOM 1794 O O . LEU A 1 234 ? -9.182 36.575 75.302 1.00 11.25 229 LEU A O 1
ATOM 1799 N N . PRO A 1 235 ? -10.167 38.584 75.206 1.00 9.99 230 PRO A N 1
ATOM 1800 C CA . PRO A 1 235 ? -11.508 38.000 75.119 1.00 9.72 230 PRO A CA 1
ATOM 1801 C C . PRO A 1 235 ? -11.669 36.949 74.021 1.00 10.70 230 PRO A C 1
ATOM 1802 O O . PRO A 1 235 ? -12.429 35.989 74.234 1.00 16.03 230 PRO A O 1
ATOM 1806 N N . ASN A 1 236 ? -10.977 37.094 72.890 1.00 11.33 231 ASN A N 1
ATOM 1807 C CA . ASN A 1 236 ? -11.118 36.134 71.774 1.00 11.64 231 ASN A CA 1
ATOM 1808 C C . ASN A 1 236 ? -10.120 34.967 71.884 1.00 11.36 231 ASN A C 1
ATOM 1809 O O . ASN A 1 236 ? -9.984 34.171 70.948 1.00 17.82 231 ASN A O 1
ATOM 1814 N N . GLY A 1 237 ? -9.399 34.906 72.999 1.00 10.97 232 GLY A N 1
ATOM 1815 C CA . GLY A 1 237 ? -8.451 33.837 73.249 1.00 9.91 232 GLY A CA 1
ATOM 1816 C C . GLY A 1 237 ? -7.006 34.082 72.832 1.00 10.16 232 GLY A C 1
ATOM 1817 O O . GLY A 1 237 ? -6.121 33.298 73.215 1.00 12.38 232 GLY A O 1
ATOM 1818 N N . ASP A 1 238 ? -6.749 35.150 72.080 1.00 10.53 233 ASP A N 1
ATOM 1819 C CA . ASP A 1 238 ? -5.386 35.454 71.640 1.00 9.11 233 ASP A CA 1
ATOM 1820 C C . ASP A 1 238 ? -4.540 35.805 72.860 1.00 8.75 233 ASP A C 1
ATOM 1821 O O . ASP A 1 238 ? -5.072 36.205 73.921 1.00 8.53 233 ASP A O 1
ATOM 1826 N N . ILE A 1 239 ? -3.231 35.683 72.721 1.00 8.37 234 ILE A N 1
ATOM 1827 C CA . ILE A 1 239 ? -2.321 35.982 73.807 1.00 7.13 234 ILE A CA 1
ATOM 1828 C C . ILE A 1 239 ? -1.761 37.391 73.601 1.00 7.59 234 ILE A C 1
ATOM 1829 O O . ILE A 1 239 ? -1.375 37.752 72.490 1.00 7.00 234 ILE A O 1
ATOM 1834 N N . VAL A 1 240 ? -1.741 38.182 74.665 1.00 7.40 235 VAL A N 1
ATOM 1835 C CA . VAL A 1 240 ? -0.970 39.416 74.662 1.00 6.76 235 VAL A CA 1
ATOM 1836 C C . VAL A 1 240 ? 0.202 39.265 75.632 1.00 5.92 235 VAL A C 1
ATOM 1837 O O . VAL A 1 240 ? 0.040 38.774 76.752 1.00 6.17 235 VAL A O 1
ATOM 1841 N N . SER A 1 241 ? 1.380 39.620 75.173 1.00 5.38 236 SER A N 1
ATOM 1842 C CA . SER A 1 241 ? 2.582 39.533 75.982 1.00 6.47 236 SER A CA 1
ATOM 1843 C C . SER A 1 241 ? 3.364 40.835 75.913 1.00 7.56 236 SER A C 1
ATOM 1844 O O . SER A 1 241 ? 3.170 41.636 74.985 1.00 7.62 236 SER A O 1
ATOM 1847 N N . CYS A 1 242 ? 4.260 41.028 76.860 1.00 5.97 237 CYS A N 1
ATOM 1848 C CA . CYS A 1 242 ? 5.159 42.162 76.831 1.00 6.04 237 CYS A CA 1
ATOM 1849 C C . CYS A 1 242 ? 6.432 41.860 77.580 1.00 6.26 237 CYS A C 1
ATOM 1850 O O . CYS A 1 242 ? 6.492 40.950 78.415 1.00 7.29 237 CYS A O 1
ATOM 1853 N N . GLY A 1 243 ? 7.476 42.640 77.308 1.00 7.19 238 GLY A N 1
ATOM 1854 C CA . GLY A 1 243 ? 8.710 42.427 78.024 1.00 8.28 238 GLY A CA 1
ATOM 1855 C C . GLY A 1 243 ? 9.823 43.431 77.787 1.00 6.72 238 GLY A C 1
ATOM 1856 O O . GLY A 1 243 ? 9.628 44.602 77.451 1.00 7.97 238 GLY A O 1
ATOM 1857 N N . GLU A 1 244 ? 11.016 42.921 78.007 1.00 6.48 239 GLU A N 1
ATOM 1858 C CA . GLU A 1 244 ? 12.202 43.706 78.114 1.00 5.60 239 GLU A CA 1
ATOM 1859 C C . GLU A 1 244 ? 12.699 44.224 76.754 1.00 7.33 239 GLU A C 1
ATOM 1860 O O . GLU A 1 244 ? 13.493 45.163 76.685 1.00 7.12 239 GLU A O 1
ATOM 1866 N N . ASP A 1 245 ? 12.189 43.648 75.671 1.00 5.90 240 ASP A N 1
ATOM 1867 C CA . ASP A 1 245 ? 12.564 44.086 74.319 1.00 5.95 240 ASP A CA 1
ATOM 1868 C C . ASP A 1 245 ? 11.742 45.253 73.779 1.00 7.10 240 ASP A C 1
ATOM 1869 O O . ASP A 1 245 ? 11.790 45.559 72.588 1.00 8.46 240 ASP A O 1
ATOM 1874 N N . ARG A 1 246 ? 11.037 45.935 74.682 1.00 6.29 241 ARG A N 1
ATOM 1875 C CA . ARG A 1 246 ? 10.271 47.150 74.388 1.00 7.31 241 ARG A CA 1
ATOM 1876 C C . ARG A 1 246 ? 8.991 46.877 73.620 1.00 5.80 241 ARG A C 1
ATOM 1877 O O . ARG A 1 246 ? 8.371 47.818 73.104 1.00 7.88 241 ARG A O 1
ATOM 1885 N N . THR A 1 247 ? 8.578 45.623 73.565 1.00 5.90 242 THR A N 1
ATOM 1886 C CA . THR A 1 247 ? 7.428 45.274 72.756 1.00 6.35 242 THR A CA 1
ATOM 1887 C C . THR A 1 247 ? 6.239 44.748 73.576 1.00 6.19 242 THR A C 1
ATOM 1888 O O . THR A 1 247 ? 6.379 44.124 74.641 1.00 7.91 242 THR A O 1
ATOM 1892 N N . VAL A 1 248 ? 5.065 45.003 73.004 1.00 5.92 243 VAL A N 1
ATOM 1893 C CA . VAL A 1 248 ? 3.811 44.318 73.312 1.00 6.61 243 VAL A CA 1
ATOM 1894 C C . VAL A 1 248 ? 3.508 43.485 72.081 1.00 5.87 243 VAL A C 1
ATOM 1895 O O . VAL A 1 248 ? 3.577 43.996 70.958 1.00 7.48 243 VAL A O 1
ATOM 1899 N N . ARG A 1 249 ? 3.180 42.218 72.268 1.00 7.69 244 ARG A N 1
ATOM 1900 C CA . ARG A 1 249 ? 2.958 41.341 71.135 1.00 7.83 244 ARG A CA 1
ATOM 1901 C C . ARG A 1 249 ? 1.622 40.657 71.259 1.00 7.52 244 ARG A C 1
ATOM 1902 O O . ARG A 1 249 ? 1.191 40.320 72.365 1.00 7.54 244 ARG A O 1
ATOM 1910 N N . ILE A 1 250 ? 0.983 40.417 70.123 1.00 7.64 245 ILE A N 1
ATOM 1911 C CA . ILE A 1 250 ? -0.301 39.742 70.107 1.00 8.40 245 ILE A CA 1
ATOM 1912 C C . ILE A 1 250 ? -0.137 38.485 69.278 1.00 7.73 245 ILE A C 1
ATOM 1913 O O . ILE A 1 250 ? 0.387 38.563 68.169 1.00 7.96 245 ILE A O 1
ATOM 1918 N N . TRP A 1 251 ? -0.566 37.340 69.813 1.00 8.17 246 TRP A N 1
ATOM 1919 C CA . TRP A 1 251 ? -0.360 36.034 69.167 1.00 9.23 246 TRP A CA 1
ATOM 1920 C C . TRP A 1 251 ? -1.675 35.245 69.026 1.00 8.56 246 TRP A C 1
ATOM 1921 O O . TRP A 1 251 ? -2.585 35.323 69.863 1.00 10.29 246 TRP A O 1
ATOM 1932 N N . SER A 1 252 ? -1.755 34.438 67.978 1.00 8.11 247 SER A N 1
ATOM 1933 C CA . SER A 1 252 ? -2.767 33.417 67.916 1.00 8.22 247 SER A CA 1
ATOM 1934 C C . SER A 1 252 ? -2.398 32.287 68.874 1.00 8.42 247 SER A C 1
ATOM 1935 O O . SER A 1 252 ? -1.377 31.636 68.713 1.00 8.87 247 SER A O 1
ATOM 1938 N N . LYS A 1 253 ? -3.231 32.061 69.878 1.00 9.70 248 LYS A N 1
ATOM 1939 C CA . LYS A 1 253 ? -2.988 30.969 70.811 1.00 9.94 248 LYS A CA 1
ATOM 1940 C C . LYS A 1 253 ? -3.082 29.650 70.069 1.00 13.40 248 LYS A C 1
ATOM 1941 O O . LYS A 1 253 ? -2.272 28.755 70.290 1.00 11.05 248 LYS A O 1
ATOM 1947 N N . GLU A 1 254 ? -4.054 29.554 69.168 1.00 11.84 249 GLU A N 1
ATOM 1948 C CA . GLU A 1 254 ? -4.332 28.299 68.462 1.00 11.82 249 GLU A CA 1
ATOM 1949 C C . GLU A 1 254 ? -3.274 27.896 67.433 1.00 13.06 249 GLU A C 1
ATOM 1950 O O . GLU A 1 254 ? -3.053 26.714 67.210 1.00 13.88 249 GLU A O 1
ATOM 1956 N N . ASN A 1 255 ? -2.619 28.847 66.781 1.00 10.81 250 ASN A N 1
ATOM 1957 C CA . ASN A 1 255 ? -1.678 28.457 65.739 1.00 14.00 250 ASN A CA 1
ATOM 1958 C C . ASN A 1 255 ? -0.297 29.084 65.784 1.00 14.00 250 ASN A C 1
ATOM 1959 O O . ASN A 1 255 ? 0.543 28.767 64.944 1.00 13.59 250 ASN A O 1
ATOM 1964 N N . GLY A 1 256 ? -0.061 29.951 66.760 1.00 10.59 251 GLY A N 1
ATOM 1965 C CA . GLY A 1 256 ? 1.260 30.509 67.004 1.00 12.70 251 GLY A CA 1
ATOM 1966 C C . GLY A 1 256 ? 1.572 31.756 66.203 1.00 10.23 251 GLY A C 1
ATOM 1967 O O . GLY A 1 256 ? 2.609 32.351 66.389 1.00 10.69 251 GLY A O 1
ATOM 1968 N N . SER A 1 257 ? 0.704 32.153 65.282 1.00 10.66 252 SER A N 1
ATOM 1969 C CA . SER A 1 257 ? 0.996 33.336 64.473 1.00 10.38 252 SER A CA 1
ATOM 1970 C C . SER A 1 257 ? 1.287 34.531 65.379 1.00 8.00 252 SER A C 1
ATOM 1971 O O . SER A 1 257 ? 0.604 34.751 66.389 1.00 10.64 252 SER A O 1
ATOM 1974 N N . LEU A 1 258 ? 2.271 35.320 64.981 1.00 9.21 253 LEU A N 1
ATOM 1975 C CA . LEU A 1 258 ? 2.567 36.574 65.647 1.00 10.20 253 LEU A CA 1
ATOM 1976 C C . LEU A 1 258 ? 1.815 37.651 64.894 1.00 8.99 253 LEU A C 1
ATOM 1977 O O . LEU A 1 258 ? 2.210 38.073 63.821 1.00 8.56 253 LEU A O 1
ATOM 1982 N N . LYS A 1 259 ? 0.691 38.045 65.451 1.00 7.91 254 LYS A N 1
ATOM 1983 C CA . LYS A 1 259 ? -0.263 38.898 64.737 1.00 8.39 254 LYS A CA 1
ATOM 1984 C C . LYS A 1 259 ? 0.184 40.367 64.683 1.00 6.71 254 LYS A C 1
ATOM 1985 O O . LYS A 1 259 ? -0.089 41.063 63.694 1.00 9.14 254 LYS A O 1
ATOM 1991 N N . GLN A 1 260 ? 0.827 40.844 65.750 1.00 7.37 255 GLN A N 1
ATOM 1992 C CA . GLN A 1 260 ? 1.264 42.227 65.794 1.00 7.14 255 GLN A CA 1
ATOM 1993 C C . GLN A 1 260 ? 2.401 42.382 66.794 1.00 7.15 255 GLN A C 1
ATOM 1994 O O . GLN A 1 260 ? 2.423 41.723 67.852 1.00 8.07 255 GLN A O 1
ATOM 2000 N N . VAL A 1 261 ? 3.340 43.259 66.452 1.00 6.67 256 VAL A N 1
ATOM 2001 C CA . VAL A 1 261 ? 4.376 43.713 67.376 1.00 8.09 256 VAL A CA 1
ATOM 2002 C C . VAL A 1 261 ? 4.261 45.211 67.490 1.00 8.40 256 VAL A C 1
ATOM 2003 O O . VAL A 1 261 ? 4.358 45.935 66.497 1.00 10.04 256 VAL A O 1
ATOM 2007 N N . ILE A 1 262 ? 4.053 45.663 68.713 1.00 6.86 257 ILE A N 1
ATOM 2008 C CA . ILE A 1 262 ? 4.004 47.082 69.044 1.00 7.03 257 ILE A CA 1
ATOM 2009 C C . ILE A 1 262 ? 5.276 47.438 69.811 1.00 7.63 257 ILE A C 1
ATOM 2010 O O . ILE A 1 262 ? 5.586 46.858 70.862 1.00 9.45 257 ILE A O 1
ATOM 2015 N N . THR A 1 263 ? 6.055 48.339 69.250 1.00 8.71 258 THR A N 1
ATOM 2016 C CA . THR A 1 263 ? 7.312 48.735 69.832 1.00 9.88 258 THR A CA 1
ATOM 2017 C C . THR A 1 263 ? 7.140 50.106 70.449 1.00 9.00 258 THR A C 1
ATOM 2018 O O . THR A 1 263 ? 6.649 51.021 69.812 1.00 11.49 258 THR A O 1
ATOM 2022 N N . LEU A 1 264 ? 7.507 50.214 71.716 1.00 8.24 259 LEU A N 1
ATOM 2023 C CA . LEU A 1 264 ? 7.360 51.451 72.475 1.00 7.48 259 LEU A CA 1
ATOM 2024 C C . LEU A 1 264 ? 8.700 52.037 72.901 1.00 7.64 259 LEU A C 1
ATOM 2025 O O . LEU A 1 264 ? 9.660 51.292 73.076 1.00 8.79 259 LEU A O 1
ATOM 2030 N N . PRO A 1 265 ? 8.749 53.376 73.092 1.00 7.87 260 PRO A N 1
ATOM 2031 C CA . PRO A 1 265 ? 9.999 54.059 73.458 1.00 10.15 260 PRO A CA 1
ATOM 2032 C C . PRO A 1 265 ? 10.235 53.994 74.973 1.00 11.60 260 PRO A C 1
ATOM 2033 O O . PRO A 1 265 ? 10.351 55.025 75.653 1.00 14.05 260 PRO A O 1
ATOM 2037 N N . ALA A 1 266 ? 10.316 52.773 75.481 1.00 9.09 261 ALA A N 1
ATOM 2038 C CA . ALA A 1 266 ? 10.574 52.516 76.881 1.00 7.57 261 ALA A CA 1
ATOM 2039 C C . ALA A 1 266 ? 11.484 51.321 76.985 1.00 7.44 261 ALA A C 1
ATOM 2040 O O . ALA A 1 266 ? 11.316 50.350 76.261 1.00 9.52 261 ALA A O 1
ATOM 2042 N N . ILE A 1 267 ? 12.454 51.347 77.891 1.00 8.46 262 ILE A N 1
ATOM 2043 C CA . ILE A 1 267 ? 13.436 50.273 77.937 1.00 7.95 262 ILE A CA 1
ATOM 2044 C C . ILE A 1 267 ? 12.813 48.934 78.371 1.00 6.53 262 ILE A C 1
ATOM 2045 O O . ILE A 1 267 ? 13.336 47.883 77.993 1.00 7.55 262 ILE A O 1
ATOM 2050 N N . SER A 1 268 ? 11.731 48.985 79.147 1.00 7.94 263 SER A N 1
ATOM 2051 C CA . SER A 1 268 ? 11.044 47.778 79.636 1.00 7.30 263 SER A CA 1
ATOM 2052 C C . SER A 1 268 ? 9.549 47.954 79.616 1.00 5.78 263 SER A C 1
ATOM 2053 O O . SER A 1 268 ? 9.035 49.000 80.069 1.00 7.77 263 SER A O 1
ATOM 2056 N N . ILE A 1 269 ? 8.823 46.944 79.143 1.00 5.96 264 ILE A N 1
ATOM 2057 C CA . ILE A 1 269 ? 7.363 46.955 79.231 1.00 6.73 264 ILE A CA 1
ATOM 2058 C C . ILE A 1 269 ? 6.964 45.934 80.312 1.00 5.47 264 ILE A C 1
ATOM 2059 O O . ILE A 1 269 ? 7.195 44.750 80.133 1.00 7.03 264 ILE A O 1
ATOM 2064 N N . TRP A 1 270 ? 6.469 46.425 81.455 1.00 5.29 265 TRP A N 1
ATOM 2065 C CA . TRP A 1 270 ? 6.295 45.590 82.631 1.00 5.12 265 TRP A CA 1
ATOM 2066 C C . TRP A 1 270 ? 5.007 44.786 82.698 1.00 5.18 265 TRP A C 1
ATOM 2067 O O . TRP A 1 270 ? 4.975 43.715 83.301 1.00 7.52 265 TRP A O 1
ATOM 2078 N N . SER A 1 271 ? 3.934 45.361 82.169 1.00 5.82 266 SER A N 1
ATOM 2079 C CA . SER A 1 271 ? 2.622 44.790 82.424 1.00 7.04 266 SER A CA 1
ATOM 2080 C C . SER A 1 271 ? 1.625 45.123 81.324 1.00 6.20 266 SER A C 1
ATOM 2081 O O . SER A 1 271 ? 1.658 46.205 80.717 1.00 6.79 266 SER A O 1
ATOM 2084 N N . VAL A 1 272 ? 0.778 44.147 81.043 1.00 5.52 267 VAL A N 1
ATOM 2085 C CA . VAL A 1 272 ? -0.410 44.328 80.215 1.00 5.43 267 VAL A CA 1
ATOM 2086 C C . VAL A 1 272 ? -1.625 43.741 80.903 1.00 6.81 267 VAL A C 1
ATOM 2087 O O . VAL A 1 272 ? -1.520 42.814 81.738 1.00 7.46 267 VAL A O 1
ATOM 2091 N N . ASP A 1 273 ? -2.778 44.307 80.575 1.00 6.98 268 ASP A N 1
ATOM 2092 C CA . ASP A 1 273 ? -4.055 43.709 80.939 1.00 6.01 268 ASP A CA 1
ATOM 2093 C C . ASP A 1 273 ? -5.034 44.037 79.828 1.00 7.51 268 ASP A C 1
ATOM 2094 O O . ASP A 1 273 ? -4.775 44.905 79.008 1.00 13.39 268 ASP A O 1
ATOM 2099 N N A CYS A 1 274 ? -6.136 43.290 79.824 0.54 8.06 269 CYS A N 1
ATOM 2100 N N B CYS A 1 274 ? -6.138 43.325 79.753 0.46 9.04 269 CYS A N 1
ATOM 2101 C CA A CYS A 1 274 ? -7.160 43.346 78.779 0.54 9.43 269 CYS A CA 1
ATOM 2102 C CA B CYS A 1 274 ? -7.124 43.689 78.756 0.46 14.06 269 CYS A CA 1
ATOM 2103 C C A CYS A 1 274 ? -8.533 43.780 79.329 0.54 11.74 269 CYS A C 1
ATOM 2104 C C B CYS A 1 274 ? -8.464 43.975 79.396 0.46 11.46 269 CYS A C 1
ATOM 2105 O O A CYS A 1 274 ? -9.081 43.157 80.245 0.54 14.83 269 CYS A O 1
ATOM 2106 O O B CYS A 1 274 ? -8.835 43.416 80.431 0.46 11.90 269 CYS A O 1
ATOM 2127 N N . SER A 1 276 ? -12.621 44.172 78.885 1.00 8.76 271 SER A N 1
ATOM 2128 C CA . SER A 1 276 ? -13.609 43.261 78.322 1.00 7.08 271 SER A CA 1
ATOM 2129 C C . SER A 1 276 ? -13.912 43.520 76.866 1.00 5.85 271 SER A C 1
ATOM 2130 O O . SER A 1 276 ? -14.376 42.608 76.174 1.00 8.36 271 SER A O 1
ATOM 2133 N N . ASN A 1 277 ? -13.677 44.765 76.407 1.00 7.86 272 ASN A N 1
ATOM 2134 C CA . ASN A 1 277 ? -13.982 45.144 75.035 1.00 8.07 272 ASN A CA 1
ATOM 2135 C C . ASN A 1 277 ? -12.815 44.863 74.091 1.00 7.82 272 ASN A C 1
ATOM 2136 O O . ASN A 1 277 ? -12.841 45.241 72.924 1.00 10.84 272 ASN A O 1
ATOM 2141 N N . GLY A 1 278 ? -11.779 44.225 74.627 1.00 8.26 273 GLY A N 1
ATOM 2142 C CA . GLY A 1 278 ? -10.609 43.875 73.858 1.00 8.10 273 GLY A CA 1
ATOM 2143 C C . GLY A 1 278 ? -9.455 44.876 73.913 1.00 8.60 273 GLY A C 1
ATOM 2144 O O . GLY A 1 278 ? -8.373 44.573 73.445 1.00 8.55 273 GLY A O 1
ATOM 2145 N N . ASP A 1 279 ? -9.671 46.064 74.462 1.00 7.04 274 ASP A N 1
ATOM 2146 C CA . ASP A 1 279 ? -8.600 47.042 74.512 1.00 6.25 274 ASP A CA 1
ATOM 2147 C C . ASP A 1 279 ? -7.485 46.560 75.427 1.00 7.80 274 ASP A C 1
ATOM 2148 O O . ASP A 1 279 ? -7.729 45.842 76.400 1.00 9.95 274 ASP A O 1
ATOM 2153 N N . ILE A 1 280 ? -6.269 46.961 75.102 1.00 7.35 275 ILE A N 1
ATOM 2154 C CA . ILE A 1 280 ? -5.085 46.514 75.826 1.00 8.48 275 ILE A CA 1
ATOM 2155 C C . ILE A 1 280 ? -4.500 47.662 76.642 1.00 6.71 275 ILE A C 1
ATOM 2156 O O . ILE A 1 280 ? -4.300 48.754 76.114 1.00 8.46 275 ILE A O 1
ATOM 2161 N N . ILE A 1 281 ? -4.286 47.418 77.931 1.00 6.80 276 ILE A N 1
ATOM 2162 C CA . ILE A 1 281 ? -3.666 48.388 78.839 1.00 7.45 276 ILE A CA 1
ATOM 2163 C C . ILE A 1 281 ? -2.215 47.967 79.030 1.00 7.31 276 ILE A C 1
ATOM 2164 O O . ILE A 1 281 ? -1.924 46.778 79.186 1.00 7.45 276 ILE A O 1
ATOM 2169 N N . VAL A 1 282 ? -1.308 48.953 79.009 1.00 6.03 277 VAL A N 1
ATOM 2170 C CA . VAL A 1 282 ? 0.124 48.711 79.035 1.00 7.42 277 VAL A CA 1
ATOM 2171 C C . VAL A 1 282 ? 0.813 49.628 80.052 1.00 6.46 277 VAL A C 1
ATOM 2172 O O . VAL A 1 282 ? 0.602 50.838 80.051 1.00 7.49 277 VAL A O 1
ATOM 2176 N N . GLY A 1 283 ? 1.614 49.036 80.933 1.00 7.11 278 GLY A N 1
ATOM 2177 C CA . GLY A 1 283 ? 2.436 49.794 81.859 1.00 6.35 278 GLY A CA 1
ATOM 2178 C C . GLY A 1 283 ? 3.910 49.614 81.519 1.00 5.78 278 GLY A C 1
ATOM 2179 O O . GLY A 1 283 ? 4.392 48.501 81.384 1.00 7.20 278 GLY A O 1
ATOM 2180 N N . SER A 1 284 ? 4.650 50.720 81.447 1.00 6.15 279 SER A N 1
ATOM 2181 C CA . SER A 1 284 ? 6.024 50.683 80.979 1.00 7.25 279 SER A CA 1
ATOM 2182 C C . SER A 1 284 ? 7.000 51.540 81.786 1.00 7.21 279 SER A C 1
ATOM 2183 O O . SER A 1 284 ? 6.620 52.334 82.681 1.00 7.43 279 SER A O 1
ATOM 2186 N N . SER A 1 285 ? 8.278 51.373 81.471 1.00 6.93 280 SER A N 1
ATOM 2187 C CA . SER A 1 285 ? 9.336 52.018 82.224 1.00 6.68 280 SER A CA 1
ATOM 2188 C C . SER A 1 285 ? 9.482 53.525 81.966 1.00 8.74 280 SER A C 1
ATOM 2189 O O . SER A 1 285 ? 10.232 54.201 82.667 1.00 10.10 280 SER A O 1
ATOM 2192 N N . ASP A 1 286 ? 8.778 54.034 80.956 1.00 8.29 281 ASP A N 1
ATOM 2193 C CA . ASP A 1 286 ? 8.771 55.474 80.708 1.00 11.28 281 ASP A CA 1
ATOM 2194 C C . ASP A 1 286 ? 7.756 56.176 81.609 1.00 11.35 281 ASP A C 1
ATOM 2195 O O . ASP A 1 286 ? 7.459 57.347 81.432 1.00 11.31 281 ASP A O 1
ATOM 2200 N N . ASN A 1 287 ? 7.177 55.410 82.528 1.00 8.63 282 ASN A N 1
ATOM 2201 C CA . ASN A 1 287 ? 6.269 55.902 83.572 1.00 8.45 282 ASN A CA 1
ATOM 2202 C C . ASN A 1 287 ? 4.871 56.176 83.059 1.00 8.51 282 ASN A C 1
ATOM 2203 O O . ASN A 1 287 ? 4.055 56.795 83.741 1.00 8.65 282 ASN A O 1
ATOM 2208 N N . LEU A 1 288 ? 4.596 55.698 81.857 1.00 7.50 283 LEU A N 1
ATOM 2209 C CA . LEU A 1 288 ? 3.305 55.859 81.233 1.00 10.01 283 LEU A CA 1
ATOM 2210 C C . LEU A 1 288 ? 2.447 54.593 81.315 1.00 7.53 283 LEU A C 1
ATOM 2211 O O . LEU A 1 288 ? 2.954 53.463 81.275 1.00 7.76 283 LEU A O 1
ATOM 2216 N N . VAL A 1 289 ? 1.151 54.831 81.370 1.00 7.16 284 VAL A N 1
ATOM 2217 C CA . VAL A 1 289 ? 0.152 53.833 81.028 1.00 7.79 284 VAL A CA 1
ATOM 2218 C C . VAL A 1 289 ? -0.341 54.176 79.614 1.00 8.14 284 VAL A C 1
ATOM 2219 O O . VAL A 1 289 ? -0.537 55.351 79.280 1.00 9.57 284 VAL A O 1
ATOM 2223 N N . ARG A 1 290 ? -0.535 53.158 78.786 1.00 8.79 285 ARG A N 1
ATOM 2224 C CA . ARG A 1 290 ? -1.132 53.361 77.459 1.00 7.14 285 ARG A CA 1
ATOM 2225 C C . ARG A 1 290 ? -2.307 52.415 77.269 1.00 5.43 285 ARG A C 1
ATOM 2226 O O . ARG A 1 290 ? -2.364 51.355 77.879 1.00 7.79 285 ARG A O 1
ATOM 2234 N N . ILE A 1 291 ? -3.280 52.842 76.470 1.00 7.04 286 ILE A N 1
ATOM 2235 C CA . ILE A 1 291 ? -4.391 51.992 76.084 1.00 7.01 286 ILE A CA 1
ATOM 2236 C C . ILE A 1 291 ? -4.353 51.887 74.576 1.00 7.36 286 ILE A C 1
ATOM 2237 O O . ILE A 1 291 ? -4.176 52.903 73.895 1.00 8.06 286 ILE A O 1
ATOM 2242 N N . PHE A 1 292 ? -4.415 50.664 74.079 1.00 6.20 287 PHE A N 1
ATOM 2243 C CA . PHE A 1 292 ? -4.495 50.384 72.644 1.00 6.42 287 PHE A CA 1
ATOM 2244 C C . PHE A 1 292 ? -5.847 49.763 72.309 1.00 7.12 287 PHE A C 1
ATOM 2245 O O . PHE A 1 292 ? -6.398 49.041 73.121 1.00 7.45 287 PHE A O 1
ATOM 2253 N N . SER A 1 293 ? -6.348 50.026 71.100 1.00 7.77 288 SER A N 1
ATOM 2254 C CA . SER A 1 293 ? -7.627 49.520 70.667 1.00 8.95 288 SER A CA 1
ATOM 2255 C C . SER A 1 293 ? -7.606 49.117 69.206 1.00 9.54 288 SER A C 1
ATOM 2256 O O . SER A 1 293 ? -6.886 49.703 68.398 1.00 9.32 288 SER A O 1
ATOM 2259 N N . GLN A 1 294 ? -8.411 48.112 68.882 1.00 10.33 289 GLN A N 1
ATOM 2260 C CA . GLN A 1 294 ? -8.674 47.755 67.495 1.00 10.32 289 GLN A CA 1
ATOM 2261 C C . GLN A 1 294 ? -9.769 48.636 66.900 1.00 10.96 289 GLN A C 1
ATOM 2262 O O . GLN A 1 294 ? -9.967 48.638 65.679 1.00 15.05 289 GLN A O 1
ATOM 2268 N N . GLU A 1 295 ? -10.445 49.400 67.752 1.00 11.56 290 GLU A N 1
ATOM 2269 C CA . GLU A 1 295 ? -11.587 50.184 67.311 1.00 10.50 290 GLU A CA 1
ATOM 2270 C C . GLU A 1 295 ? -11.159 51.570 66.937 1.00 16.08 290 GLU A C 1
ATOM 2271 O O . GLU A 1 295 ? -10.721 52.341 67.773 1.00 13.90 290 GLU A O 1
ATOM 2277 N N . LYS A 1 296 ? -11.339 51.897 65.664 1.00 15.82 291 LYS A N 1
ATOM 2278 C CA . LYS A 1 296 ? -10.860 53.163 65.149 1.00 19.42 291 LYS A CA 1
ATOM 2279 C C . LYS A 1 296 ? -11.507 54.362 65.855 1.00 18.48 291 LYS A C 1
ATOM 2280 O O . LYS A 1 296 ? -10.865 55.406 66.023 1.00 15.64 291 LYS A O 1
ATOM 2286 N N . SER A 1 297 ? -12.746 54.203 66.317 1.00 17.04 292 SER A N 1
ATOM 2287 C CA . SER A 1 297 ? -13.448 55.269 67.033 1.00 18.80 292 SER A CA 1
ATOM 2288 C C . SER A 1 297 ? -12.704 55.705 68.286 1.00 18.83 292 SER A C 1
ATOM 2289 O O . SER A 1 297 ? -12.914 56.809 68.776 1.00 23.97 292 SER A O 1
ATOM 2292 N N . ARG A 1 298 ? -11.832 54.828 68.783 1.00 17.93 293 ARG A N 1
ATOM 2293 C CA . ARG A 1 298 ? -11.049 55.058 69.988 1.00 20.96 293 ARG A CA 1
ATOM 2294 C C . ARG A 1 298 ? -9.554 55.340 69.741 1.00 16.68 293 ARG A C 1
ATOM 2295 O O . ARG A 1 298 ? -8.800 55.460 70.680 1.00 16.84 293 ARG A O 1
ATOM 2303 N N . TRP A 1 299 ? -9.125 55.460 68.491 1.00 15.26 294 TRP A N 1
ATOM 2304 C CA . TRP A 1 299 ? -7.742 55.812 68.195 1.00 19.25 294 TRP A CA 1
ATOM 2305 C C . TRP A 1 299 ? -7.408 57.279 68.498 1.00 18.94 294 TRP A C 1
ATOM 2306 O O . TRP A 1 299 ? -8.140 58.191 68.144 1.00 19.31 294 TRP A O 1
ATOM 2317 N N . ALA A 1 300 ? -6.277 57.498 69.151 1.00 13.95 295 ALA A N 1
ATOM 2318 C CA . ALA A 1 300 ? -5.820 58.853 69.454 1.00 18.96 295 ALA A CA 1
ATOM 2319 C C . ALA A 1 300 ? -5.702 59.700 68.185 1.00 22.67 295 ALA A C 1
ATOM 2320 O O . ALA A 1 300 ? -5.943 60.916 68.192 1.00 24.90 295 ALA A O 1
ATOM 2322 N N . SER A 1 301 ? -5.312 59.061 67.093 1.00 21.98 296 SER A N 1
ATOM 2323 C CA . SER A 1 301 ? -5.139 59.767 65.813 1.00 38.12 296 SER A CA 1
ATOM 2324 C C . SER A 1 301 ? -6.470 60.310 65.267 1.00 34.84 296 SER A C 1
ATOM 2325 O O . SER A 1 301 ? -7.549 59.978 65.772 1.00 32.05 296 SER A O 1
ATOM 2328 N N . PHE B 1 5 ? -6.874 0.409 76.363 1.00 31.69 0 PHE B N 1
ATOM 2329 C CA . PHE B 1 5 ? -8.090 -0.177 77.009 1.00 31.16 0 PHE B CA 1
ATOM 2330 C C . PHE B 1 5 ? -9.363 0.629 76.741 1.00 30.96 0 PHE B C 1
ATOM 2331 O O . PHE B 1 5 ? -10.447 0.257 77.198 1.00 31.09 0 PHE B O 1
ATOM 2339 N N . THR B 1 6 ? -9.251 1.713 75.979 1.00 19.98 1 THR B N 1
ATOM 2340 C CA . THR B 1 6 ? -10.403 2.584 75.771 1.00 28.07 1 THR B CA 1
ATOM 2341 C C . THR B 1 6 ? -11.166 2.211 74.515 1.00 25.03 1 THR B C 1
ATOM 2342 O O . THR B 1 6 ? -12.091 2.921 74.122 1.00 21.44 1 THR B O 1
ATOM 2346 N N . GLY B 1 7 ? -10.797 1.103 73.879 1.00 18.17 2 GLY B N 1
ATOM 2347 C CA . GLY B 1 7 ? -11.403 0.773 72.603 1.00 24.30 2 GLY B CA 1
ATOM 2348 C C . GLY B 1 7 ? -11.228 1.857 71.550 1.00 11.31 2 GLY B C 1
ATOM 2349 O O . GLY B 1 7 ? -10.381 2.727 71.661 1.00 13.62 2 GLY B O 1
ATOM 2350 N N . TYR B 1 8 ? -12.043 1.793 70.509 1.00 9.49 3 TYR B N 1
ATOM 2351 C CA . TYR B 1 8 ? -11.917 2.676 69.354 1.00 10.14 3 TYR B CA 1
ATOM 2352 C C . TYR B 1 8 ? -12.654 3.990 69.596 1.00 13.47 3 TYR B C 1
ATOM 2353 O O . TYR B 1 8 ? -13.808 3.992 70.052 1.00 15.52 3 TYR B O 1
ATOM 2362 N N . GLN B 1 9 ? -11.988 5.096 69.278 1.00 10.34 4 GLN B N 1
ATOM 2363 C CA . GLN B 1 9 ? -12.580 6.432 69.390 1.00 10.83 4 GLN B CA 1
ATOM 2364 C C . GLN B 1 9 ? -12.433 7.198 68.086 1.00 10.18 4 GLN B C 1
ATOM 2365 O O . GLN B 1 9 ? -11.569 6.897 67.271 1.00 9.21 4 GLN B O 1
ATOM 2371 N N . LEU B 1 10 ? -13.304 8.174 67.868 1.00 12.03 5 LEU B N 1
ATOM 2372 C CA . LEU B 1 10 ? -13.275 8.936 66.620 1.00 12.74 5 LEU B CA 1
ATOM 2373 C C . LEU B 1 10 ? -11.919 9.596 66.436 1.00 10.38 5 LEU B C 1
ATOM 2374 O O . LEU B 1 10 ? -11.413 10.275 67.339 1.00 12.60 5 LEU B O 1
ATOM 2379 N N . SER B 1 11 ? -11.321 9.344 65.273 1.00 8.42 6 SER B N 1
ATOM 2380 C CA . SER B 1 11 ? -10.100 10.002 64.854 1.00 9.16 6 SER B CA 1
ATOM 2381 C C . SER B 1 11 ? -10.330 11.155 63.899 1.00 10.44 6 SER B C 1
ATOM 2382 O O . SER B 1 11 ? -9.719 12.236 64.056 1.00 13.27 6 SER B O 1
ATOM 2385 N N . ALA B 1 12 ? -11.190 10.946 62.918 1.00 10.40 7 ALA B N 1
ATOM 2386 C CA . ALA B 1 12 ? -11.465 11.960 61.904 1.00 9.89 7 ALA B CA 1
ATOM 2387 C C . ALA B 1 12 ? -12.807 11.722 61.260 1.00 8.58 7 ALA B C 1
ATOM 2388 O O . ALA B 1 12 ? -13.262 10.585 61.128 1.00 8.95 7 ALA B O 1
ATOM 2390 N N . THR B 1 13 ? -13.378 12.828 60.813 1.00 10.47 8 THR B N 1
ATOM 2391 C CA . THR B 1 13 ? -14.588 12.862 60.018 1.00 10.71 8 THR B CA 1
ATOM 2392 C C . THR B 1 13 ? -14.259 13.497 58.676 1.00 9.08 8 THR B C 1
ATOM 2393 O O . THR B 1 13 ? -13.794 14.631 58.589 1.00 11.91 8 THR B O 1
ATOM 2397 N N . LEU B 1 14 ? -14.505 12.731 57.637 1.00 8.12 9 LEU B N 1
ATOM 2398 C CA . LEU B 1 14 ? -14.107 13.077 56.300 1.00 8.70 9 LEU B CA 1
ATOM 2399 C C . LEU B 1 14 ? -15.359 13.430 55.485 1.00 9.26 9 LEU B C 1
ATOM 2400 O O . LEU B 1 14 ? -16.139 12.559 55.066 1.00 8.33 9 LEU B O 1
ATOM 2405 N N . LYS B 1 15 ? -15.543 14.727 55.281 1.00 11.08 10 LYS B N 1
ATOM 2406 C CA . LYS B 1 15 ? -16.725 15.287 54.648 1.00 9.20 10 LYS B CA 1
ATOM 2407 C C . LYS B 1 15 ? -16.429 15.664 53.199 1.00 11.00 10 LYS B C 1
ATOM 2408 O O . LYS B 1 15 ? -15.444 16.308 52.923 1.00 10.15 10 LYS B O 1
ATOM 2414 N N . GLY B 1 16 ? -17.304 15.284 52.274 1.00 8.82 11 GLY B N 1
ATOM 2415 C CA . GLY B 1 16 ? -17.160 15.679 50.878 1.00 10.69 11 GLY B CA 1
ATOM 2416 C C . GLY B 1 16 ? -18.179 15.021 49.965 1.00 10.56 11 GLY B C 1
ATOM 2417 O O . GLY B 1 16 ? -18.693 15.646 49.048 1.00 10.38 11 GLY B O 1
ATOM 2418 N N . HIS B 1 17 ? -18.484 13.757 50.216 1.00 7.98 12 HIS B N 1
ATOM 2419 C CA . HIS B 1 17 ? -19.462 13.083 49.392 1.00 6.89 12 HIS B CA 1
ATOM 2420 C C . HIS B 1 17 ? -20.845 13.722 49.535 1.00 8.72 12 HIS B C 1
ATOM 2421 O O . HIS B 1 17 ? -21.211 14.196 50.604 1.00 9.40 12 HIS B O 1
ATOM 2428 N N . ASP B 1 18 ? -21.626 13.673 48.464 1.00 8.18 13 ASP B N 1
ATOM 2429 C CA . ASP B 1 18 ? -22.931 14.274 48.469 1.00 8.06 13 ASP B CA 1
ATOM 2430 C C . ASP B 1 18 ? -24.052 13.235 48.520 1.00 11.29 13 ASP B C 1
ATOM 2431 O O . ASP B 1 18 ? -25.224 13.583 48.533 1.00 9.66 13 ASP B O 1
ATOM 2436 N N . GLN B 1 19 ? -23.679 11.961 48.534 1.00 7.50 14 GLN B N 1
ATOM 2437 C CA . GLN B 1 19 ? -24.645 10.861 48.699 1.00 7.02 14 GLN B CA 1
ATOM 2438 C C . GLN B 1 19 ? -23.963 9.719 49.480 1.00 7.83 14 GLN B C 1
ATOM 2439 O O . GLN B 1 19 ? -22.787 9.835 49.835 1.00 7.27 14 GLN B O 1
ATOM 2445 N N . ASP B 1 20 ? -24.705 8.644 49.747 1.00 8.63 15 ASP B N 1
ATOM 2446 C CA . ASP B 1 20 ? -24.213 7.622 50.652 1.00 7.44 15 ASP B CA 1
ATOM 2447 C C . ASP B 1 20 ? -22.819 7.168 50.227 1.00 6.21 15 ASP B C 1
ATOM 2448 O O . ASP B 1 20 ? -22.533 6.990 49.027 1.00 6.85 15 ASP B O 1
ATOM 2453 N N . VAL B 1 21 ? -21.973 6.893 51.222 1.00 6.62 16 VAL B N 1
ATOM 2454 C CA . VAL B 1 21 ? -20.696 6.248 50.965 1.00 8.63 16 VAL B CA 1
ATOM 2455 C C . VAL B 1 21 ? -20.935 4.740 51.061 1.00 6.81 16 VAL B C 1
ATOM 2456 O O . VAL B 1 21 ? -21.301 4.228 52.118 1.00 8.17 16 VAL B O 1
ATOM 2460 N N . ARG B 1 22 ? -20.686 4.034 49.970 1.00 6.84 17 ARG B N 1
ATOM 2461 C CA . ARG B 1 22 ? -21.085 2.643 49.848 1.00 6.47 17 ARG B CA 1
ATOM 2462 C C . ARG B 1 22 ? -19.935 1.682 50.091 1.00 8.61 17 ARG B C 1
ATOM 2463 O O . ARG B 1 22 ? -20.159 0.529 50.416 1.00 9.32 17 ARG B O 1
ATOM 2471 N N . ASP B 1 23 ? -18.707 2.165 49.916 1.00 6.94 18 ASP B N 1
ATOM 2472 C CA . ASP B 1 23 ? -17.544 1.311 50.111 1.00 5.66 18 ASP B 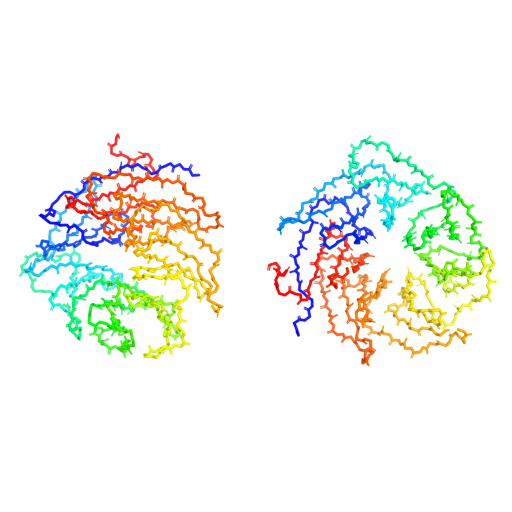CA 1
ATOM 2473 C C . ASP B 1 23 ? -16.335 2.188 50.401 1.00 4.92 18 ASP B C 1
ATOM 2474 O O . ASP B 1 23 ? -16.201 3.293 49.829 1.00 6.32 18 ASP B O 1
ATOM 2479 N N . VAL B 1 24 ? -15.462 1.688 51.283 1.00 6.63 19 VAL B N 1
ATOM 2480 C CA . VAL B 1 24 ? -14.240 2.375 51.658 1.00 6.64 19 VAL B CA 1
ATOM 2481 C C . VAL B 1 24 ? -13.089 1.367 51.682 1.00 8.40 19 VAL B C 1
ATOM 2482 O O . VAL B 1 24 ? -13.301 0.165 51.916 1.00 9.95 19 VAL B O 1
ATOM 2486 N N . VAL B 1 25 ? -11.890 1.864 51.441 1.00 6.14 20 VAL B N 1
ATOM 2487 C CA . VAL B 1 25 ? -10.714 1.011 51.432 1.00 7.16 20 VAL B CA 1
ATOM 2488 C C . VAL B 1 25 ? -9.506 1.752 51.957 1.00 6.79 20 VAL B C 1
ATOM 2489 O O . VAL B 1 25 ? -9.296 2.936 51.676 1.00 7.80 20 VAL B O 1
ATOM 2493 N N . ALA B 1 26 ? -8.703 1.045 52.736 1.00 7.12 21 ALA B N 1
ATOM 2494 C CA . ALA B 1 26 ? -7.396 1.552 53.132 1.00 7.84 21 ALA B CA 1
ATOM 2495 C C . ALA B 1 26 ? -6.424 1.430 51.975 1.00 9.01 21 ALA B C 1
ATOM 2496 O O . ALA B 1 26 ? -6.297 0.379 51.338 1.00 15.88 21 ALA B O 1
ATOM 2498 N N . VAL B 1 27 ? -5.729 2.516 51.721 1.00 7.99 22 VAL B N 1
ATOM 2499 C CA . VAL B 1 27 ? -4.638 2.518 50.768 1.00 8.59 22 VAL B CA 1
ATOM 2500 C C . VAL B 1 27 ? -3.335 2.371 51.543 1.00 8.52 22 VAL B C 1
ATOM 2501 O O . VAL B 1 27 ? -2.540 1.467 51.266 1.00 10.33 22 VAL B O 1
ATOM 2505 N N . ASP B 1 28 ? -3.107 3.249 52.513 1.00 8.17 23 ASP B N 1
ATOM 2506 C CA . ASP B 1 28 ? -2.038 3.047 53.484 1.00 8.96 23 ASP B CA 1
ATOM 2507 C C . ASP B 1 28 ? -2.428 3.776 54.755 1.00 8.09 23 ASP B C 1
ATOM 2508 O O . ASP B 1 28 ? -3.541 4.280 54.850 1.00 8.91 23 ASP B O 1
ATOM 2513 N N . ASP B 1 29 ? -1.562 3.817 55.767 1.00 8.12 24 ASP B N 1
ATOM 2514 C CA . ASP B 1 29 ? -1.970 4.439 57.017 1.00 9.26 24 ASP B CA 1
ATOM 2515 C C . ASP B 1 29 ? -2.258 5.943 56.874 1.00 8.90 24 ASP B C 1
ATOM 2516 O O . ASP B 1 29 ? -2.807 6.563 57.781 1.00 13.67 24 ASP B O 1
ATOM 2521 N N . SER B 1 30 ? -1.912 6.531 55.734 1.00 9.42 25 SER B N 1
ATOM 2522 C CA . SER B 1 30 ? -2.133 7.959 55.514 1.00 11.27 25 SER B CA 1
ATOM 2523 C C . SER B 1 30 ? -3.040 8.250 54.321 1.00 7.96 25 SER B C 1
ATOM 2524 O O . SER B 1 30 ? -3.129 9.389 53.878 1.00 9.12 25 SER B O 1
ATOM 2527 N N . LYS B 1 31 ? -3.695 7.223 53.799 1.00 7.98 26 LYS B N 1
ATOM 2528 C CA . LYS B 1 31 ? -4.530 7.385 52.617 1.00 7.87 26 LYS B CA 1
ATOM 2529 C C . LYS B 1 31 ? -5.682 6.390 52.645 1.00 8.71 26 LYS B C 1
ATOM 2530 O O . LYS B 1 31 ? -5.458 5.190 52.819 1.00 8.47 26 LYS B O 1
ATOM 2536 N N . VAL B 1 32 ? -6.902 6.884 52.461 1.00 7.25 27 VAL B N 1
ATOM 2537 C CA . VAL B 1 32 ? -8.056 6.019 52.354 1.00 8.86 27 VAL B CA 1
ATOM 2538 C C . VAL B 1 32 ? -8.849 6.473 51.125 1.00 7.69 27 VAL B C 1
ATOM 2539 O O . VAL B 1 32 ? -8.770 7.642 50.704 1.00 7.35 27 VAL B O 1
ATOM 2543 N N . ALA B 1 33 ? -9.593 5.548 50.536 1.00 6.87 28 ALA B N 1
ATOM 2544 C CA . ALA B 1 33 ? -10.385 5.879 49.369 1.00 7.86 28 ALA B CA 1
ATOM 2545 C C . ALA B 1 33 ? -11.833 5.503 49.619 1.00 8.03 28 ALA B C 1
ATOM 2546 O O . ALA B 1 33 ? -12.126 4.548 50.363 1.00 7.78 28 ALA B O 1
ATOM 2548 N N . SER B 1 34 ? -12.753 6.254 49.016 1.00 6.70 29 SER B N 1
ATOM 2549 C CA . SER B 1 34 ? -14.154 5.958 49.183 1.00 7.15 29 SER B CA 1
ATOM 2550 C C . SER B 1 34 ? -14.898 6.144 47.879 1.00 6.36 29 SER B C 1
ATOM 2551 O O . SER B 1 34 ? -14.486 6.936 47.008 1.00 7.50 29 SER B O 1
ATOM 2554 N N . VAL B 1 35 ? -16.018 5.435 47.764 1.00 6.05 30 VAL B N 1
ATOM 2555 C CA . VAL B 1 35 ? -16.862 5.606 46.604 1.00 5.75 30 VAL B CA 1
ATOM 2556 C C . VAL B 1 35 ? -18.310 5.778 47.047 1.00 7.13 30 VAL B C 1
ATOM 2557 O O . VAL B 1 35 ? -18.700 5.345 48.123 1.00 5.92 30 VAL B O 1
ATOM 2561 N N . SER B 1 36 ? -19.108 6.418 46.199 1.00 7.17 31 SER B N 1
ATOM 2562 C CA . SER B 1 36 ? -20.402 6.911 46.628 1.00 6.93 31 SER B CA 1
ATOM 2563 C C . SER B 1 36 ? -21.429 6.842 45.502 1.00 6.24 31 SER B C 1
ATOM 2564 O O . SER B 1 36 ? -21.112 6.861 44.317 1.00 6.23 31 SER B O 1
ATOM 2567 N N . ARG B 1 37 ? -22.686 6.845 45.894 1.00 6.79 32 ARG B N 1
ATOM 2568 C CA . ARG B 1 37 ? -23.802 7.042 44.963 1.00 7.16 32 ARG B CA 1
ATOM 2569 C C . ARG B 1 37 ? -23.762 8.413 44.264 1.00 8.86 32 ARG B C 1
ATOM 2570 O O . ARG B 1 37 ? -24.476 8.619 43.282 1.00 10.81 32 ARG B O 1
ATOM 2578 N N . ASP B 1 38 ? -22.921 9.324 44.746 1.00 7.30 33 ASP B N 1
ATOM 2579 C CA . ASP B 1 38 ? -22.713 10.592 44.060 1.00 7.05 33 ASP B CA 1
ATOM 2580 C C . ASP B 1 38 ? -21.844 10.488 42.816 1.00 7.99 33 ASP B C 1
ATOM 2581 O O . ASP B 1 38 ? -21.615 11.481 42.153 1.00 9.80 33 ASP B O 1
ATOM 2586 N N . GLY B 1 39 ? -21.382 9.277 42.509 1.00 6.44 34 GLY B N 1
ATOM 2587 C CA . GLY B 1 39 ? -20.630 8.986 41.309 1.00 7.40 34 GLY B CA 1
ATOM 2588 C C . GLY B 1 39 ? -19.150 9.264 41.400 1.00 6.49 34 GLY B C 1
ATOM 2589 O O . GLY B 1 39 ? -18.436 9.102 40.388 1.00 8.24 34 GLY B O 1
ATOM 2590 N N . THR B 1 40 ? -18.669 9.639 42.591 1.00 6.90 35 THR B N 1
ATOM 2591 C CA . THR B 1 40 ? -17.259 9.997 42.727 1.00 7.14 35 THR B CA 1
ATOM 2592 C C . THR B 1 40 ? -16.461 8.941 43.495 1.00 7.22 35 THR B C 1
ATOM 2593 O O . THR B 1 40 ? -17.006 8.189 44.317 1.00 6.61 35 THR B O 1
ATOM 2597 N N . VAL B 1 41 ? -15.168 8.918 43.184 1.00 8.25 36 VAL B N 1
ATOM 2598 C CA . VAL B 1 41 ? -14.152 8.204 43.942 1.00 6.67 36 VAL B CA 1
ATOM 2599 C C . VAL B 1 41 ? -13.329 9.320 44.577 1.00 5.55 36 VAL B C 1
ATOM 2600 O O . VAL B 1 41 ? -12.861 10.221 43.873 1.00 6.96 36 VAL B O 1
ATOM 2604 N N . ARG B 1 42 ? -13.164 9.270 45.886 1.00 7.90 37 ARG B N 1
ATOM 2605 C CA . ARG B 1 42 ? -12.380 10.256 46.609 1.00 8.77 37 ARG B CA 1
ATOM 2606 C C . ARG B 1 42 ? -11.210 9.603 47.274 1.00 6.63 37 ARG B C 1
ATOM 2607 O O . ARG B 1 42 ? -11.329 8.508 47.817 1.00 7.51 37 ARG B O 1
ATOM 2615 N N . LEU B 1 43 ? -10.084 10.285 47.214 1.00 6.33 38 LEU B N 1
ATOM 2616 C CA . LEU B 1 43 ? -8.861 9.886 47.897 1.00 8.75 38 LEU B CA 1
ATOM 2617 C C . LEU B 1 43 ? -8.611 10.906 48.999 1.00 7.14 38 LEU B C 1
ATOM 2618 O O . LEU B 1 43 ? -8.532 12.114 48.746 1.00 8.52 38 LEU B O 1
ATOM 2623 N N . TRP B 1 44 ? -8.503 10.405 50.225 1.00 8.02 39 TRP B N 1
ATOM 2624 C CA . TRP B 1 44 ? -8.310 11.234 51.388 1.00 7.35 39 TRP B CA 1
ATOM 2625 C C . TRP B 1 44 ? -6.904 10.962 51.886 1.00 7.44 39 TRP B C 1
ATOM 2626 O O . TRP B 1 44 ? -6.554 9.796 52.113 1.00 7.41 39 TRP B O 1
ATOM 2637 N N . SER B 1 45 ? -6.131 12.016 52.103 1.00 7.21 40 SER B N 1
ATOM 2638 C CA . SER B 1 45 ? -4.742 11.911 52.522 1.00 8.07 40 SER B CA 1
ATOM 2639 C C . SER B 1 45 ? -4.505 12.681 53.804 1.00 9.25 40 SER B C 1
ATOM 2640 O O . SER B 1 45 ? -5.034 13.780 53.996 1.00 11.20 40 SER B O 1
ATOM 2643 N N . LYS B 1 46 ? -3.680 12.088 54.661 1.00 7.83 41 LYS B N 1
ATOM 2644 C CA . LYS B 1 46 ? -3.418 12.617 55.982 1.00 7.79 41 LYS B CA 1
ATOM 2645 C C . LYS B 1 46 ? -2.039 13.258 56.034 1.00 11.13 41 LYS B C 1
ATOM 2646 O O . LYS B 1 46 ? -1.032 12.644 55.703 1.00 12.67 41 LYS B O 1
ATOM 2652 N N . ASP B 1 47 ? -2.016 14.517 56.440 1.00 13.60 42 ASP B N 1
ATOM 2653 C CA . ASP B 1 47 ? -0.782 15.196 56.794 1.00 17.38 42 ASP B CA 1
ATOM 2654 C C . ASP B 1 47 ? -1.186 16.036 57.987 1.00 25.55 42 ASP B C 1
ATOM 2655 O O . ASP B 1 47 ? -1.539 17.204 57.847 1.00 32.26 42 ASP B O 1
ATOM 2660 N N . ASP B 1 48 ? -1.244 15.412 59.158 1.00 31.24 43 ASP B N 1
ATOM 2661 C CA . ASP B 1 48 ? -1.844 16.051 60.324 1.00 39.83 43 ASP B CA 1
ATOM 2662 C C . ASP B 1 48 ? -3.372 16.031 60.202 1.00 30.50 43 ASP B C 1
ATOM 2663 O O . ASP B 1 48 ? -4.059 15.381 60.991 1.00 34.13 43 ASP B O 1
ATOM 2668 N N . GLN B 1 49 ? -3.892 16.745 59.206 1.00 22.15 44 GLN B N 1
ATOM 2669 C CA . GLN B 1 49 ? -5.323 16.778 58.913 1.00 22.07 44 GLN B CA 1
ATOM 2670 C C . GLN B 1 49 ? -5.590 15.875 57.731 1.00 11.18 44 GLN B C 1
ATOM 2671 O O . GLN B 1 49 ? -4.694 15.648 56.919 1.00 13.24 44 GLN B O 1
ATOM 2677 N N . TRP B 1 50 ? -6.812 15.357 57.614 1.00 12.56 45 TRP B N 1
ATOM 2678 C CA . TRP B 1 50 ? -7.238 14.665 56.413 1.00 11.16 45 TRP B CA 1
ATOM 2679 C C . TRP B 1 50 ? -7.814 15.637 55.365 1.00 11.63 45 TRP B C 1
ATOM 2680 O O . TRP B 1 50 ? -8.631 16.502 55.668 1.00 15.03 45 TRP B O 1
ATOM 2691 N N . LEU B 1 51 ? -7.392 15.464 54.125 1.00 10.71 46 LEU B N 1
ATOM 2692 C CA . LEU B 1 51 ? -7.843 16.305 53.030 1.00 12.98 46 LEU B CA 1
ATOM 2693 C C . LEU B 1 51 ? -8.308 15.378 51.882 1.00 10.40 46 LEU B C 1
ATOM 2694 O O . LEU B 1 51 ? -7.583 14.496 51.471 1.00 11.80 46 LEU B O 1
ATOM 2699 N N . GLY B 1 52 ? -9.525 15.587 51.380 1.00 9.17 47 GLY B N 1
ATOM 2700 C CA . GLY B 1 52 ? -10.053 14.784 50.308 1.00 10.18 47 GLY B CA 1
ATOM 2701 C C . GLY B 1 52 ? -9.937 15.494 48.971 1.00 9.68 47 GLY B C 1
ATOM 2702 O O . GLY B 1 52 ? -10.013 16.717 48.885 1.00 12.91 47 GLY B O 1
ATOM 2703 N N . THR B 1 53 ? -9.772 14.696 47.922 1.00 8.36 48 THR B N 1
ATOM 2704 C CA . THR B 1 53 ? -9.880 15.174 46.577 1.00 9.98 48 THR B CA 1
ATOM 2705 C C . THR B 1 53 ? -10.602 14.110 45.718 1.00 9.49 48 THR B C 1
ATOM 2706 O O . THR B 1 53 ? -10.562 12.899 46.018 1.00 10.69 48 THR B O 1
ATOM 2710 N N . VAL B 1 54 ? -11.301 14.552 44.677 1.00 8.19 49 VAL B N 1
ATOM 2711 C CA . VAL B 1 54 ? -11.986 13.635 43.783 1.00 7.73 49 VAL B CA 1
ATOM 2712 C C . VAL B 1 54 ? -11.038 13.160 42.704 1.00 8.65 49 VAL B C 1
ATOM 2713 O O . VAL B 1 54 ? -10.502 13.963 41.932 1.00 10.30 49 VAL B O 1
ATOM 2717 N N . VAL B 1 55 ? -10.831 11.858 42.628 1.00 8.71 50 VAL B N 1
ATOM 2718 C CA . VAL B 1 55 ? -9.915 11.326 41.639 1.00 8.03 50 VAL B CA 1
ATOM 2719 C C . VAL B 1 55 ? -10.649 10.824 40.417 1.00 8.48 50 VAL B C 1
ATOM 2720 O O . VAL B 1 55 ? -10.032 10.581 39.393 1.00 10.41 50 VAL B O 1
ATOM 2724 N N . TYR B 1 56 ? -11.971 10.699 40.524 1.00 9.35 51 TYR B N 1
ATOM 2725 C CA . TYR B 1 56 ? -12.796 10.292 39.404 1.00 8.19 51 TYR B CA 1
ATOM 2726 C C . TYR B 1 56 ? -14.248 10.655 39.659 1.00 8.57 51 TYR B C 1
ATOM 2727 O O . TYR B 1 56 ? -14.763 10.474 40.766 1.00 9.19 51 TYR B O 1
ATOM 2736 N N . THR B 1 57 ? -14.915 11.140 38.623 1.00 10.11 52 THR B N 1
ATOM 2737 C CA A THR B 1 57 ? -16.355 11.380 38.665 0.49 10.73 52 THR B CA 1
ATOM 2738 C CA B THR B 1 57 ? -16.354 11.358 38.672 0.51 10.81 52 THR B CA 1
ATOM 2739 C C . THR B 1 57 ? -16.995 10.766 37.434 1.00 10.54 52 THR B C 1
ATOM 2740 O O . THR B 1 57 ? -16.506 10.927 36.305 1.00 12.67 52 THR B O 1
ATOM 2747 N N . GLY B 1 58 ? -18.106 10.089 37.644 1.00 14.45 53 GLY B N 1
ATOM 2748 C CA . GLY B 1 58 ? -18.840 9.480 36.559 1.00 21.59 53 GLY B CA 1
ATOM 2749 C C . GLY B 1 58 ? -20.310 9.661 36.823 1.00 24.63 53 GLY B C 1
ATOM 2750 O O . GLY B 1 58 ? -20.693 10.265 37.823 1.00 16.27 53 GLY B O 1
ATOM 2751 N N . GLN B 1 59 ? -21.129 9.124 35.920 1.00 24.20 54 GLN B N 1
ATOM 2752 C CA . GLN B 1 59 ? -22.563 9.314 35.982 1.00 27.02 54 GLN B CA 1
ATOM 2753 C C . GLN B 1 59 ? -23.238 8.365 36.975 1.00 21.85 54 GLN B C 1
ATOM 2754 O O . GLN B 1 59 ? -24.196 8.716 37.659 1.00 33.35 54 GLN B O 1
ATOM 2760 N N . GLY B 1 60 ? -22.749 7.145 37.056 1.00 14.51 55 GLY B N 1
ATOM 2761 C CA . GLY B 1 60 ? -23.507 6.113 37.745 1.00 12.55 55 GLY B CA 1
ATOM 2762 C C . GLY B 1 60 ? -23.123 5.986 39.198 1.00 8.80 55 GLY B C 1
ATOM 2763 O O . GLY B 1 60 ? -22.032 6.409 39.614 1.00 10.58 55 GLY B O 1
ATOM 2764 N N . PHE B 1 61 ? -24.020 5.388 39.969 1.00 10.54 56 PHE B N 1
ATOM 2765 C CA . PHE B 1 61 ? -23.765 5.147 41.378 1.00 9.09 56 PHE B CA 1
ATOM 2766 C C . PHE B 1 61 ? -22.552 4.240 41.489 1.00 8.11 56 PHE B C 1
ATOM 2767 O O . PHE B 1 61 ? -22.418 3.277 40.719 1.00 8.08 56 PHE B O 1
ATOM 2775 N N . LEU B 1 62 ? -21.663 4.531 42.433 1.00 7.84 57 LEU B N 1
ATOM 2776 C CA . LEU B 1 62 ? -20.540 3.647 42.706 1.00 7.95 57 LEU B CA 1
ATOM 2777 C C . LEU B 1 62 ? -20.796 2.936 44.036 1.00 8.70 57 LEU B C 1
ATOM 2778 O O . LEU B 1 62 ? -21.111 3.581 45.044 1.00 10.51 57 LEU B O 1
ATOM 2783 N N . ASN B 1 63 ? -20.627 1.617 44.019 1.00 6.31 58 ASN B N 1
ATOM 2784 C CA . ASN B 1 63 ? -20.994 0.744 45.122 1.00 7.13 58 ASN B CA 1
ATOM 2785 C C . ASN B 1 63 ? -19.870 -0.100 45.689 1.00 6.23 58 ASN B C 1
ATOM 2786 O O . ASN B 1 63 ? -20.011 -0.658 46.761 1.00 7.98 58 ASN B O 1
ATOM 2791 N N . SER B 1 64 ? -18.744 -0.187 44.980 1.00 5.71 59 SER B N 1
ATOM 2792 C CA . SER B 1 64 ? -17.663 -1.041 45.398 1.00 5.39 59 SER B CA 1
ATOM 2793 C C . SER B 1 64 ? -16.310 -0.429 45.018 1.00 5.64 59 SER B C 1
ATOM 2794 O O . SER B 1 64 ? -16.176 0.293 44.008 1.00 5.73 59 SER B O 1
ATOM 2797 N N . VAL B 1 65 ? -15.294 -0.744 45.826 1.00 6.72 60 VAL B N 1
ATOM 2798 C CA . VAL B 1 65 ? -13.946 -0.280 45.548 1.00 6.10 60 VAL B CA 1
ATOM 2799 C C . VAL B 1 65 ? -12.941 -1.275 46.137 1.00 6.61 60 VAL B C 1
ATOM 2800 O O . VAL B 1 65 ? -13.212 -1.910 47.163 1.00 8.62 60 VAL B O 1
ATOM 2804 N N . CYS B 1 66 ? -11.790 -1.401 45.486 1.00 6.37 61 CYS B N 1
ATOM 2805 C CA . CYS B 1 66 ? -10.642 -2.109 46.064 1.00 7.46 61 CYS B CA 1
ATOM 2806 C C . CYS B 1 66 ? -9.366 -1.438 45.579 1.00 7.62 61 CYS B C 1
ATOM 2807 O O . CYS B 1 66 ? -9.386 -0.537 44.735 1.00 7.42 61 CYS B O 1
ATOM 2810 N N . TYR B 1 67 ? -8.248 -1.878 46.118 1.00 8.13 62 TYR B N 1
ATOM 2811 C CA . TYR B 1 67 ? -6.982 -1.213 45.829 1.00 7.97 62 TYR B CA 1
ATOM 2812 C C . TYR B 1 67 ? -5.931 -2.250 45.437 1.00 7.27 62 TYR B C 1
ATOM 2813 O O . TYR B 1 67 ? -5.669 -3.190 46.197 1.00 8.84 62 TYR B O 1
ATOM 2822 N N . ASP B 1 68 ? -5.405 -2.117 44.215 1.00 8.66 63 ASP B N 1
ATOM 2823 C CA . ASP B 1 68 ? -4.304 -2.948 43.726 1.00 9.27 63 ASP B CA 1
ATOM 2824 C C . ASP B 1 68 ? -3.026 -2.251 44.179 1.00 10.52 63 ASP B C 1
ATOM 2825 O O . ASP B 1 68 ? -2.671 -1.176 43.695 1.00 9.80 63 ASP B O 1
ATOM 2830 N N . SER B 1 69 ? -2.355 -2.838 45.151 1.00 11.05 64 SER B N 1
ATOM 2831 C CA . SER B 1 69 ? -1.242 -2.200 45.808 1.00 10.80 64 SER B CA 1
ATOM 2832 C C . SER B 1 69 ? 0.079 -2.272 45.030 1.00 13.07 64 SER B C 1
ATOM 2833 O O . SER B 1 69 ? 1.029 -1.553 45.370 1.00 16.63 64 SER B O 1
ATOM 2836 N N . GLU B 1 70 ? 0.156 -3.100 43.983 1.00 10.50 65 GLU B N 1
ATOM 2837 C CA . GLU B 1 70 ? 1.336 -3.104 43.119 1.00 10.72 65 GLU B CA 1
ATOM 2838 C C . GLU B 1 70 ? 1.228 -2.049 42.019 1.00 10.55 65 GLU B C 1
ATOM 2839 O O . GLU B 1 70 ? 2.172 -1.253 41.793 1.00 13.91 65 GLU B O 1
ATOM 2845 N N . LYS B 1 71 ? 0.090 -2.030 41.325 1.00 9.71 66 LYS B N 1
ATOM 2846 C CA . LYS B 1 71 ? -0.150 -1.035 40.266 1.00 9.35 66 LYS B CA 1
ATOM 2847 C C . LYS B 1 71 ? -0.515 0.328 40.866 1.00 9.34 66 LYS B C 1
ATOM 2848 O O . LYS B 1 71 ? -0.420 1.344 40.195 1.00 13.71 66 LYS B O 1
ATOM 2854 N N . GLU B 1 72 ? -0.874 0.324 42.147 1.00 7.88 67 GLU B N 1
ATOM 2855 C CA . GLU B 1 72 ? -1.342 1.509 42.882 1.00 9.64 67 GLU B CA 1
ATOM 2856 C C . GLU B 1 72 ? -2.543 2.104 42.198 1.00 9.55 67 GLU B C 1
ATOM 2857 O O . GLU B 1 72 ? -2.631 3.301 41.963 1.00 9.46 67 GLU B O 1
ATOM 2863 N N . LEU B 1 73 ? -3.509 1.243 41.927 1.00 8.94 68 LEU B N 1
ATOM 2864 C CA . LEU B 1 73 ? -4.721 1.654 41.258 1.00 7.56 68 LEU B CA 1
ATOM 2865 C C . LEU B 1 73 ? -5.932 1.380 42.119 1.00 8.10 68 LEU B C 1
ATOM 2866 O O . LEU B 1 73 ? -6.055 0.310 42.735 1.00 8.59 68 LEU B O 1
ATOM 2871 N N . LEU B 1 74 ? -6.825 2.357 42.154 1.00 7.05 69 LEU B N 1
ATOM 2872 C CA . LEU B 1 74 ? -8.152 2.172 42.706 1.00 8.31 69 LEU B CA 1
ATOM 2873 C C . LEU B 1 74 ? -9.065 1.576 41.633 1.00 8.08 69 LEU B C 1
ATOM 2874 O O . LEU B 1 74 ? -9.168 2.127 40.498 1.00 9.33 69 LEU B O 1
ATOM 2879 N N . LEU B 1 75 ? -9.687 0.447 41.958 1.00 7.96 70 LEU B N 1
ATOM 2880 C CA . LEU B 1 75 ? -10.661 -0.189 41.078 1.00 8.22 70 LEU B CA 1
ATOM 2881 C C . LEU B 1 75 ? -12.028 -0.041 41.735 1.00 8.01 70 LEU B C 1
ATOM 2882 O O . LEU B 1 75 ? -12.180 -0.279 42.939 1.00 10.34 70 LEU B O 1
ATOM 2887 N N . PHE B 1 76 ? -13.041 0.331 40.947 1.00 6.64 71 PHE B N 1
ATOM 2888 C CA . PHE B 1 76 ? -14.338 0.691 41.520 1.00 8.55 71 PHE B CA 1
ATOM 2889 C C . PHE B 1 76 ? -15.435 0.321 40.556 1.00 7.76 71 PHE B C 1
ATOM 2890 O O . PHE B 1 76 ? -15.261 0.364 39.337 1.00 8.62 71 PHE B O 1
ATOM 2898 N N . GLY B 1 77 ? -16.539 -0.131 41.123 1.00 8.75 72 GLY B N 1
ATOM 2899 C CA . GLY B 1 77 ? -17.639 -0.609 40.318 1.00 10.83 72 GLY B CA 1
ATOM 2900 C C . GLY B 1 77 ? -18.948 -0.113 40.827 1.00 7.26 72 GLY B C 1
ATOM 2901 O O . GLY B 1 77 ? -19.075 0.390 41.952 1.00 8.36 72 GLY B O 1
ATOM 2902 N N . GLY B 1 78 ? -19.962 -0.236 39.999 1.00 7.91 73 GLY B N 1
ATOM 2903 C CA . GLY B 1 78 ? -21.284 0.095 40.464 1.00 11.74 73 GLY B CA 1
ATOM 2904 C C . GLY B 1 78 ? -22.351 -0.183 39.446 1.00 8.00 73 GLY B C 1
ATOM 2905 O O . GLY B 1 78 ? -22.292 -1.158 38.699 1.00 8.48 73 GLY B O 1
ATOM 2906 N N . LYS B 1 79 ? -23.337 0.682 39.451 1.00 8.45 74 LYS B N 1
ATOM 2907 C CA . LYS B 1 79 ? -24.597 0.416 38.763 1.00 9.57 74 LYS B CA 1
ATOM 2908 C C . LYS B 1 79 ? -24.458 0.257 37.262 1.00 12.65 74 LYS B C 1
ATOM 2909 O O . LYS B 1 79 ? -25.234 -0.475 36.645 1.00 12.51 74 LYS B O 1
ATOM 2915 N N . ASP B 1 80 ? -23.481 0.911 36.652 1.00 8.90 75 ASP B N 1
ATOM 2916 C CA . ASP B 1 80 ? -23.367 0.808 35.202 1.00 9.75 75 ASP B CA 1
ATOM 2917 C C . ASP B 1 80 ? -22.676 -0.464 34.712 1.00 8.90 75 ASP B C 1
ATOM 2918 O O . ASP B 1 80 ? -22.459 -0.616 33.513 1.00 10.24 75 ASP B O 1
ATOM 2923 N N . THR B 1 81 ? -22.361 -1.356 35.656 1.00 9.10 76 THR B N 1
ATOM 2924 C CA . THR B 1 81 ? -21.835 -2.714 35.417 1.00 8.68 76 THR B CA 1
ATOM 2925 C C . THR B 1 81 ? -20.322 -2.766 35.148 1.00 8.99 76 THR B C 1
ATOM 2926 O O . THR B 1 81 ? -19.747 -3.827 35.019 1.00 11.49 76 THR B O 1
ATOM 2946 N N . ILE B 1 83 ? -16.200 -2.043 35.912 1.00 6.88 78 ILE B N 1
ATOM 2947 C 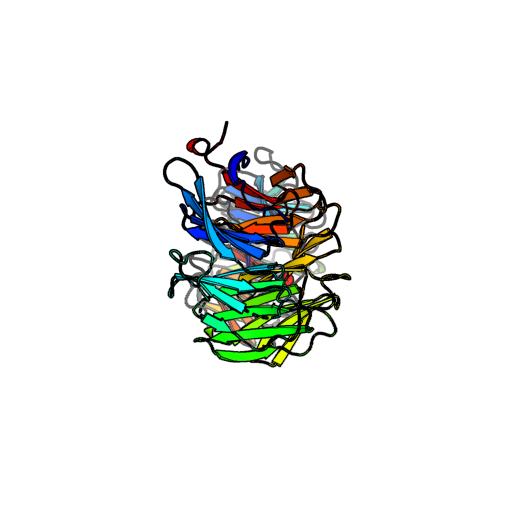CA . ILE B 1 83 ? -15.155 -1.856 36.916 1.00 8.69 78 ILE B CA 1
ATOM 2948 C C . ILE B 1 83 ? -14.053 -1.000 36.265 1.00 9.81 78 ILE B C 1
ATOM 2949 O O . ILE B 1 83 ? -13.431 -1.395 35.290 1.00 10.97 78 ILE B O 1
ATOM 2954 N N . ASN B 1 84 ? -13.868 0.200 36.771 1.00 7.20 79 ASN B N 1
ATOM 2955 C CA . ASN B 1 84 ? -12.910 1.134 36.222 1.00 7.37 79 ASN B CA 1
ATOM 2956 C C . ASN B 1 84 ? -11.725 1.241 37.163 1.00 6.92 79 ASN B C 1
ATOM 2957 O O . ASN B 1 84 ? -11.873 1.074 38.389 1.00 7.96 79 ASN B O 1
ATOM 2962 N N . GLY B 1 85 ? -10.561 1.550 36.605 1.00 8.82 80 GLY B N 1
ATOM 2963 C CA . GLY B 1 85 ? -9.352 1.689 37.395 1.00 8.99 80 GLY B CA 1
ATOM 2964 C C . GLY B 1 85 ? -8.738 3.053 37.168 1.00 9.22 80 GLY B C 1
ATOM 2965 O O . GLY B 1 85 ? -8.649 3.515 36.022 1.00 9.89 80 GLY B O 1
ATOM 2966 N N . VAL B 1 86 ? -8.310 3.704 38.249 1.00 8.06 81 VAL B N 1
ATOM 2967 C CA . VAL B 1 86 ? -7.589 4.979 38.175 1.00 8.17 81 VAL B CA 1
ATOM 2968 C C . VAL B 1 86 ? -6.410 4.998 39.148 1.00 7.05 81 VAL B C 1
ATOM 2969 O O . VAL B 1 86 ? -6.458 4.370 40.197 1.00 8.77 81 VAL B O 1
ATOM 2973 N N . PRO B 1 87 ? -5.341 5.727 38.805 1.00 9.10 82 PRO B N 1
ATOM 2974 C CA . PRO B 1 87 ? -4.209 5.900 39.719 1.00 9.96 82 PRO B CA 1
ATOM 2975 C C . PRO B 1 87 ? -4.533 6.875 40.849 1.00 10.94 82 PRO B C 1
ATOM 2976 O O . PRO B 1 87 ? -5.540 7.596 40.762 1.00 10.15 82 PRO B O 1
ATOM 2980 N N . LEU B 1 88 ? -3.673 6.950 41.862 1.00 13.77 83 LEU B N 1
ATOM 2981 C CA . LEU B 1 88 ? -3.946 7.780 43.021 1.00 11.30 83 LEU B CA 1
ATOM 2982 C C . LEU B 1 88 ? -3.857 9.277 42.665 1.00 10.68 83 LEU B C 1
ATOM 2983 O O . LEU B 1 88 ? -4.391 10.099 43.383 1.00 12.67 83 LEU B O 1
ATOM 2988 N N . PHE B 1 89 ? -3.192 9.603 41.556 1.00 11.07 84 PHE B N 1
ATOM 2989 C CA . PHE B 1 89 ? -2.984 10.998 41.127 1.00 14.47 84 PHE B CA 1
ATOM 2990 C C . PHE B 1 89 ? -3.922 11.420 39.982 1.00 11.79 84 PHE B C 1
ATOM 2991 O O . PHE B 1 89 ? -3.756 12.493 39.401 1.00 15.72 84 PHE B O 1
ATOM 2999 N N . ALA B 1 90 ? -4.922 10.591 39.663 1.00 11.62 85 ALA B N 1
ATOM 3000 C CA . ALA B 1 90 ? -5.923 10.962 38.673 1.00 10.81 85 ALA B CA 1
ATOM 3001 C C . ALA B 1 90 ? -6.678 12.186 39.136 1.00 13.21 85 ALA B C 1
ATOM 3002 O O . ALA B 1 90 ? -6.840 12.421 40.332 1.00 12.98 85 ALA B O 1
ATOM 3004 N N . THR B 1 91 ? -7.169 12.946 38.166 1.00 14.96 86 THR B N 1
ATOM 3005 C CA . THR B 1 91 ? -8.052 14.059 38.472 1.00 13.04 86 THR B CA 1
ATOM 3006 C C . THR B 1 91 ? -9.448 13.812 37.876 1.00 13.03 86 THR B C 1
ATOM 3007 O O . THR B 1 91 ? -9.625 13.028 36.921 1.00 14.35 86 THR B O 1
ATOM 3011 N N . SER B 1 92 ? -10.437 14.484 38.442 1.00 12.94 87 SER B N 1
ATOM 3012 C CA . SER B 1 92 ? -11.808 14.255 38.032 1.00 19.34 87 SER B CA 1
ATOM 3013 C C . SER B 1 92 ? -11.876 14.844 36.637 1.00 27.54 87 SER B C 1
ATOM 3014 O O . SER B 1 92 ? -11.249 15.869 36.341 1.00 41.72 87 SER B O 1
ATOM 3017 N N . GLY B 1 93 ? -12.627 14.195 35.775 1.00 32.24 88 GLY B N 1
ATOM 3018 C CA . GLY B 1 93 ? -12.643 14.572 34.379 1.00 24.06 88 GLY B CA 1
ATOM 3019 C C . GLY B 1 93 ? -11.765 13.690 33.511 1.00 25.59 88 GLY B C 1
ATOM 3020 O O . GLY B 1 93 ? -11.999 13.593 32.312 1.00 29.97 88 GLY B O 1
ATOM 3021 N N . GLU B 1 94 ? -10.744 13.058 34.093 1.00 22.11 89 GLU B N 1
ATOM 3022 C CA . GLU B 1 94 ? -9.872 12.160 33.321 1.00 19.48 89 GLU B CA 1
ATOM 3023 C C . GLU B 1 94 ? -10.548 10.811 33.147 1.00 16.44 89 GLU B C 1
ATOM 3024 O O . GLU B 1 94 ? -11.184 10.313 34.072 1.00 19.12 89 GLU B O 1
ATOM 3030 N N . ASP B 1 95 ? -10.431 10.237 31.949 1.00 20.07 90 ASP B N 1
ATOM 3031 C CA . ASP B 1 95 ? -10.942 8.901 31.669 1.00 17.22 90 ASP B CA 1
ATOM 3032 C C . ASP B 1 95 ? -10.231 7.886 32.544 1.00 14.36 90 ASP B C 1
ATOM 3033 O O . ASP B 1 95 ? -9.072 8.092 32.916 1.00 20.17 90 ASP B O 1
ATOM 3038 N N . PRO B 1 96 ? -10.912 6.774 32.866 1.00 16.97 91 PRO B N 1
ATOM 3039 C CA . PRO B 1 96 ? -10.202 5.707 33.567 1.00 13.70 91 PRO B CA 1
ATOM 3040 C C . PRO B 1 96 ? -9.054 5.193 32.734 1.00 12.69 91 PRO B C 1
ATOM 3041 O O . PRO B 1 96 ? -9.043 5.271 31.486 1.00 13.51 91 PRO B O 1
ATOM 3045 N N . LEU B 1 97 ? -8.041 4.712 33.450 1.00 12.61 92 LEU B N 1
ATOM 3046 C CA . LEU B 1 97 ? -6.878 4.101 32.809 1.00 13.86 92 LEU B CA 1
ATOM 3047 C C . LEU B 1 97 ? -7.298 2.869 31.998 1.00 11.01 92 LEU B C 1
ATOM 3048 O O . LEU B 1 97 ? -6.820 2.654 30.880 1.00 13.35 92 LEU B O 1
ATOM 3053 N N . TYR B 1 98 ? -8.185 2.058 32.579 1.00 11.79 93 TYR B N 1
ATOM 3054 C CA . TYR B 1 98 ? -8.825 0.954 31.878 1.00 8.91 93 TYR B CA 1
ATOM 3055 C C . TYR B 1 98 ? -10.029 0.470 32.669 1.00 7.94 93 TYR B C 1
ATOM 3056 O O . TYR B 1 98 ? -10.303 0.941 33.777 1.00 10.31 93 TYR B O 1
ATOM 3065 N N . THR B 1 99 ? -10.733 -0.463 32.047 1.00 9.07 94 THR B N 1
ATOM 3066 C CA . THR B 1 99 ? -12.003 -0.944 32.524 1.00 8.54 94 THR B CA 1
ATOM 3067 C C . THR B 1 99 ? -12.031 -2.470 32.408 1.00 9.23 94 THR B C 1
ATOM 3068 O O . THR B 1 99 ? -11.589 -3.020 31.395 1.00 10.74 94 THR B O 1
ATOM 3072 N N . LEU B 1 100 ? -12.565 -3.133 33.437 1.00 7.87 95 LEU B N 1
ATOM 3073 C CA . LEU B 1 100 ? -12.823 -4.563 33.435 1.00 6.96 95 LEU B CA 1
ATOM 3074 C C . LEU B 1 100 ? -14.299 -4.724 33.100 1.00 6.36 95 LEU B C 1
ATOM 3075 O O . LEU B 1 100 ? -15.188 -4.315 33.871 1.00 8.05 95 LEU B O 1
ATOM 3080 N N . ILE B 1 101 ? -14.527 -5.263 31.914 1.00 7.15 96 ILE B N 1
ATOM 3081 C CA . ILE B 1 101 ? -15.818 -5.299 31.272 1.00 8.21 96 ILE B CA 1
ATOM 3082 C C . ILE B 1 101 ? -16.337 -6.706 31.242 1.00 8.26 96 ILE B C 1
ATOM 3083 O O . ILE B 1 101 ? -15.642 -7.607 30.775 1.00 10.56 96 ILE B O 1
ATOM 3088 N N . GLY B 1 102 ? -17.578 -6.894 31.675 1.00 8.99 97 GLY B N 1
ATOM 3089 C CA . GLY B 1 102 ? -18.202 -8.188 31.546 1.00 8.41 97 GLY B CA 1
ATOM 3090 C C . GLY B 1 102 ? -19.420 -8.420 32.427 1.00 8.25 97 GLY B C 1
ATOM 3091 O O . GLY B 1 102 ? -20.293 -9.207 32.045 1.00 10.63 97 GLY B O 1
ATOM 3092 N N . HIS B 1 103 ? -19.515 -7.738 33.566 1.00 7.21 98 HIS B N 1
ATOM 3093 C CA . HIS B 1 103 ? -20.716 -7.868 34.392 1.00 8.44 98 HIS B CA 1
ATOM 3094 C C . HIS B 1 103 ? -21.925 -7.278 33.664 1.00 9.84 98 HIS B C 1
ATOM 3095 O O . HIS B 1 103 ? -21.771 -6.360 32.848 1.00 8.59 98 HIS B O 1
ATOM 3102 N N . GLN B 1 104 ? -23.113 -7.823 33.949 1.00 7.94 99 GLN B N 1
ATOM 3103 C CA . GLN B 1 104 ? -24.365 -7.403 33.290 1.00 8.31 99 GLN B CA 1
ATOM 3104 C C . GLN B 1 104 ? -25.346 -6.813 34.299 1.00 10.85 99 GLN B C 1
ATOM 3105 O O . GLN B 1 104 ? -26.530 -6.692 34.043 1.00 16.63 99 GLN B O 1
ATOM 3111 N N . GLY B 1 105 ? -24.827 -6.463 35.472 1.00 7.24 100 GLY B N 1
ATOM 3112 C CA . GLY B 1 105 ? -25.592 -5.809 36.501 1.00 8.11 100 GLY B CA 1
ATOM 3113 C C . GLY B 1 105 ? -24.640 -5.118 37.459 1.00 6.89 100 GLY B C 1
ATOM 3114 O O . GLY B 1 105 ? -23.417 -5.194 37.315 1.00 8.01 100 GLY B O 1
ATOM 3115 N N . ASN B 1 106 ? -25.235 -4.445 38.428 1.00 7.59 101 ASN B N 1
ATOM 3116 C CA . ASN B 1 106 ? -24.501 -3.670 39.433 1.00 7.55 101 ASN B CA 1
ATOM 3117 C C . ASN B 1 106 ? -23.323 -4.471 39.966 1.00 5.86 101 ASN B C 1
ATOM 3118 O O . ASN B 1 106 ? -23.484 -5.646 40.357 1.00 7.80 101 ASN B O 1
ATOM 3123 N N . VAL B 1 107 ? -22.155 -3.831 40.036 1.00 5.55 102 VAL B N 1
ATOM 3124 C CA . VAL B 1 107 ? -20.999 -4.419 40.722 1.00 5.75 102 VAL B CA 1
ATOM 3125 C C . VAL B 1 107 ? -20.986 -3.985 42.176 1.00 7.89 102 VAL B C 1
ATOM 3126 O O . VAL B 1 107 ? -20.596 -2.857 42.495 1.00 6.89 102 VAL B O 1
ATOM 3130 N N . CYS B 1 108 ? -21.464 -4.880 43.031 1.00 5.99 103 CYS B N 1
ATOM 3131 C CA . CYS B 1 108 ? -21.741 -4.568 44.426 1.00 7.00 103 CYS B CA 1
ATOM 3132 C C . CYS B 1 108 ? -20.618 -4.929 45.396 1.00 6.52 103 CYS B C 1
ATOM 3133 O O . CYS B 1 108 ? -20.651 -4.505 46.526 1.00 8.04 103 CYS B O 1
ATOM 3136 N N . SER B 1 109 ? -19.608 -5.666 44.932 1.00 6.00 104 SER B N 1
ATOM 3137 C CA . SER B 1 109 ? -18.415 -5.925 45.723 1.00 5.66 104 SER B CA 1
ATOM 3138 C C . SER B 1 109 ? -17.165 -6.042 44.865 1.00 4.87 104 SER B C 1
ATOM 3139 O O . SER B 1 109 ? -17.192 -6.503 43.722 1.00 6.67 104 SER B O 1
ATOM 3142 N N . LEU B 1 110 ? -16.046 -5.663 45.471 1.00 7.29 105 LEU B N 1
ATOM 3143 C CA . LEU B 1 110 ? -14.735 -5.791 44.856 1.00 7.26 105 LEU B CA 1
ATOM 3144 C C . LEU B 1 110 ? -13.739 -6.181 45.930 1.00 7.75 105 LEU B C 1
ATOM 3145 O O . LEU B 1 110 ? -13.820 -5.746 47.077 1.00 8.12 105 LEU B O 1
ATOM 3150 N N . SER B 1 111 ? -12.770 -6.979 45.522 1.00 7.04 106 SER B N 1
ATOM 3151 C CA . SER B 1 111 ? -11.682 -7.344 46.420 1.00 7.64 106 SER B CA 1
ATOM 3152 C C . SER B 1 111 ? -10.444 -7.642 45.579 1.00 6.65 106 SER B C 1
ATOM 3153 O O . SER B 1 111 ? -10.542 -8.146 44.449 1.00 8.59 106 SER B O 1
ATOM 3156 N N . PHE B 1 112 ? -9.283 -7.303 46.126 1.00 9.71 107 PHE B N 1
ATOM 3157 C CA . PHE B 1 112 ? -8.002 -7.535 45.487 1.00 13.43 107 PHE B CA 1
ATOM 3158 C C . PHE B 1 112 ? -7.101 -8.317 46.415 1.00 11.46 107 PHE B C 1
ATOM 3159 O O . PHE B 1 112 ? -6.931 -7.968 47.588 1.00 14.10 107 PHE B O 1
ATOM 3167 N N . GLN B 1 113 ? -6.529 -9.391 45.896 1.00 9.97 108 GLN B N 1
ATOM 3168 C CA . GLN B 1 113 ? -5.552 -10.141 46.652 1.00 13.75 108 GLN B CA 1
ATOM 3169 C C . GLN B 1 113 ? -4.587 -10.864 45.737 1.00 15.56 108 GLN B C 1
ATOM 3170 O O . GLN B 1 113 ? -5.013 -11.542 44.813 1.00 14.66 108 GLN B O 1
ATOM 3176 N N . ASP B 1 114 ? -3.291 -10.697 45.987 1.00 16.87 109 ASP B N 1
ATOM 3177 C CA . ASP B 1 114 ? -2.265 -11.491 45.313 1.00 14.14 109 ASP B CA 1
ATOM 3178 C C . ASP B 1 114 ? -2.414 -11.425 43.795 1.00 16.60 109 ASP B C 1
ATOM 3179 O O . ASP B 1 114 ? -2.321 -12.442 43.116 1.00 21.41 109 ASP B O 1
ATOM 3184 N N . GLY B 1 115 ? -2.680 -10.224 43.276 1.00 18.43 110 GLY B N 1
ATOM 3185 C CA . GLY B 1 115 ? -2.800 -9.995 41.841 1.00 21.31 110 GLY B CA 1
ATOM 3186 C C . GLY B 1 115 ? -4.166 -10.310 41.240 1.00 14.57 110 GLY B C 1
ATOM 3187 O O . GLY B 1 115 ? -4.367 -10.151 40.044 1.00 18.39 110 GLY B O 1
ATOM 3188 N N . VAL B 1 116 ? -5.094 -10.795 42.057 1.00 12.37 111 VAL B N 1
ATOM 3189 C CA . VAL B 1 116 ? -6.415 -11.180 41.586 1.00 10.14 111 VAL B CA 1
ATOM 3190 C C . VAL B 1 116 ? -7.435 -10.152 42.000 1.00 9.33 111 VAL B C 1
ATOM 3191 O O . VAL B 1 116 ? -7.484 -9.759 43.156 1.00 11.19 111 VAL B O 1
ATOM 3195 N N . VAL B 1 117 ? -8.267 -9.725 41.055 1.00 8.50 112 VAL B N 1
ATOM 3196 C CA . VAL B 1 117 ? -9.459 -8.949 41.388 1.00 8.51 112 VAL B CA 1
ATOM 3197 C C . VAL B 1 117 ? -10.646 -9.909 41.342 1.00 8.10 112 VAL B C 1
ATOM 3198 O O . VAL B 1 117 ? -10.815 -10.687 40.377 1.00 9.46 112 VAL B O 1
ATOM 3202 N N . ILE B 1 118 ? -11.506 -9.849 42.353 1.00 6.60 113 ILE B N 1
ATOM 3203 C CA . ILE B 1 118 ? -12.720 -10.622 42.318 1.00 7.21 113 ILE B CA 1
ATOM 3204 C C . ILE B 1 118 ? -13.886 -9.698 42.628 1.00 5.77 113 ILE B C 1
ATOM 3205 O O . ILE B 1 118 ? -13.855 -8.922 43.571 1.00 6.34 113 ILE B O 1
ATOM 3210 N N . SER B 1 119 ? -14.905 -9.753 41.771 1.00 6.40 114 SER B N 1
ATOM 3211 C CA . SER B 1 119 ? -16.037 -8.852 41.824 1.00 5.32 114 SER B CA 1
ATOM 3212 C C . SER B 1 119 ? -17.327 -9.655 42.004 1.00 5.57 114 SER B C 1
ATOM 3213 O O . SER B 1 119 ? -17.477 -10.748 41.448 1.00 7.57 114 SER B O 1
ATOM 3216 N N . GLY B 1 120 ? -18.239 -9.080 42.762 1.00 6.40 115 GLY B N 1
ATOM 3217 C CA . GLY B 1 120 ? -19.591 -9.616 42.937 1.00 6.79 115 GLY B CA 1
ATOM 3218 C C . GLY B 1 120 ? -20.613 -8.717 42.308 1.00 6.62 115 GLY B C 1
ATOM 3219 O O . GLY B 1 120 ? -20.439 -7.513 42.299 1.00 6.95 115 GLY B O 1
ATOM 3220 N N . SER B 1 121 ? -21.673 -9.314 41.776 1.00 5.63 116 SER B N 1
ATOM 3221 C CA . SER B 1 121 ? -22.651 -8.562 41.019 1.00 5.60 116 SER B CA 1
ATOM 3222 C C . SER B 1 121 ? -24.081 -9.041 41.206 1.00 6.49 116 SER B C 1
ATOM 3223 O O . SER B 1 121 ? -24.351 -10.234 41.441 1.00 6.61 116 SER B O 1
ATOM 3226 N N . TRP B 1 122 ? -24.995 -8.091 41.056 1.00 7.39 117 TRP B N 1
ATOM 3227 C CA . TRP B 1 122 ? -26.415 -8.386 40.996 1.00 6.64 117 TRP B CA 1
ATOM 3228 C C . TRP B 1 122 ? -26.804 -9.167 39.743 1.00 7.78 117 TRP B C 1
ATOM 3229 O O . TRP B 1 122 ? -27.953 -9.641 39.644 1.00 9.22 117 TRP B O 1
ATOM 3240 N N . ASP B 1 123 ? -25.851 -9.348 38.818 1.00 7.03 118 ASP B N 1
ATOM 3241 C CA . ASP B 1 123 ? -26.101 -10.244 37.665 1.00 8.64 118 ASP B CA 1
ATOM 3242 C C . ASP B 1 123 ? -25.997 -11.739 38.044 1.00 7.17 118 ASP B C 1
ATOM 3243 O O . ASP B 1 123 ? -26.121 -12.598 37.189 1.00 9.77 118 ASP B O 1
ATOM 3248 N N . LYS B 1 124 ? -25.814 -11.993 39.337 1.00 5.83 119 LYS B N 1
ATOM 3249 C CA . LYS B 1 124 ? -25.843 -13.318 39.936 1.00 6.79 119 LYS B CA 1
ATOM 3250 C C . LYS B 1 124 ? -24.551 -14.089 39.724 1.00 8.35 119 LYS B C 1
ATOM 3251 O O . LYS B 1 124 ? -24.504 -15.302 39.974 1.00 9.09 119 LYS B O 1
ATOM 3257 N N . THR B 1 125 ? -23.493 -13.372 39.317 1.00 7.75 120 THR B N 1
ATOM 3258 C CA . THR B 1 125 ? -22.183 -13.960 39.173 1.00 7.73 120 THR B CA 1
ATOM 3259 C C . THR B 1 125 ? -21.154 -13.240 40.003 1.00 6.19 120 THR B C 1
ATOM 3260 O O . THR B 1 125 ? -21.377 -12.115 40.479 1.00 6.99 120 THR B O 1
ATOM 3264 N N . ALA B 1 126 ? -20.034 -13.913 40.200 1.00 6.47 121 ALA B N 1
ATOM 3265 C CA . ALA B 1 126 ? -18.780 -13.252 40.551 1.00 6.45 121 ALA B CA 1
ATOM 3266 C C . ALA B 1 126 ? -17.830 -13.474 39.390 1.00 7.05 121 ALA B C 1
ATOM 3267 O O . ALA B 1 126 ? -17.956 -14.452 38.645 1.00 7.67 121 ALA B O 1
ATOM 3269 N N . LYS B 1 127 ? -16.875 -12.564 39.225 1.00 6.91 122 LYS B N 1
ATOM 3270 C CA . LYS B 1 127 ? -15.881 -12.718 38.162 1.00 6.95 122 LYS B CA 1
ATOM 3271 C C . LYS B 1 127 ? -14.512 -12.523 38.764 1.00 6.79 122 LYS B C 1
ATOM 3272 O O . LYS B 1 127 ? -14.317 -11.708 39.677 1.00 7.22 122 LYS B O 1
ATOM 3278 N N . VAL B 1 128 ? -13.571 -13.319 38.266 1.00 7.36 123 VAL B N 1
ATOM 3279 C CA . VAL B 1 128 ? -12.182 -13.306 38.693 1.00 6.46 123 VAL B CA 1
ATOM 3280 C C . VAL B 1 128 ? -11.352 -12.788 37.537 1.00 5.75 123 VAL B C 1
ATOM 3281 O O . VAL B 1 128 ? -11.387 -13.352 36.440 1.00 7.80 123 VAL B O 1
ATOM 3285 N N . TRP B 1 129 ? -10.571 -11.766 37.814 1.00 7.13 124 TRP B N 1
ATOM 3286 C CA . TRP B 1 129 ? -9.805 -11.074 36.804 1.00 8.32 124 TRP B CA 1
ATOM 3287 C C . TRP B 1 129 ? -8.327 -11.146 37.180 1.00 9.60 124 TRP B C 1
ATOM 3288 O O . TRP B 1 129 ? -7.973 -10.923 38.336 1.00 9.75 124 TRP B O 1
ATOM 3299 N N . LYS B 1 130 ? -7.459 -11.506 36.239 1.00 12.51 125 LYS B N 1
ATOM 3300 C CA . LYS B 1 130 ? -6.018 -11.523 36.481 1.00 12.33 125 LYS B CA 1
ATOM 3301 C C . LYS B 1 130 ? -5.343 -10.888 35.284 1.00 12.58 125 LYS B C 1
ATOM 3302 O O . LYS B 1 130 ? -5.713 -11.159 34.156 1.00 13.75 125 LYS B O 1
ATOM 3308 N N . GLU B 1 131 ? -4.356 -10.047 35.551 1.00 14.29 126 GLU B N 1
ATOM 3309 C CA . GLU B 1 131 ? -3.581 -9.377 34.515 1.00 15.80 126 GLU B CA 1
ATOM 3310 C C . GLU B 1 131 ? -4.481 -8.714 33.476 1.00 18.63 126 GLU B C 1
ATOM 3311 O O . GLU B 1 131 ? -4.157 -8.681 32.287 1.00 18.42 126 GLU B O 1
ATOM 3317 N N . GLY B 1 132 ? -5.606 -8.167 33.943 1.00 17.92 127 GLY B N 1
ATOM 3318 C CA . GLY B 1 132 ? -6.528 -7.426 33.093 1.00 15.32 127 GLY B CA 1
ATOM 3319 C C . GLY B 1 132 ? -7.500 -8.292 32.269 1.00 15.50 127 GLY B C 1
ATOM 3320 O O . GLY B 1 132 ? -8.341 -7.784 31.516 1.00 16.98 127 GLY B O 1
ATOM 3321 N N . SER B 1 133 ? -7.403 -9.608 32.416 1.00 12.13 128 SER B N 1
ATOM 3322 C CA . SER B 1 133 ? -8.287 -10.501 31.693 1.00 13.18 128 SER B CA 1
ATOM 3323 C C . SER B 1 133 ? -9.341 -11.059 32.615 1.00 9.22 128 SER B C 1
ATOM 3324 O O . SER B 1 133 ? -9.065 -11.320 33.782 1.00 11.56 128 SER B O 1
ATOM 3327 N N . LEU B 1 134 ? -10.520 -11.292 32.058 1.00 10.07 129 LEU B N 1
ATOM 3328 C CA . LEU B 1 134 ? -11.514 -12.142 32.688 1.00 8.56 129 LEU B CA 1
ATOM 3329 C C . LEU B 1 134 ? -11.026 -13.592 32.618 1.00 11.68 129 LEU B C 1
ATOM 3330 O O . LEU B 1 134 ? -10.847 -14.148 31.528 1.00 13.30 129 LEU B O 1
ATOM 3335 N N . VAL B 1 135 ? -10.790 -14.190 33.777 1.00 10.04 130 VAL B N 1
ATOM 3336 C CA . VAL B 1 135 ? -10.269 -15.545 33.846 1.00 10.47 130 VAL B CA 1
ATOM 3337 C C . VAL B 1 135 ? -11.326 -16.572 34.228 1.00 10.54 130 VAL B C 1
ATOM 3338 O O . VAL B 1 135 ? -11.433 -17.620 33.563 1.00 13.59 130 VAL B O 1
ATOM 3342 N N . TYR B 1 136 ? -12.131 -16.273 35.250 1.00 9.29 131 TYR B N 1
ATOM 3343 C CA . TYR B 1 136 ? -13.207 -17.179 35.657 1.00 9.23 131 TYR B CA 1
ATOM 3344 C C . TYR B 1 136 ? -14.491 -16.408 35.815 1.00 8.17 131 TYR B C 1
ATOM 3345 O O . TYR B 1 136 ? -14.540 -15.373 36.505 1.00 10.38 131 TYR B O 1
ATOM 3354 N N . ASN B 1 137 ? -15.552 -16.944 35.234 1.00 10.42 132 ASN B N 1
ATOM 3355 C CA . ASN B 1 137 ? -16.897 -16.448 35.448 1.00 9.74 132 ASN B CA 1
ATOM 3356 C C . ASN B 1 137 ? -17.597 -17.432 36.376 1.00 7.40 132 ASN B C 1
ATOM 3357 O O . ASN B 1 137 ? -17.794 -18.604 36.005 1.00 10.67 132 ASN B O 1
ATOM 3362 N N . LEU B 1 138 ? -17.896 -16.992 37.587 1.00 7.65 133 LEU B N 1
ATOM 3363 C CA . LEU B 1 138 ? -18.486 -17.861 38.593 1.00 8.50 133 LEU B CA 1
ATOM 3364 C C . LEU B 1 138 ? -19.993 -17.741 38.531 1.00 7.68 133 LEU B C 1
ATOM 3365 O O . LEU B 1 138 ? -20.592 -16.881 39.160 1.00 8.74 133 LEU B O 1
ATOM 3370 N N . GLN B 1 139 ? -20.594 -18.641 37.754 1.00 10.25 134 GLN B N 1
ATOM 3371 C CA . GLN B 1 139 ? -22.004 -18.605 37.440 1.00 10.69 134 GLN B CA 1
ATOM 3372 C C . GLN B 1 139 ? -22.704 -19.863 37.981 1.00 8.79 134 GLN B C 1
ATOM 3373 O O . GLN B 1 139 ? -22.473 -20.970 37.497 1.00 17.50 134 GLN B O 1
ATOM 3379 N N . ALA B 1 140 ? -23.541 -19.675 38.995 1.00 8.77 135 ALA B N 1
ATOM 3380 C CA . ALA B 1 140 ? -24.243 -20.787 39.621 1.00 9.88 135 ALA B CA 1
ATOM 3381 C C . ALA B 1 140 ? -25.346 -20.294 40.549 1.00 11.00 135 ALA B C 1
ATOM 3382 O O . ALA B 1 140 ? -26.428 -20.880 40.604 1.00 14.05 135 ALA B O 1
ATOM 3384 N N . HIS B 1 141 ? -25.072 -19.217 41.279 1.00 7.81 136 HIS B N 1
ATOM 3385 C CA . HIS B 1 141 ? -26.055 -18.671 42.200 1.00 9.09 136 HIS B CA 1
ATOM 3386 C C . HIS B 1 141 ? -27.351 -18.276 41.487 1.00 9.38 136 HIS B C 1
ATOM 3387 O O . HIS B 1 141 ? -27.342 -17.921 40.320 1.00 11.12 136 HIS B O 1
ATOM 3394 N N . ASN B 1 142 ? -28.440 -18.283 42.253 1.00 9.72 137 ASN B N 1
ATOM 3395 C CA . ASN B 1 142 ? -29.767 -18.057 41.720 1.00 10.61 137 ASN B CA 1
ATOM 3396 C C . ASN B 1 142 ? -30.300 -16.662 42.008 1.00 10.77 137 ASN B C 1
ATOM 3397 O O . ASN B 1 142 ? -31.448 -16.353 41.668 1.00 12.73 137 ASN B O 1
ATOM 3402 N N . ALA B 1 143 ? -29.471 -15.840 42.639 1.00 9.49 138 ALA B N 1
ATOM 3403 C CA . ALA B 1 143 ? -29.796 -14.454 42.949 1.00 9.29 138 ALA B CA 1
ATOM 3404 C C . ALA B 1 143 ? -28.489 -13.696 43.110 1.00 9.79 138 ALA B C 1
ATOM 3405 O O . ALA B 1 143 ? -27.410 -14.280 43.024 1.00 9.68 138 ALA B O 1
ATOM 3407 N N . SER B 1 144 ? -28.603 -12.396 43.328 1.00 7.60 139 SER B N 1
ATOM 3408 C CA . SER B 1 144 ? -27.474 -11.497 43.411 1.00 6.56 139 SER B CA 1
ATOM 3409 C C . SER B 1 144 ? -26.360 -12.019 44.275 1.00 7.93 139 SER B C 1
ATOM 3410 O O . SER B 1 144 ? -26.596 -12.583 45.343 1.00 7.84 139 SER B O 1
ATOM 3413 N N . VAL B 1 145 ? -25.139 -11.789 43.806 1.00 6.91 140 VAL B N 1
ATOM 3414 C CA . VAL B 1 145 ? -23.932 -12.133 44.556 1.00 5.71 140 VAL B CA 1
ATOM 3415 C C . VAL B 1 145 ? -23.466 -10.866 45.263 1.00 6.97 140 VAL B C 1
ATOM 3416 O O . VAL B 1 145 ? -22.959 -9.937 44.634 1.00 14.69 140 VAL B O 1
ATOM 3420 N N . TRP B 1 146 ? -23.654 -10.828 46.569 1.00 6.12 141 TRP B N 1
ATOM 3421 C CA . TRP B 1 146 ? -23.327 -9.637 47.353 1.00 5.47 141 TRP B CA 1
ATOM 3422 C C . TRP B 1 146 ? -21.860 -9.525 47.719 1.00 5.92 141 TRP B C 1
ATOM 3423 O O . TRP B 1 146 ? -21.353 -8.424 47.939 1.00 7.21 141 TRP B O 1
ATOM 3434 N N . ASP B 1 147 ? -21.154 -10.651 47.774 1.00 6.42 142 ASP B N 1
ATOM 3435 C CA . ASP B 1 147 ? -19.738 -10.617 48.067 1.00 6.05 142 ASP B CA 1
ATOM 3436 C C . ASP B 1 147 ? -19.006 -11.792 47.432 1.00 6.76 142 ASP B C 1
ATOM 3437 O O . ASP B 1 147 ? -19.589 -12.843 47.145 1.00 6.40 142 ASP B O 1
ATOM 3442 N N . ALA B 1 148 ? -17.711 -11.577 47.201 1.00 5.82 143 ALA B N 1
ATOM 3443 C CA . ALA B 1 148 ? -16.834 -12.553 46.584 1.00 6.32 143 ALA B CA 1
ATOM 3444 C C . ALA B 1 148 ? -15.423 -12.292 47.101 1.00 5.87 143 ALA B C 1
ATOM 3445 O O . ALA B 1 148 ? -14.947 -11.148 47.135 1.00 6.45 143 ALA B O 1
ATOM 3447 N N . LYS B 1 149 ? -14.740 -13.361 47.484 1.00 5.72 144 LYS B N 1
ATOM 3448 C CA . LYS B 1 149 ? -13.408 -13.275 48.080 1.00 6.15 144 LYS B CA 1
ATOM 3449 C C . LYS B 1 149 ? -12.507 -14.371 47.544 1.00 7.71 144 LYS B C 1
ATOM 3450 O O . LYS B 1 149 ? -12.983 -15.452 47.227 1.00 7.42 144 LYS B O 1
ATOM 3456 N N . VAL B 1 150 ? -11.207 -14.097 47.485 1.00 7.94 145 VAL B N 1
ATOM 3457 C CA . VAL B 1 150 ? -10.216 -15.118 47.211 1.00 7.15 145 VAL B CA 1
ATOM 3458 C C . VAL B 1 150 ? -9.938 -15.934 48.477 1.00 7.90 145 VAL B C 1
ATOM 3459 O O . VAL B 1 150 ? -9.640 -15.375 49.536 1.00 10.77 145 VAL B O 1
ATOM 3463 N N . VAL B 1 151 ? -10.054 -17.252 48.370 1.00 8.14 146 VAL B N 1
ATOM 3464 C CA . VAL B 1 151 ? -9.643 -18.140 49.442 1.00 7.70 146 VAL B CA 1
ATOM 3465 C C . VAL B 1 151 ? -8.172 -18.460 49.264 1.00 10.07 146 VAL B C 1
ATOM 3466 O O . VAL B 1 151 ? -7.394 -18.313 50.196 1.00 12.45 146 VAL B O 1
ATOM 3470 N N . SER B 1 152 ? -7.797 -18.896 48.062 1.00 10.55 147 SER B N 1
ATOM 3471 C CA . SER B 1 152 ? -6.404 -19.183 47.732 1.00 13.44 147 SER B CA 1
ATOM 3472 C C . SER B 1 152 ? -6.083 -18.857 46.282 1.00 12.57 147 SER B C 1
ATOM 3473 O O . SER B 1 152 ? -6.637 -19.465 45.359 1.00 13.14 147 SER B O 1
ATOM 3476 N N . PHE B 1 153 ? -5.170 -17.919 46.076 1.00 13.16 148 PHE B N 1
ATOM 3477 C CA . PHE B 1 153 ? -4.801 -17.544 44.711 1.00 15.72 148 PHE B CA 1
ATOM 3478 C C . PHE B 1 153 ? -4.102 -18.721 44.027 1.00 17.40 148 PHE B C 1
ATOM 3479 O O . PHE B 1 153 ? -4.255 -18.915 42.834 1.00 19.19 148 PHE B O 1
ATOM 3487 N N . SER B 1 154 ? -3.377 -19.534 44.791 1.00 18.80 149 SER B N 1
ATOM 3488 C CA . SER B 1 154 ? -2.578 -20.632 44.209 1.00 18.43 149 SER B CA 1
ATOM 3489 C C . SER B 1 154 ? -3.399 -21.868 43.823 1.00 13.49 149 SER B C 1
ATOM 3490 O O . SER B 1 154 ? -3.023 -22.606 42.918 1.00 16.73 149 SER B O 1
ATOM 3493 N N . GLU B 1 155 ? -4.515 -22.085 44.505 1.00 12.63 150 GLU B N 1
ATOM 3494 C CA . GLU B 1 155 ? -5.414 -23.175 44.184 1.00 9.43 150 GLU B CA 1
ATOM 3495 C C . GLU B 1 155 ? -6.612 -22.700 43.366 1.00 8.84 150 GLU B C 1
ATOM 3496 O O . GLU B 1 155 ? -7.496 -23.506 43.029 1.00 9.07 150 GLU B O 1
ATOM 3502 N N . ASN B 1 156 ? -6.645 -21.412 43.018 1.00 9.58 151 ASN B N 1
ATOM 3503 C CA . ASN B 1 156 ? -7.831 -20.815 42.389 1.00 7.98 151 ASN B CA 1
ATOM 3504 C C . ASN B 1 156 ? -9.117 -21.168 43.101 1.00 8.59 151 ASN B C 1
ATOM 3505 O O . ASN B 1 156 ? -10.110 -21.594 42.470 1.00 8.68 151 ASN B O 1
ATOM 3510 N N . LYS B 1 157 ? -9.111 -20.970 44.412 1.00 8.44 152 LYS B N 1
ATOM 3511 C CA . LYS B 1 157 ? -10.310 -21.174 45.229 1.00 10.12 152 LYS B CA 1
ATOM 3512 C C . LYS B 1 157 ? -10.881 -19.818 45.627 1.00 8.14 152 LYS B C 1
ATOM 3513 O O . LYS B 1 157 ? -10.153 -18.935 46.065 1.00 8.09 152 LYS B O 1
ATOM 3519 N N . PHE B 1 158 ? -12.193 -19.691 45.480 1.00 7.57 153 PHE B N 1
ATOM 3520 C CA . PHE B 1 158 ? -12.908 -18.437 45.649 1.00 6.47 153 PHE B CA 1
ATOM 3521 C C . PHE B 1 158 ? -14.139 -18.742 46.455 1.00 6.59 153 PHE B C 1
ATOM 3522 O O . PHE B 1 158 ? -14.636 -19.866 46.439 1.00 7.03 153 PHE B O 1
ATOM 3530 N N . LEU B 1 159 ? -14.651 -17.721 47.116 1.00 7.73 154 LEU B N 1
ATOM 3531 C CA . LEU B 1 159 ? -15.819 -17.851 47.979 1.00 7.26 154 LEU B CA 1
ATOM 3532 C C . LEU B 1 159 ? -16.816 -16.746 47.657 1.00 6.59 154 LEU B C 1
ATOM 3533 O O . LEU B 1 159 ? -16.415 -15.585 47.517 1.00 8.78 154 LEU B O 1
ATOM 3538 N N . THR B 1 160 ? -18.096 -17.113 47.505 1.00 6.01 155 THR B N 1
ATOM 3539 C CA . THR B 1 160 ? -19.127 -16.147 47.153 1.00 6.15 155 THR B CA 1
ATOM 3540 C C . THR B 1 160 ? -20.330 -16.213 48.115 1.00 6.05 155 THR B C 1
ATOM 3541 O O . THR B 1 160 ? -20.631 -17.289 48.674 1.00 7.84 155 THR B O 1
ATOM 3545 N N . ALA B 1 161 ? -21.003 -15.075 48.293 1.00 5.93 156 ALA B N 1
ATOM 3546 C CA . ALA B 1 161 ? -22.132 -14.943 49.205 1.00 7.32 156 ALA B CA 1
ATOM 3547 C C . ALA B 1 161 ? -23.288 -14.385 48.401 1.00 7.56 156 ALA B C 1
ATOM 3548 O O . ALA B 1 161 ? -23.098 -13.421 47.658 1.00 6.64 156 ALA B O 1
ATOM 3550 N N . SER B 1 162 ? -24.463 -14.966 48.565 1.00 5.58 157 SER B N 1
ATOM 3551 C CA . SER B 1 162 ? -25.582 -14.588 47.729 1.00 5.72 157 SER B CA 1
ATOM 3552 C C . SER B 1 162 ? -26.922 -14.368 48.432 1.00 7.44 157 SER B C 1
ATOM 3553 O O . SER B 1 162 ? -27.203 -14.916 49.484 1.00 7.24 157 SER B O 1
ATOM 3556 N N . ALA B 1 163 ? -27.759 -13.567 47.786 1.00 7.93 158 ALA B N 1
ATOM 3557 C CA . ALA B 1 163 ? -29.156 -13.391 48.162 1.00 10.25 158 ALA B CA 1
ATOM 3558 C C . ALA B 1 163 ? -29.938 -14.699 48.059 1.00 10.30 158 ALA B C 1
ATOM 3559 O O . ALA B 1 163 ? -31.061 -14.780 48.560 1.00 10.48 158 ALA B O 1
ATOM 3561 N N . ASP B 1 164 ? -29.358 -15.732 47.429 1.00 8.01 159 ASP B N 1
ATOM 3562 C CA . ASP B 1 164 ? -30.027 -17.056 47.375 1.00 8.56 159 ASP B CA 1
ATOM 3563 C C . ASP B 1 164 ? -29.850 -17.849 48.689 1.00 10.14 159 ASP B C 1
ATOM 3564 O O . ASP B 1 164 ? -30.247 -19.009 48.802 1.00 10.43 159 ASP B O 1
ATOM 3569 N N . LYS B 1 165 ? -29.275 -17.191 49.685 1.00 7.54 160 LYS B N 1
ATOM 3570 C CA . LYS B 1 165 ? -29.121 -17.715 51.038 1.00 7.33 160 LYS B CA 1
ATOM 3571 C C . LYS B 1 165 ? -28.008 -18.763 51.164 1.00 7.47 160 LYS B C 1
ATOM 3572 O O . LYS B 1 165 ? -27.934 -19.485 52.172 1.00 11.08 160 LYS B O 1
ATOM 3578 N N . THR B 1 166 ? -27.108 -18.798 50.185 1.00 8.40 161 THR B N 1
ATOM 3579 C CA . THR B 1 166 ? -25.984 -19.722 50.240 1.00 9.55 161 THR B CA 1
ATOM 3580 C C . THR B 1 166 ? -24.651 -18.985 50.112 1.00 11.16 161 THR B C 1
ATOM 3581 O O . THR B 1 166 ? -24.579 -17.852 49.616 1.00 9.04 161 THR B O 1
ATOM 3585 N N . ILE B 1 167 ? -23.617 -19.675 50.581 1.00 7.88 162 ILE B N 1
ATOM 3586 C CA . ILE B 1 167 ? -22.223 -19.360 50.328 1.00 6.01 162 ILE B CA 1
ATOM 3587 C C . ILE B 1 167 ? -21.697 -20.504 49.462 1.00 8.70 162 ILE B C 1
ATOM 3588 O O . ILE B 1 167 ? -22.045 -21.670 49.706 1.00 8.89 162 ILE B O 1
ATOM 3593 N N . LYS B 1 168 ? -20.947 -20.181 48.414 1.00 6.95 163 LYS B N 1
ATOM 3594 C CA . LYS B 1 168 ? -20.336 -21.213 47.583 1.00 6.40 163 LYS B CA 1
ATOM 3595 C C . LYS B 1 168 ? -18.822 -21.080 47.522 1.00 7.53 163 LYS B C 1
ATOM 3596 O O . LYS B 1 168 ? -18.272 -19.976 47.426 1.00 7.56 163 LYS B O 1
ATOM 3602 N N . LEU B 1 169 ? -18.149 -22.217 47.613 1.00 8.94 164 LEU B N 1
ATOM 3603 C CA . LEU B 1 169 ? -16.714 -22.341 47.418 1.00 8.16 164 LEU B CA 1
ATOM 3604 C C . LEU B 1 169 ? -16.496 -22.872 46.027 1.00 7.90 164 LEU B C 1
ATOM 3605 O O . LEU B 1 169 ? -17.113 -23.861 45.634 1.00 8.57 164 LEU B O 1
ATOM 3610 N N . TRP B 1 170 ? -15.614 -22.218 45.296 1.00 6.70 165 TRP B N 1
ATOM 3611 C CA . TRP B 1 170 ? -15.327 -22.521 43.907 1.00 6.95 165 TRP B CA 1
ATOM 3612 C C . TRP B 1 170 ? -13.886 -22.941 43.745 1.00 7.84 165 TRP B C 1
ATOM 3613 O O . TRP B 1 170 ? -13.033 -22.474 44.482 1.00 8.49 165 TRP B O 1
ATOM 3624 N N . GLN B 1 171 ? -13.606 -23.767 42.740 1.00 9.21 166 GLN B N 1
ATOM 3625 C CA . GLN B 1 171 ? -12.241 -23.949 42.276 1.00 8.30 166 GLN B CA 1
ATOM 3626 C C . GLN B 1 171 ? -12.261 -23.735 40.778 1.00 6.46 166 GLN B C 1
ATOM 3627 O O . GLN B 1 171 ? -13.067 -24.346 40.078 1.00 8.78 166 GLN B O 1
ATOM 3633 N N . ASN B 1 172 ? -11.386 -22.859 40.293 1.00 9.11 167 ASN B N 1
ATOM 3634 C CA . ASN B 1 172 ? -11.472 -22.350 38.930 1.00 8.99 167 ASN B CA 1
ATOM 3635 C C . ASN B 1 172 ? -12.872 -21.781 38.767 1.00 9.81 167 ASN B C 1
ATOM 3636 O O . ASN B 1 172 ? -13.256 -20.963 39.589 1.00 10.67 167 ASN B O 1
ATOM 3641 N N . ASP B 1 173 ? -13.636 -22.173 37.741 1.00 10.03 168 ASP B N 1
ATOM 3642 C CA . ASP B 1 173 ? -14.985 -21.628 37.606 1.00 9.33 168 ASP B CA 1
ATOM 3643 C C . ASP B 1 173 ? -16.098 -22.604 37.965 1.00 9.34 168 ASP B C 1
ATOM 3644 O O . ASP B 1 173 ? -17.229 -22.434 37.528 1.00 12.52 168 ASP B O 1
ATOM 3649 N N . LYS B 1 174 ? -15.801 -23.595 38.796 1.00 9.62 169 LYS B N 1
ATOM 3650 C CA . LYS B 1 174 ? -16.815 -24.571 39.182 1.00 9.77 169 LYS B CA 1
ATOM 3651 C C . LYS B 1 174 ? -17.039 -24.567 40.679 1.00 9.50 169 LYS B C 1
ATOM 3652 O O . LYS B 1 174 ? -16.108 -24.442 41.456 1.00 9.57 169 LYS B O 1
ATOM 3658 N N . VAL B 1 175 ? -18.287 -24.738 41.086 1.00 8.32 170 VAL B N 1
ATOM 3659 C CA . VAL B 1 175 ? -18.595 -24.873 42.492 1.00 9.43 170 VAL B CA 1
ATOM 3660 C C . VAL B 1 175 ? -18.101 -26.225 42.954 1.00 9.24 170 VAL B C 1
ATOM 3661 O O . VAL B 1 175 ? -18.403 -27.254 42.319 1.00 9.85 170 VAL B O 1
ATOM 3665 N N . ILE B 1 176 ? -17.352 -26.224 44.050 1.00 7.79 171 ILE B N 1
ATOM 3666 C CA . ILE B 1 176 ? -16.956 -27.487 44.669 1.00 8.06 171 ILE B CA 1
ATOM 3667 C C . ILE B 1 176 ? -17.678 -27.755 45.980 1.00 8.04 171 ILE B C 1
ATOM 3668 O O . ILE B 1 176 ? -17.702 -28.895 46.446 1.00 9.86 171 ILE B O 1
ATOM 3673 N N . LYS B 1 177 ? -18.253 -26.718 46.590 1.00 7.80 172 LYS B N 1
ATOM 3674 C CA . LYS B 1 177 ? -19.066 -26.902 47.803 1.00 8.96 172 LYS B CA 1
ATOM 3675 C C . LYS B 1 177 ? -20.029 -25.748 48.004 1.00 8.07 172 LYS B C 1
ATOM 3676 O O . LYS B 1 177 ? -19.671 -24.585 47.822 1.00 9.99 172 LYS B O 1
ATOM 3682 N N . THR B 1 178 ? -21.218 -26.081 48.467 1.00 7.44 173 THR B N 1
ATOM 3683 C CA . THR B 1 178 ? -22.236 -25.117 48.805 1.00 8.32 173 THR B CA 1
ATOM 3684 C C . THR B 1 178 ? -22.568 -25.243 50.285 1.00 8.79 173 THR B C 1
ATOM 3685 O O . THR B 1 178 ? -22.752 -26.332 50.815 1.00 11.22 173 THR B O 1
ATOM 3689 N N . PHE B 1 179 ? -22.617 -24.099 50.945 1.00 9.07 174 PHE B N 1
ATOM 3690 C CA . PHE B 1 179 ? -23.014 -24.012 52.355 1.00 10.75 174 PHE B CA 1
ATOM 3691 C C . PHE B 1 179 ? -24.416 -23.390 52.432 1.00 8.53 174 PHE B C 1
ATOM 3692 O O . PHE B 1 179 ? -24.565 -22.181 52.345 1.00 8.04 174 PHE B O 1
ATOM 3700 N N . SER B 1 180 ? -25.433 -24.225 52.594 1.00 9.81 175 SER B N 1
ATOM 3701 C CA . SER B 1 180 ? -26.824 -23.788 52.568 1.00 10.50 175 SER B CA 1
ATOM 3702 C C . SER B 1 180 ? -27.431 -23.727 53.960 1.00 16.12 175 SER B C 1
ATOM 3703 O O . SER B 1 180 ? -28.582 -23.288 54.122 1.00 15.24 175 SER B O 1
ATOM 3706 N N . GLY B 1 181 ? -26.661 -24.154 54.964 1.00 11.80 176 GLY B N 1
ATOM 3707 C CA . GLY B 1 181 ? -27.159 -24.224 56.324 1.00 14.13 176 GLY B CA 1
ATOM 3708 C C . GLY B 1 181 ? -26.601 -23.176 57.256 1.00 13.28 176 GLY B C 1
ATOM 3709 O O . GLY B 1 181 ? -26.708 -23.322 58.461 1.00 18.10 176 GLY B O 1
ATOM 3710 N N . ILE B 1 182 ? -26.001 -22.133 56.698 1.00 12.58 177 ILE B N 1
ATOM 3711 C CA . ILE B 1 182 ? -25.377 -21.105 57.519 1.00 8.49 177 ILE B CA 1
ATOM 3712 C C . ILE B 1 182 ? -26.348 -19.989 57.860 1.00 9.29 177 ILE B C 1
ATOM 3713 O O . ILE B 1 182 ? -26.445 -19.591 59.012 1.00 10.67 177 ILE B O 1
ATOM 3718 N N . HIS B 1 183 ? -27.025 -19.456 56.845 1.00 7.47 178 HIS B N 1
ATOM 3719 C CA . HIS B 1 183 ? -28.011 -18.396 57.054 1.00 8.79 178 HIS B CA 1
ATOM 3720 C C . HIS B 1 183 ? -29.267 -18.795 56.311 1.00 12.39 178 HIS B C 1
ATOM 3721 O O . HIS B 1 183 ? -29.180 -19.371 55.236 1.00 13.64 178 HIS B O 1
ATOM 3728 N N . ASN B 1 184 ? -30.420 -18.496 56.886 1.00 10.86 179 ASN B N 1
ATOM 3729 C CA . ASN B 1 184 ? -31.687 -18.630 56.184 1.00 11.38 179 ASN B CA 1
ATOM 3730 C C . ASN B 1 184 ? -32.182 -17.266 55.682 1.00 8.85 179 ASN B C 1
ATOM 3731 O O . ASN B 1 184 ? -33.373 -16.936 55.786 1.00 13.09 179 ASN B O 1
ATOM 3736 N N . ASP B 1 185 ? -31.252 -16.488 55.137 1.00 9.38 180 ASP B N 1
ATOM 3737 C CA . ASP B 1 185 ? -31.555 -15.159 54.635 1.00 9.79 180 ASP B CA 1
ATOM 3738 C C . ASP B 1 185 ? -30.384 -14.750 53.753 1.00 9.14 180 ASP B C 1
ATOM 3739 O O . ASP B 1 185 ? -29.387 -15.476 53.656 1.00 10.95 180 ASP B O 1
ATOM 3744 N N . VAL B 1 186 ? -30.524 -13.607 53.090 1.00 9.34 181 VAL B N 1
ATOM 3745 C CA . VAL B 1 186 ? -29.514 -13.074 52.197 1.00 7.54 181 VAL B CA 1
ATOM 3746 C C . VAL B 1 186 ? -28.142 -13.064 52.890 1.00 7.67 181 VAL B C 1
ATOM 3747 O O . VAL B 1 186 ? -28.011 -12.559 54.004 1.00 8.27 181 VAL B O 1
ATOM 3751 N N . VAL B 1 187 ? -27.127 -13.583 52.219 1.00 8.17 182 VAL B N 1
ATOM 3752 C CA . VAL B 1 187 ? -25.767 -13.496 52.747 1.00 7.82 182 VAL B CA 1
ATOM 3753 C C . VAL B 1 187 ? -25.102 -12.290 52.094 1.00 6.72 182 VAL B C 1
ATOM 3754 O O . VAL B 1 187 ? -25.102 -12.173 50.866 1.00 8.25 182 VAL B O 1
ATOM 3758 N N . ARG B 1 188 ? -24.580 -11.387 52.917 1.00 5.93 183 ARG B N 1
ATOM 3759 C CA . ARG B 1 188 ? -24.141 -10.078 52.445 1.00 6.95 183 ARG B CA 1
ATOM 3760 C C . ARG B 1 188 ? -22.632 -9.943 52.319 1.00 6.96 183 ARG B C 1
ATOM 3761 O O . ARG B 1 188 ? -22.141 -9.121 51.544 1.00 6.61 183 ARG B O 1
ATOM 3769 N N . HIS B 1 189 ? -21.875 -10.630 53.173 1.00 5.55 184 HIS B N 1
ATOM 3770 C CA . HIS B 1 189 ? -20.436 -10.398 53.186 1.00 6.26 184 HIS B CA 1
ATOM 3771 C C . HIS B 1 189 ? -19.666 -11.549 53.789 1.00 7.19 184 HIS B C 1
ATOM 3772 O O . HIS B 1 189 ? -20.208 -12.364 54.545 1.00 6.51 184 HIS B O 1
ATOM 3779 N N . LEU B 1 190 ? -18.394 -11.602 53.418 1.00 7.40 185 LEU B N 1
ATOM 3780 C CA . LEU B 1 190 ? -17.502 -12.680 53.767 1.00 6.83 185 LEU B CA 1
ATOM 3781 C C . LEU B 1 190 ? -16.154 -12.128 54.180 1.00 7.71 185 LEU B C 1
ATOM 3782 O O . LEU B 1 190 ? -15.685 -11.129 53.630 1.00 7.23 185 LEU B O 1
ATOM 3787 N N . ALA B 1 191 ? -15.492 -12.809 55.100 1.00 6.49 186 ALA B N 1
ATOM 3788 C CA . ALA B 1 191 ? -14.062 -12.580 55.341 1.00 8.93 186 ALA B CA 1
ATOM 3789 C C . ALA B 1 191 ? -13.412 -13.944 55.488 1.00 9.90 186 ALA B C 1
ATOM 3790 O O . ALA B 1 191 ? -13.898 -14.794 56.254 1.00 9.10 186 ALA B O 1
ATOM 3792 N N . VAL B 1 192 ? -12.348 -14.181 54.729 1.00 9.28 187 VAL B N 1
ATOM 3793 C CA . VAL B 1 192 ? -11.628 -15.439 54.811 1.00 10.30 187 VAL B CA 1
ATOM 3794 C C . VAL B 1 192 ? -10.602 -15.357 55.926 1.00 9.72 187 VAL B C 1
ATOM 3795 O O . VAL B 1 192 ? -9.697 -14.518 55.895 1.00 11.55 187 VAL B O 1
ATOM 3799 N N . VAL B 1 193 ? -10.756 -16.229 56.919 1.00 8.84 188 VAL B N 1
ATOM 3800 C CA . VAL B 1 193 ? -9.826 -16.271 58.035 1.00 10.66 188 VAL B CA 1
ATOM 3801 C C . VAL B 1 193 ? -8.526 -16.994 57.624 1.00 12.06 188 VAL B C 1
ATOM 3802 O O . VAL B 1 193 ? -7.416 -16.512 57.865 1.00 13.87 188 VAL B O 1
ATOM 3806 N N . ASP B 1 194 ? -8.681 -18.157 57.013 1.00 10.86 189 ASP B N 1
ATOM 3807 C CA . ASP B 1 194 ? -7.559 -18.930 56.474 1.00 13.08 189 ASP B CA 1
ATOM 3808 C C . ASP B 1 194 ? -8.161 -19.971 55.511 1.00 10.36 189 ASP B C 1
ATOM 3809 O O . ASP B 1 194 ? -9.362 -19.949 55.248 1.00 11.19 189 ASP B O 1
ATOM 3814 N N . ASP B 1 195 ? -7.356 -20.899 54.997 1.00 12.18 190 ASP B N 1
ATOM 3815 C CA . ASP B 1 195 ? -7.833 -21.856 53.989 1.00 13.53 190 ASP B CA 1
ATOM 3816 C C . ASP B 1 195 ? -8.974 -22.730 54.527 1.00 13.54 190 ASP B C 1
ATOM 3817 O O . ASP B 1 195 ? -9.735 -23.295 53.757 1.00 17.57 190 ASP B O 1
ATOM 3822 N N . GLY B 1 196 ? -9.063 -22.863 55.844 1.00 14.06 191 GLY B N 1
ATOM 3823 C CA . GLY B 1 196 ? -10.056 -23.742 56.448 1.00 13.64 191 GLY B CA 1
ATOM 3824 C C . GLY B 1 196 ? -11.241 -23.086 57.139 1.00 9.34 191 GLY B C 1
ATOM 3825 O O . GLY B 1 196 ? -12.097 -23.814 57.668 1.00 12.01 191 GLY B O 1
ATOM 3826 N N . HIS B 1 197 ? -11.316 -21.757 57.121 1.00 10.01 192 HIS B N 1
ATOM 3827 C CA . HIS B 1 197 ? -12.341 -21.041 57.875 1.00 10.86 192 HIS B CA 1
ATOM 3828 C C . HIS B 1 197 ? -12.696 -19.709 57.263 1.00 8.16 192 HIS B C 1
ATOM 3829 O O . HIS B 1 197 ? -11.822 -18.956 56.801 1.00 9.29 192 HIS B O 1
ATOM 3836 N N . PHE B 1 198 ? -13.985 -19.410 57.298 1.00 8.02 193 PHE B N 1
ATOM 3837 C CA . PHE B 1 198 ? -14.473 -18.096 56.901 1.00 8.55 193 PHE B CA 1
ATOM 3838 C C . PHE B 1 198 ? -15.521 -17.585 57.873 1.00 6.72 193 PHE B C 1
ATOM 3839 O O . PHE B 1 198 ? -16.100 -18.370 58.639 1.00 7.91 193 PHE B O 1
ATOM 3847 N N . ILE B 1 199 ? -15.743 -16.277 57.861 1.00 7.04 194 ILE B N 1
ATOM 3848 C CA . ILE B 1 199 ? -16.884 -15.683 58.529 1.00 7.36 194 ILE B CA 1
ATOM 3849 C C . ILE B 1 199 ? -17.816 -15.093 57.467 1.00 6.34 194 ILE B C 1
ATOM 3850 O O . ILE B 1 199 ? -17.369 -14.572 56.440 1.00 6.39 194 ILE B O 1
ATOM 3855 N N . SER B 1 200 ? -19.110 -15.150 57.737 1.00 7.66 195 SER B N 1
ATOM 3856 C CA . SER B 1 200 ? -20.115 -14.586 56.849 1.00 6.70 195 SER B CA 1
ATOM 3857 C C . SER B 1 200 ? -21.055 -13.774 57.679 1.00 6.95 195 SER B C 1
ATOM 3858 O O . SER B 1 200 ? -21.218 -14.026 58.876 1.00 7.55 195 SER B O 1
ATOM 3861 N N . CYS B 1 201 ? -21.719 -12.836 57.033 1.00 6.71 196 CYS B N 1
ATOM 3862 C CA . CYS B 1 201 ? -22.759 -12.053 57.692 1.00 6.65 196 CYS B CA 1
ATOM 3863 C C . CYS B 1 201 ? -23.947 -11.941 56.768 1.00 7.08 196 CYS B C 1
ATOM 3864 O O . CYS B 1 201 ? -23.824 -12.145 55.549 1.00 7.70 196 CYS B O 1
ATOM 3867 N N . SER B 1 202 ? -25.094 -11.586 57.334 1.00 6.79 197 SER B N 1
ATOM 3868 C CA . SER B 1 202 ? -26.335 -11.744 56.621 1.00 7.68 197 SER B CA 1
ATOM 3869 C C . SER B 1 202 ? -27.401 -10.727 57.030 1.00 6.28 197 SER B C 1
ATOM 3870 O O . SER B 1 202 ? -27.348 -10.093 58.102 1.00 7.38 197 SER B O 1
ATOM 3873 N N . ASN B 1 203 ? -28.428 -10.627 56.192 1.00 6.44 198 ASN B N 1
ATOM 3874 C CA . ASN B 1 203 ? -29.633 -9.879 56.578 1.00 8.20 198 ASN B CA 1
ATOM 3875 C C . ASN B 1 203 ? -30.316 -10.458 57.819 1.00 8.91 198 ASN B C 1
ATOM 3876 O O . ASN B 1 203 ? -31.172 -9.795 58.397 1.00 10.62 198 ASN B O 1
ATOM 3881 N N . ASP B 1 204 ? -29.967 -11.679 58.225 1.00 6.91 199 ASP B N 1
ATOM 3882 C CA . ASP B 1 204 ? -30.545 -12.229 59.442 1.00 8.49 199 ASP B CA 1
ATOM 3883 C C . ASP B 1 204 ? -30.002 -11.604 60.735 1.00 8.75 199 ASP B C 1
ATOM 3884 O O . ASP B 1 204 ? -30.409 -11.976 61.840 1.00 10.09 199 ASP B O 1
ATOM 3889 N N . GLY B 1 205 ? -29.052 -10.688 60.593 1.00 7.41 200 GLY B N 1
ATOM 3890 C CA . GLY B 1 205 ? -28.484 -9.968 61.718 1.00 9.74 200 GLY B CA 1
ATOM 3891 C C . GLY B 1 205 ? -27.329 -10.706 62.381 1.00 7.83 200 GLY B C 1
ATOM 3892 O O . GLY B 1 205 ? -26.816 -10.235 63.403 1.00 8.69 200 GLY B O 1
ATOM 3893 N N . LEU B 1 206 ? -26.875 -11.800 61.777 1.00 6.88 201 LEU B N 1
ATOM 3894 C CA . LEU B 1 206 ? -25.876 -12.645 62.392 1.00 7.31 201 LEU B CA 1
ATOM 3895 C C . LEU B 1 206 ? -24.572 -12.669 61.608 1.00 7.67 201 LEU B C 1
ATOM 3896 O O . LEU B 1 206 ? -24.541 -12.488 60.394 1.00 8.53 201 LEU B O 1
ATOM 3901 N N . ILE B 1 207 ? -23.501 -12.899 62.346 1.00 8.71 202 ILE B N 1
ATOM 3902 C CA . ILE B 1 207 ? -22.187 -13.160 61.796 1.00 8.27 202 ILE B CA 1
ATOM 3903 C C . ILE B 1 207 ? -21.835 -14.552 62.296 1.00 10.07 202 ILE B C 1
ATOM 3904 O O . ILE B 1 207 ? -22.063 -14.886 63.465 1.00 10.95 202 ILE B O 1
ATOM 3909 N N . LYS B 1 208 ? -21.297 -15.367 61.410 1.00 7.66 203 LYS B N 1
ATOM 3910 C CA . LYS B 1 208 ? -20.953 -16.735 61.762 1.00 7.63 203 LYS B CA 1
ATOM 3911 C C . LYS B 1 208 ? -19.594 -17.153 61.231 1.00 8.71 203 LYS B C 1
ATOM 3912 O O . LYS B 1 208 ? -19.225 -16.811 60.106 1.00 9.39 203 LYS B O 1
ATOM 3918 N N . LEU B 1 209 ? -18.868 -17.894 62.052 1.00 7.63 204 LEU B N 1
ATOM 3919 C CA . LEU B 1 209 ? -17.595 -18.508 61.716 1.00 10.91 204 LEU B CA 1
ATOM 3920 C C . LEU B 1 209 ? -17.900 -19.928 61.280 1.00 8.87 204 LEU B C 1
ATOM 3921 O O . LEU B 1 209 ? -18.601 -20.661 61.983 1.00 9.15 204 LEU B O 1
ATOM 3926 N N . VAL B 1 210 ? -17.394 -20.312 60.112 1.00 8.26 205 VAL B N 1
ATOM 3927 C CA . VAL B 1 210 ? -17.768 -21.568 59.475 1.00 7.72 205 VAL B CA 1
ATOM 3928 C C . VAL B 1 210 ? -16.526 -22.363 59.105 1.00 10.27 205 VAL B C 1
ATOM 3929 O O . VAL B 1 210 ? -15.539 -21.802 58.614 1.00 9.66 205 VAL B O 1
ATOM 3933 N N . ASP B 1 211 ? -16.577 -23.671 59.364 1.00 9.58 206 ASP B N 1
ATOM 3934 C CA . AS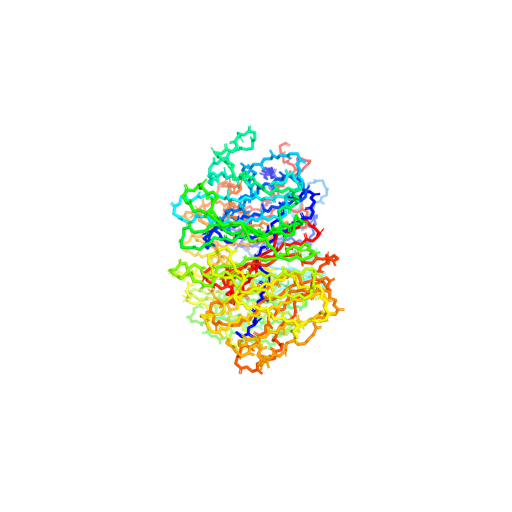P B 1 211 ? -15.541 -24.598 58.940 1.00 12.08 206 ASP B CA 1
ATOM 3935 C C . ASP B 1 211 ? -15.707 -24.895 57.432 1.00 13.94 206 ASP B C 1
ATOM 3936 O O . ASP B 1 211 ? -16.739 -25.378 56.994 1.00 13.91 206 ASP B O 1
ATOM 3957 N N . HIS B 1 213 ? -14.391 -27.075 55.495 1.00 13.23 208 HIS B N 1
ATOM 3958 C CA . HIS B 1 213 ? -14.398 -28.486 55.099 1.00 15.81 208 HIS B CA 1
ATOM 3959 C C . HIS B 1 213 ? -15.713 -29.165 55.508 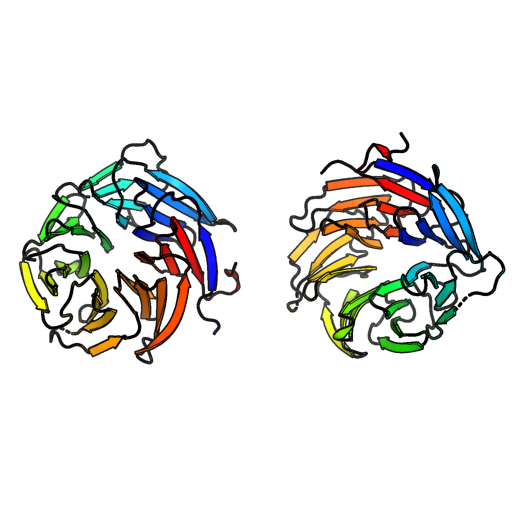1.00 14.06 208 HIS B C 1
ATOM 3960 O O . HIS B 1 213 ? -16.335 -29.847 54.697 1.00 17.24 208 HIS B O 1
ATOM 3967 N N . THR B 1 214 ? -16.136 -28.986 56.752 1.00 14.51 209 THR B N 1
ATOM 3968 C CA . THR B 1 214 ? -17.339 -29.663 57.242 1.00 13.48 209 THR B CA 1
ATOM 3969 C C . THR B 1 214 ? -18.619 -28.858 57.002 1.00 16.05 209 THR B C 1
ATOM 3970 O O . THR B 1 214 ? -19.712 -29.406 56.971 1.00 19.22 209 THR B O 1
ATOM 3974 N N . GLY B 1 215 ? -18.479 -27.551 56.864 1.00 13.76 210 GLY B N 1
ATOM 3975 C CA . GLY B 1 215 ? -19.620 -26.674 56.712 1.00 16.27 210 GLY B CA 1
ATOM 3976 C C . GLY B 1 215 ? -20.271 -26.325 58.048 1.00 16.40 210 GLY B C 1
ATOM 3977 O O . GLY B 1 215 ? -21.284 -25.637 58.075 1.00 20.07 210 GLY B O 1
ATOM 3978 N N . ASP B 1 216 ? -19.696 -26.802 59.149 1.00 13.49 211 ASP B N 1
ATOM 3979 C CA . ASP B 1 216 ? -20.245 -26.553 60.481 1.00 14.34 211 ASP B CA 1
ATOM 3980 C C . ASP B 1 216 ? -20.069 -25.091 60.896 1.00 13.19 211 ASP B C 1
ATOM 3981 O O . ASP B 1 216 ? -19.047 -24.462 60.610 1.00 14.15 211 ASP B O 1
ATOM 3986 N N . VAL B 1 217 ? -21.072 -24.578 61.598 1.00 14.56 212 VAL B N 1
ATOM 3987 C CA . VAL B 1 217 ? -20.971 -23.296 62.248 1.00 13.22 212 VAL B CA 1
ATOM 3988 C C . VAL B 1 217 ? -20.245 -23.498 63.563 1.00 13.38 212 VAL B C 1
ATOM 3989 O O . VAL B 1 217 ? -20.691 -24.241 64.430 1.00 13.73 212 VAL B O 1
ATOM 3993 N N . LEU B 1 218 ? -19.124 -22.825 63.686 1.00 12.00 213 LEU B N 1
ATOM 3994 C CA . LEU B 1 218 ? -18.245 -22.943 64.841 1.00 13.56 213 LEU B CA 1
ATOM 3995 C C . LEU B 1 218 ? -18.577 -21.898 65.888 1.00 12.10 213 LEU B C 1
ATOM 3996 O O . LEU B 1 218 ? -18.323 -22.096 67.069 1.00 15.85 213 LEU B O 1
ATOM 4001 N N . ARG B 1 219 ? -19.147 -20.783 65.454 1.00 11.80 214 ARG B N 1
ATOM 4002 C CA . ARG B 1 219 ? -19.472 -19.691 66.340 1.00 10.17 214 ARG B CA 1
ATOM 4003 C C . ARG B 1 219 ? -20.432 -18.745 65.666 1.00 9.09 214 ARG B C 1
ATOM 4004 O O . ARG B 1 219 ? -20.341 -18.509 64.454 1.00 9.81 214 ARG B O 1
ATOM 4012 N N . THR B 1 220 ? -21.344 -18.197 66.469 1.00 8.81 215 THR B N 1
ATOM 4013 C CA . THR B 1 220 ? -22.293 -17.198 66.033 1.00 9.97 215 THR B CA 1
ATOM 4014 C C . THR B 1 220 ? -22.119 -15.944 66.870 1.00 9.32 215 THR B C 1
ATOM 4015 O O . THR B 1 220 ? -22.038 -16.032 68.105 1.00 11.22 215 THR B O 1
ATOM 4019 N N . TYR B 1 221 ? -22.029 -14.799 66.206 1.00 10.28 216 TYR B N 1
ATOM 4020 C CA . TYR B 1 221 ? -21.957 -13.492 66.876 1.00 9.94 216 TYR B CA 1
ATOM 4021 C C . TYR B 1 221 ? -23.261 -12.737 66.745 1.00 8.90 216 TYR B C 1
ATOM 4022 O O . TYR B 1 221 ? -23.594 -12.252 65.665 1.00 9.63 216 TYR B O 1
ATOM 4031 N N . GLU B 1 222 ? -24.003 -12.673 67.839 1.00 13.82 217 GLU B N 1
ATOM 4032 C CA . GLU B 1 222 ? -25.338 -12.095 67.872 1.00 11.86 217 GLU B CA 1
ATOM 4033 C C . GLU B 1 222 ? -25.312 -10.717 68.508 1.00 9.99 217 GLU B C 1
ATOM 4034 O O . GLU B 1 222 ? -24.639 -10.507 69.522 1.00 11.05 217 GLU B O 1
ATOM 4040 N N . GLY B 1 223 ? -26.068 -9.785 67.937 1.00 10.87 218 GLY B N 1
ATOM 4041 C CA . GLY B 1 223 ? -26.211 -8.469 68.536 1.00 12.26 218 GLY B CA 1
ATOM 4042 C C . GLY B 1 223 ? -26.754 -7.433 67.584 1.00 8.24 218 GLY B C 1
ATOM 4043 O O . GLY B 1 223 ? -27.538 -6.566 67.978 1.00 11.93 218 GLY B O 1
ATOM 4044 N N . HIS B 1 224 ? -26.375 -7.505 66.316 1.00 10.02 219 HIS B N 1
ATOM 4045 C CA . HIS B 1 224 ? -26.939 -6.557 65.375 1.00 8.75 219 HIS B CA 1
ATOM 4046 C C . HIS B 1 224 ? -28.458 -6.662 65.363 1.00 8.64 219 HIS B C 1
ATOM 4047 O O . HIS B 1 224 ? -29.013 -7.755 65.419 1.00 10.78 219 HIS B O 1
ATOM 4054 N N . GLU B 1 225 ? -29.107 -5.521 65.213 1.00 10.34 220 GLU B N 1
ATOM 4055 C CA . GLU B 1 225 ? -30.547 -5.453 65.356 1.00 17.44 220 GLU B CA 1
ATOM 4056 C C . GLU B 1 225 ? -31.224 -5.436 64.024 1.00 22.19 220 GLU B C 1
ATOM 4057 O O . GLU B 1 225 ? -32.467 -5.441 63.956 1.00 18.70 220 GLU B O 1
ATOM 4063 N N . SER B 1 226 ? -30.427 -5.355 62.970 1.00 12.83 221 SER B N 1
ATOM 4064 C CA . SER B 1 226 ? -30.981 -5.467 61.613 1.00 14.97 221 SER B CA 1
ATOM 4065 C C . SER B 1 226 ? -29.912 -6.081 60.683 1.00 13.04 221 SER B C 1
ATOM 4066 O O . SER B 1 226 ? -29.001 -6.778 61.163 1.00 14.30 221 SER B O 1
ATOM 4069 N N . PHE B 1 227 ? -29.999 -5.815 59.376 1.00 9.03 222 PHE B N 1
ATOM 4070 C CA . PHE B 1 227 ? -29.060 -6.424 58.414 1.00 7.97 222 PHE B CA 1
ATOM 4071 C C . PHE B 1 227 ? -27.603 -6.109 58.739 1.00 5.92 222 PHE B C 1
ATOM 4072 O O . PHE B 1 227 ? -27.274 -5.001 59.143 1.00 7.35 222 PHE B O 1
ATOM 4080 N N . VAL B 1 228 ? -26.722 -7.078 58.521 1.00 6.22 223 VAL B N 1
ATOM 4081 C CA . VAL B 1 228 ? -25.286 -6.832 58.654 1.00 7.35 223 VAL B CA 1
ATOM 4082 C C . VAL B 1 228 ? -24.731 -6.738 57.246 1.00 8.41 223 VAL B C 1
ATOM 4083 O O . VAL B 1 228 ? -24.853 -7.685 56.459 1.00 8.95 223 VAL B O 1
ATOM 4087 N N . TYR B 1 229 ? -24.112 -5.610 56.917 1.00 7.34 224 TYR B N 1
ATOM 4088 C CA . TYR B 1 229 ? -23.701 -5.363 55.540 1.00 8.00 224 TYR B CA 1
ATOM 4089 C C . TYR B 1 229 ? -22.246 -5.709 55.262 1.00 9.26 224 TYR B C 1
ATOM 4090 O O . TYR B 1 229 ? -21.875 -5.995 54.130 1.00 7.94 224 TYR B O 1
ATOM 4099 N N . CYS B 1 230 ? -21.384 -5.606 56.273 1.00 7.05 225 CYS B N 1
ATOM 4100 C CA . CYS B 1 230 ? -19.935 -5.705 56.038 1.00 8.45 225 CYS B CA 1
ATOM 4101 C C . CYS B 1 230 ? -19.243 -6.248 57.268 1.00 6.65 225 CYS B C 1
ATOM 4102 O O . CYS B 1 230 ? -19.664 -5.967 58.383 1.00 7.58 225 CYS B O 1
ATOM 4105 N N . ILE B 1 231 ? -18.206 -7.065 57.060 1.00 7.04 226 ILE B N 1
ATOM 4106 C CA . ILE B 1 231 ? -17.348 -7.565 58.130 1.00 7.40 226 ILE B CA 1
ATOM 4107 C C . ILE B 1 231 ? -15.917 -7.567 57.618 1.00 6.38 226 ILE B C 1
ATOM 4108 O O . ILE B 1 231 ? -15.682 -7.769 56.418 1.00 6.74 226 ILE B O 1
ATOM 4113 N N . LYS B 1 232 ? -14.979 -7.328 58.524 1.00 5.64 227 LYS B N 1
ATOM 4114 C CA . LYS B 1 232 ? -13.533 -7.362 58.237 1.00 5.77 227 LYS B CA 1
ATOM 4115 C C . LYS B 1 232 ? -12.829 -7.917 59.462 1.00 7.01 227 LYS B C 1
ATOM 4116 O O . LYS B 1 232 ? -13.313 -7.777 60.604 1.00 8.30 227 LYS B O 1
ATOM 4122 N N . LEU B 1 233 ? -11.672 -8.516 59.238 1.00 8.59 228 LEU B N 1
ATOM 4123 C CA . LEU B 1 233 ? -10.788 -8.958 60.311 1.00 9.80 228 LEU B CA 1
ATOM 4124 C C . LEU B 1 233 ? -9.770 -7.884 60.619 1.00 10.14 228 LEU B C 1
ATOM 4125 O O . LEU B 1 233 ? -9.079 -7.403 59.719 1.00 11.68 228 LEU B O 1
ATOM 4130 N N . LEU B 1 234 ? -9.661 -7.564 61.904 1.00 7.72 229 LEU B N 1
ATOM 4131 C CA . LEU B 1 234 ? -8.726 -6.576 62.417 1.00 9.44 229 LEU B CA 1
ATOM 4132 C C . LEU B 1 234 ? -7.368 -7.280 62.529 1.00 13.82 229 LEU B C 1
ATOM 4133 O O . LEU B 1 234 ? -7.316 -8.518 62.523 1.00 12.86 229 LEU B O 1
ATOM 4138 N N . PRO B 1 235 ? -6.280 -6.512 62.578 1.00 13.18 230 PRO B N 1
ATOM 4139 C CA . PRO B 1 235 ? -4.957 -7.140 62.675 1.00 16.91 230 PRO B CA 1
ATOM 4140 C C . PRO B 1 235 ? -4.827 -8.178 63.813 1.00 13.98 230 PRO B C 1
ATOM 4141 O O . PRO B 1 235 ? -4.131 -9.170 63.617 1.00 17.56 230 PRO B O 1
ATOM 4145 N N . ASN B 1 236 ? -5.431 -7.946 64.978 1.00 15.21 231 ASN B N 1
ATOM 4146 C CA . ASN B 1 236 ? -5.331 -8.920 66.075 1.00 15.67 231 ASN B CA 1
ATOM 4147 C C . ASN B 1 236 ? -6.307 -10.118 65.942 1.00 16.13 231 ASN B C 1
ATOM 4148 O O . ASN B 1 236 ? -6.371 -10.979 66.815 1.00 18.96 231 ASN B O 1
ATOM 4153 N N . GLY B 1 237 ? -7.047 -10.191 64.839 1.00 11.48 232 GLY B N 1
ATOM 4154 C CA . GLY B 1 237 ? -8.004 -11.262 64.625 1.00 12.46 232 GLY B CA 1
ATOM 4155 C C . GLY B 1 237 ? -9.428 -10.996 65.073 1.00 11.08 232 GLY B C 1
ATOM 4156 O O . GLY B 1 237 ? -10.309 -11.802 64.781 1.00 11.82 232 GLY B O 1
ATOM 4157 N N . ASP B 1 238 ? -9.654 -9.908 65.799 1.00 10.44 233 ASP B N 1
ATOM 4158 C CA . ASP B 1 238 ? -11.005 -9.506 66.192 1.00 10.09 233 ASP B CA 1
ATOM 4159 C C . ASP B 1 238 ? -11.806 -9.178 64.946 1.00 8.54 233 ASP B C 1
ATOM 4160 O O . ASP B 1 238 ? -11.229 -8.931 63.878 1.00 8.92 233 ASP B O 1
ATOM 4165 N N . ILE B 1 239 ? -13.129 -9.158 65.059 1.00 8.11 234 ILE B N 1
ATOM 4166 C CA . ILE B 1 239 ? -13.991 -8.853 63.901 1.00 8.51 234 ILE B CA 1
ATOM 4167 C C . ILE B 1 239 ? -14.579 -7.462 64.046 1.00 8.54 234 ILE B C 1
ATOM 4168 O O . ILE B 1 239 ? -14.987 -7.086 65.137 1.00 7.23 234 ILE B O 1
ATOM 4173 N N . VAL B 1 240 ? -14.583 -6.692 62.965 1.00 7.27 235 VAL B N 1
ATOM 4174 C CA . VAL B 1 240 ? -15.379 -5.475 62.920 1.00 5.58 235 VAL B CA 1
ATOM 4175 C C . VAL B 1 240 ? -16.511 -5.659 61.917 1.00 5.90 235 VAL B C 1
ATOM 4176 O O . VAL B 1 240 ? -16.326 -6.232 60.847 1.00 6.00 235 VAL B O 1
ATOM 4180 N N . SER B 1 241 ? -17.706 -5.264 62.305 1.00 5.11 236 SER B N 1
ATOM 4181 C CA . SER B 1 241 ? -18.879 -5.379 61.447 1.00 6.09 236 SER B CA 1
ATOM 4182 C C . SER B 1 241 ? -19.639 -4.063 61.466 1.00 5.45 236 SER B C 1
ATOM 4183 O O . SER B 1 241 ? -19.454 -3.208 62.340 1.00 7.00 236 SER B O 1
ATOM 4186 N N . CYS B 1 242 ? -20.533 -3.925 60.506 1.00 5.68 237 CYS B N 1
ATOM 4187 C CA . CYS B 1 242 ? -21.434 -2.782 60.473 1.00 6.31 237 CYS B CA 1
ATOM 4188 C C . CYS B 1 242 ? -22.721 -3.129 59.740 1.00 6.21 237 CYS B C 1
ATOM 4189 O O . CYS B 1 242 ? -22.778 -4.075 58.953 1.00 7.59 237 CYS B O 1
ATOM 4192 N N . GLY B 1 243 ? -23.772 -2.365 60.006 1.00 7.24 238 GLY B N 1
ATOM 4193 C CA . GLY B 1 243 ? -25.011 -2.610 59.314 1.00 8.86 238 GLY B CA 1
ATOM 4194 C C . GLY B 1 243 ? -26.117 -1.595 59.482 1.00 6.39 238 GLY B C 1
ATOM 4195 O O . GLY B 1 243 ? -25.911 -0.378 59.750 1.00 7.88 238 GLY B O 1
ATOM 4196 N N . GLU B 1 244 ? -27.304 -2.126 59.254 1.00 6.55 239 GLU B N 1
ATOM 4197 C CA . GLU B 1 244 ? -28.494 -1.338 59.091 1.00 6.93 239 GLU B CA 1
ATOM 4198 C C . GLU B 1 244 ? -28.974 -0.762 60.443 1.00 6.92 239 GLU B C 1
ATOM 4199 O O . GLU B 1 244 ? -29.774 0.167 60.463 1.00 7.37 239 GLU B O 1
ATOM 4205 N N . ASP B 1 245 ? -28.465 -1.280 61.573 1.00 7.96 240 ASP B N 1
ATOM 4206 C CA . ASP B 1 245 ? -28.873 -0.762 62.891 1.00 7.87 240 ASP B CA 1
ATOM 4207 C C . ASP B 1 245 ? -28.052 0.439 63.381 1.00 8.28 240 ASP B C 1
ATOM 4208 O O . ASP B 1 245 ? -28.075 0.779 64.572 1.00 9.26 240 ASP B O 1
ATOM 4213 N N . ARG B 1 246 ? -27.332 1.073 62.459 1.00 7.13 241 ARG B N 1
ATOM 4214 C CA . ARG B 1 246 ? -26.600 2.316 62.714 1.00 6.25 241 ARG B CA 1
ATOM 4215 C C . ARG B 1 246 ? -25.334 2.070 63.514 1.00 7.14 241 ARG B C 1
ATOM 4216 O O . ARG B 1 246 ? -24.699 3.011 63.960 1.00 7.86 241 ARG B O 1
ATOM 4224 N N . THR B 1 247 ? -24.910 0.813 63.617 1.00 6.12 242 THR B N 1
ATOM 4225 C CA . THR B 1 247 ? -23.729 0.502 64.405 1.00 6.72 242 THR B CA 1
ATOM 4226 C C . THR B 1 247 ? -22.551 -0.066 63.613 1.00 5.90 242 THR B C 1
ATOM 4227 O O . THR B 1 247 ? -22.700 -0.725 62.555 1.00 6.86 242 THR B O 1
ATOM 4231 N N . VAL B 1 248 ? -21.380 0.244 64.166 1.00 6.16 243 VAL B N 1
ATOM 4232 C CA . VAL B 1 248 ? -20.131 -0.462 63.920 1.00 6.82 243 VAL B CA 1
ATOM 4233 C C . VAL B 1 248 ? -19.844 -1.237 65.186 1.00 6.28 243 VAL B C 1
ATOM 4234 O O . VAL B 1 248 ? -19.938 -0.692 66.286 1.00 7.88 243 VAL B O 1
ATOM 4238 N N . ARG B 1 249 ? -19.523 -2.515 65.054 1.00 7.24 244 ARG B N 1
ATOM 4239 C CA . ARG B 1 249 ? -19.314 -3.345 66.243 1.00 5.42 244 ARG B CA 1
ATOM 4240 C C . ARG B 1 249 ? -17.979 -4.076 66.167 1.00 6.87 244 ARG B C 1
ATOM 4241 O O . ARG B 1 249 ? -17.517 -4.444 65.091 1.00 6.77 244 ARG B O 1
ATOM 4249 N N . ILE B 1 250 ? -17.360 -4.238 67.321 1.00 6.61 245 ILE B N 1
ATOM 4250 C CA . ILE B 1 250 ? -16.096 -4.928 67.446 1.00 7.19 245 ILE B CA 1
ATOM 4251 C C . ILE B 1 250 ? -16.377 -6.150 68.298 1.00 7.06 245 ILE B C 1
ATOM 4252 O O . ILE B 1 250 ? -16.976 -6.036 69.366 1.00 7.62 245 ILE B O 1
ATOM 4257 N N . TRP B 1 251 ? -15.940 -7.294 67.816 1.00 8.04 246 TRP B N 1
ATOM 4258 C CA . TRP B 1 251 ? -16.164 -8.575 68.475 1.00 7.31 246 TRP B CA 1
ATOM 4259 C C . TRP B 1 251 ? -14.860 -9.238 68.871 1.00 8.31 246 TRP B C 1
ATOM 4260 O O . TRP B 1 251 ? -13.898 -9.300 68.095 1.00 9.84 246 TRP B O 1
ATOM 4271 N N . SER B 1 252 ? -14.846 -9.769 70.089 1.00 11.41 247 SER B N 1
ATOM 4272 C CA . SER B 1 252 ? -13.668 -10.407 70.630 1.00 10.77 247 SER B CA 1
ATOM 4273 C C . SER B 1 252 ? -13.497 -11.784 70.021 1.00 10.29 247 SER B C 1
ATOM 4274 O O . SER B 1 252 ? -14.345 -12.663 70.199 1.00 16.51 247 SER B O 1
ATOM 4277 N N . LYS B 1 253 ? -12.388 -11.999 69.318 1.00 17.23 248 LYS B N 1
ATOM 4278 C CA . LYS B 1 253 ? -12.043 -13.338 68.846 1.00 20.06 248 LYS B CA 1
ATOM 4279 C C . LYS B 1 253 ? -11.769 -14.266 70.043 1.00 20.01 248 LYS B C 1
ATOM 4280 O O . LYS B 1 253 ? -12.195 -15.412 70.061 1.00 20.84 248 LYS B O 1
ATOM 4286 N N . GLU B 1 254 ? -11.073 -13.744 71.048 1.00 15.19 249 GLU B N 1
ATOM 4287 C CA . GLU B 1 254 ? -10.695 -14.533 72.226 1.00 17.62 249 GLU B CA 1
ATOM 4288 C C . GLU B 1 254 ? -11.896 -15.084 73.022 1.00 15.85 249 GLU B C 1
ATOM 4289 O O . GLU B 1 254 ? -11.899 -16.258 73.405 1.00 19.70 249 GLU B O 1
ATOM 4295 N N . ASN B 1 255 ? -12.885 -14.228 73.279 1.00 18.17 250 ASN B N 1
ATOM 4296 C CA . ASN B 1 255 ? -14.027 -14.576 74.114 1.00 15.82 250 ASN B CA 1
ATOM 4297 C C . ASN B 1 255 ? -15.317 -14.841 73.328 1.00 15.16 250 ASN B C 1
ATOM 4298 O O . ASN B 1 255 ? -16.282 -15.365 73.891 1.00 17.24 250 ASN B O 1
ATOM 4303 N N . GLY B 1 256 ? -15.308 -14.534 72.027 1.00 14.73 251 GLY B N 1
ATOM 4304 C CA . GLY B 1 256 ? -16.471 -14.709 71.164 1.00 14.37 251 GLY B CA 1
ATOM 4305 C C . GLY B 1 256 ? -17.627 -13.766 71.483 1.00 17.78 251 GLY B C 1
ATOM 4306 O O . GLY B 1 256 ? -18.749 -14.005 71.112 1.00 22.19 251 GLY B O 1
ATOM 4307 N N . SER B 1 257 ? -17.342 -12.677 72.170 1.00 11.36 252 SER B N 1
ATOM 4308 C CA . SER B 1 257 ? -18.375 -11.754 72.638 1.00 11.19 252 SER B CA 1
ATOM 4309 C C . SER B 1 257 ? -18.268 -10.376 71.995 1.00 9.70 252 SER B C 1
ATOM 4310 O O . SER B 1 257 ? -17.236 -9.995 71.453 1.00 10.35 252 SER B O 1
ATOM 4313 N N . LEU B 1 258 ? -19.348 -9.612 72.109 1.00 8.70 253 LEU B N 1
ATOM 4314 C CA . LEU B 1 258 ? -19.388 -8.243 71.638 1.00 11.24 253 LEU B CA 1
ATOM 4315 C C . LEU B 1 258 ? -18.554 -7.398 72.577 1.00 9.78 253 LEU B C 1
ATOM 4316 O O . LEU B 1 258 ? -18.768 -7.385 73.792 1.00 9.87 253 LEU B O 1
ATOM 4321 N N . LYS B 1 259 ? -17.603 -6.682 72.008 1.00 7.95 254 LYS B N 1
ATOM 4322 C CA . LYS B 1 259 ? -16.676 -5.886 72.790 1.00 8.73 254 LYS B CA 1
ATOM 4323 C C . LYS B 1 259 ? -17.018 -4.414 72.800 1.00 9.87 254 LYS B C 1
ATOM 4324 O O . LYS B 1 259 ? -16.841 -3.750 73.794 1.00 9.39 254 LYS B O 1
ATOM 4330 N N . GLN B 1 260 ? -17.442 -3.894 71.661 1.00 7.25 255 GLN B N 1
ATOM 4331 C CA . GLN B 1 260 ? -17.765 -2.459 71.545 1.00 7.83 255 GLN B CA 1
ATOM 4332 C C . GLN B 1 260 ? -18.820 -2.233 70.487 1.00 8.16 255 GLN B C 1
ATOM 4333 O O . GLN B 1 260 ? -18.831 -2.901 69.452 1.00 8.56 255 GLN B O 1
ATOM 4339 N N . VAL B 1 261 ? -19.681 -1.265 70.767 1.00 6.81 256 VAL B N 1
ATOM 4340 C CA . VAL B 1 261 ? -20.686 -0.798 69.823 1.00 7.61 256 VAL B CA 1
ATOM 4341 C C . VAL B 1 261 ? -20.507 0.707 69.666 1.00 8.40 256 VAL B C 1
ATOM 4342 O O . VAL B 1 261 ? -20.534 1.461 70.637 1.00 10.00 256 VAL B O 1
ATOM 4346 N N . ILE B 1 262 ? -20.324 1.131 68.428 1.00 7.91 257 ILE B N 1
ATOM 4347 C CA . ILE B 1 262 ? -20.274 2.532 68.071 1.00 7.15 257 ILE B CA 1
ATOM 4348 C C . ILE B 1 262 ? -21.576 2.807 67.300 1.00 7.19 257 ILE B C 1
ATOM 4349 O O . ILE B 1 262 ? -21.861 2.181 66.283 1.00 9.21 257 ILE B O 1
ATOM 4354 N N . THR B 1 263 ? -22.342 3.771 67.773 1.00 9.52 258 THR B N 1
ATOM 4355 C CA . THR B 1 263 ? -23.601 4.133 67.153 1.00 7.53 258 THR B CA 1
ATOM 4356 C C . THR B 1 263 ? -23.409 5.465 66.459 1.00 9.59 258 THR B C 1
ATOM 4357 O O . THR B 1 263 ? -22.921 6.433 67.064 1.00 14.14 258 THR B O 1
ATOM 4361 N N . LEU B 1 264 ? -23.815 5.511 65.200 1.00 8.65 259 LEU B N 1
ATOM 4362 C CA . LEU B 1 264 ? -23.623 6.682 64.367 1.00 7.45 259 LEU B CA 1
ATOM 4363 C C . LEU B 1 264 ? -24.971 7.276 63.929 1.00 6.96 259 LEU B C 1
ATOM 4364 O O . LEU B 1 264 ? -25.956 6.545 63.770 1.00 8.39 259 LEU B O 1
ATOM 4369 N N . PRO B 1 265 ? -25.003 8.596 63.685 1.00 10.44 260 PRO B N 1
ATOM 4370 C CA . PRO B 1 265 ? -26.254 9.263 63.286 1.00 9.57 260 PRO B CA 1
ATOM 4371 C C . PRO B 1 265 ? -26.529 9.127 61.791 1.00 9.89 260 PRO B C 1
ATOM 4372 O O . PRO B 1 265 ? -26.624 10.115 61.052 1.00 12.76 260 PRO B O 1
ATOM 4376 N N . ALA B 1 266 ? -26.649 7.882 61.347 1.00 8.71 261 ALA B N 1
ATOM 4377 C CA . ALA B 1 266 ? -26.833 7.538 59.941 1.00 8.80 261 ALA B CA 1
ATOM 4378 C C . ALA B 1 266 ? -27.744 6.324 59.918 1.00 7.82 261 ALA B C 1
ATOM 4379 O O . ALA B 1 266 ? -27.559 5.372 60.704 1.00 10.26 261 ALA B O 1
ATOM 4381 N N . ILE B 1 267 ? -28.730 6.329 59.026 1.00 7.51 262 ILE B N 1
ATOM 4382 C CA . ILE B 1 267 ? -29.701 5.235 59.017 1.00 8.16 262 ILE B CA 1
ATOM 4383 C C . ILE B 1 267 ? -29.065 3.862 58.614 1.00 9.15 262 ILE B C 1
ATOM 4384 O O . ILE B 1 267 ? -29.565 2.829 59.059 1.00 8.42 262 ILE B O 1
ATOM 4389 N N . SER B 1 268 ? -27.970 3.860 57.843 1.00 6.99 263 SER B N 1
ATOM 4390 C CA . SER B 1 268 ? -27.284 2.635 57.382 1.00 6.92 263 SER B CA 1
ATOM 4391 C C . SER B 1 268 ? -25.775 2.836 57.418 1.00 7.90 263 SER B C 1
ATOM 4392 O O . SER B 1 268 ? -25.257 3.857 56.948 1.00 7.27 263 SER B O 1
ATOM 4395 N N . ILE B 1 269 ? -25.048 1.857 57.946 1.00 7.17 264 ILE B N 1
ATOM 4396 C CA . ILE B 1 269 ? -23.594 1.896 57.897 1.00 6.16 264 ILE B CA 1
ATOM 4397 C C . ILE B 1 269 ? -23.199 0.863 56.851 1.00 6.36 264 ILE B C 1
ATOM 4398 O O . ILE B 1 269 ? -23.448 -0.315 57.056 1.00 7.25 264 ILE B O 1
ATOM 4403 N N . TRP B 1 270 ? -22.670 1.307 55.705 1.00 6.84 265 TRP B N 1
ATOM 4404 C CA . TRP B 1 270 ? -22.491 0.421 54.556 1.00 5.96 265 TRP B CA 1
ATOM 4405 C C . TRP B 1 270 ? -21.225 -0.386 54.499 1.00 5.14 265 TRP B C 1
ATOM 4406 O O . TRP B 1 270 ? -21.223 -1.513 53.984 1.00 8.08 265 TRP B O 1
ATOM 4417 N N . SER B 1 271 ? -20.141 0.192 55.009 1.00 6.23 266 SER B N 1
ATOM 4418 C CA . SER B 1 271 ? -18.839 -0.405 54.765 1.00 6.97 266 SER B CA 1
ATOM 4419 C C . SER B 1 271 ? -17.862 -0.075 55.878 1.00 6.23 266 SER B C 1
ATOM 4420 O O . SER B 1 271 ? -17.884 1.026 56.428 1.00 6.91 266 SER B O 1
ATOM 4423 N N . VAL B 1 272 ? -17.004 -1.047 56.189 1.00 6.44 267 VAL B N 1
ATOM 4424 C CA . VAL B 1 272 ? -15.833 -0.819 57.029 1.00 6.27 267 VAL B CA 1
ATOM 4425 C C . VAL B 1 272 ? -14.604 -1.417 56.361 1.00 6.84 267 VAL B C 1
ATOM 4426 O O . VAL B 1 272 ? -14.704 -2.373 55.593 1.00 7.30 267 VAL B O 1
ATOM 4430 N N . ASP B 1 273 ? -13.457 -0.838 56.641 1.00 6.42 268 ASP B N 1
ATOM 4431 C CA . ASP B 1 273 ? -12.185 -1.460 56.288 1.00 6.42 268 ASP B CA 1
ATOM 4432 C C . ASP B 1 273 ? -11.175 -1.162 57.371 1.00 7.82 268 ASP B C 1
ATOM 4433 O O . ASP B 1 273 ? -11.358 -0.237 58.130 1.00 11.47 268 ASP B O 1
ATOM 4438 N N A CYS B 1 274 ? -10.115 -1.961 57.458 0.54 9.25 269 CYS B N 1
ATOM 4439 N N B CYS B 1 274 ? -10.115 -1.952 57.415 0.46 8.65 269 CYS B N 1
ATOM 4440 C CA A CYS B 1 274 ? -9.109 -1.812 58.519 0.54 11.66 269 CYS B CA 1
ATOM 4441 C CA B CYS B 1 274 ? -9.119 -1.829 58.463 0.46 11.93 269 CYS B CA 1
ATOM 4442 C C A CYS B 1 274 ? -7.773 -1.387 57.937 0.54 11.36 269 CYS B C 1
ATOM 4443 C C B CYS B 1 274 ? -7.787 -1.410 57.869 0.46 11.58 269 CYS B C 1
ATOM 4444 O O A CYS B 1 274 ? -7.292 -1.987 56.992 0.54 13.13 269 CYS B O 1
ATOM 4445 O O B CYS B 1 274 ? -7.355 -1.937 56.856 0.46 15.03 269 CYS B O 1
ATOM 4466 N N . SER B 1 276 ? -3.576 -0.988 58.326 1.00 9.00 271 SER B N 1
ATOM 4467 C CA . SER B 1 276 ? -2.551 -1.852 58.893 1.00 7.83 271 SER B CA 1
ATOM 4468 C C . SER B 1 276 ? -2.266 -1.585 60.376 1.00 8.54 271 SER B C 1
ATOM 4469 O O . SER B 1 276 ? -1.841 -2.485 61.094 1.00 9.14 271 SER B O 1
ATOM 4472 N N . ASN B 1 277 ? -2.473 -0.345 60.811 1.00 8.53 272 ASN B N 1
ATOM 4473 C CA . ASN B 1 277 ? -2.211 0.048 62.184 1.00 8.99 272 ASN B CA 1
ATOM 4474 C C . ASN B 1 277 ? -3.418 -0.174 63.076 1.00 9.58 272 ASN B C 1
ATOM 4475 O O . ASN B 1 277 ? -3.425 0.250 64.215 1.00 10.90 272 ASN B O 1
ATOM 4480 N N . GLY B 1 278 ? -4.430 -0.850 62.544 1.00 8.90 273 GLY B N 1
ATOM 4481 C CA . GLY B 1 278 ? -5.606 -1.206 63.308 1.00 11.62 273 GLY B CA 1
ATOM 4482 C C . GLY B 1 278 ? -6.761 -0.220 63.223 1.00 8.81 273 GLY B C 1
ATOM 4483 O O . GLY B 1 278 ? -7.854 -0.526 63.665 1.00 9.81 273 GLY B O 1
ATOM 4484 N N . ASP B 1 279 ? -6.534 0.969 62.669 1.00 7.68 274 ASP B N 1
ATOM 4485 C CA . ASP B 1 279 ? -7.615 1.937 62.621 1.00 7.16 274 ASP B CA 1
ATOM 4486 C C . ASP B 1 279 ? -8.741 1.422 61.718 1.00 7.37 274 ASP B C 1
ATOM 4487 O O . ASP B 1 279 ? -8.498 0.703 60.761 1.00 9.79 274 ASP B O 1
ATOM 4492 N N . ILE B 1 280 ? -9.958 1.828 62.007 1.00 6.55 275 ILE B N 1
ATOM 4493 C CA . ILE B 1 280 ? -11.148 1.403 61.256 1.00 7.72 275 ILE B CA 1
ATOM 4494 C C . ILE B 1 280 ? -11.715 2.560 60.453 1.00 7.23 275 ILE B C 1
ATOM 4495 O O . ILE B 1 280 ? -11.923 3.668 60.975 1.00 8.62 275 ILE B O 1
ATOM 4500 N N . ILE B 1 281 ? -11.960 2.294 59.174 1.00 7.96 276 ILE B N 1
ATOM 4501 C CA . ILE B 1 281 ? -12.540 3.256 58.269 1.00 6.13 276 ILE B CA 1
ATOM 4502 C C . ILE B 1 281 ? -13.995 2.854 58.064 1.00 7.16 276 ILE B C 1
ATOM 4503 O O . ILE B 1 281 ? -14.278 1.672 57.893 1.00 8.49 276 ILE B O 1
ATOM 4508 N N . VAL B 1 282 ? -14.898 3.829 58.089 1.00 5.76 277 VAL B N 1
ATOM 4509 C CA . VAL B 1 282 ? -16.342 3.587 58.055 1.00 6.89 277 VAL B CA 1
ATOM 4510 C C . VAL B 1 282 ? -17.019 4.473 57.024 1.00 6.16 277 VAL B C 1
ATOM 4511 O O . VAL B 1 282 ? -16.791 5.680 57.002 1.00 8.57 277 VAL B O 1
ATOM 4515 N N . GLY B 1 283 ? -17.832 3.869 56.167 1.00 6.21 278 GLY B N 1
ATOM 4516 C CA . GLY B 1 283 ? -18.628 4.634 55.199 1.00 6.93 278 GLY B CA 1
ATOM 4517 C C . GLY B 1 283 ? -20.107 4.477 55.514 1.00 5.53 278 GLY B C 1
ATOM 4518 O O . GLY B 1 283 ? -20.572 3.346 55.727 1.00 6.68 278 GLY B O 1
ATOM 4519 N N . SER B 1 284 ? -20.847 5.582 55.522 1.00 6.14 279 SER B N 1
ATOM 4520 C CA . SER B 1 284 ? -22.220 5.544 55.990 1.00 7.67 279 SER B CA 1
ATOM 4521 C C . SER B 1 284 ? -23.186 6.374 55.142 1.00 6.68 279 SER B C 1
ATOM 4522 O O . SER B 1 284 ? -22.777 7.135 54.236 1.00 7.38 279 SER B O 1
ATOM 4525 N N . SER B 1 285 ? -24.460 6.246 55.478 1.00 7.67 280 SER B N 1
ATOM 4526 C CA . SER B 1 285 ? -25.524 6.829 54.689 1.00 8.77 280 SER B CA 1
ATOM 4527 C C . SER B 1 285 ? -25.686 8.334 54.926 1.00 8.78 280 SER B C 1
ATOM 4528 O O . SER B 1 285 ? -26.407 9.017 54.201 1.00 9.77 280 SER B O 1
ATOM 4531 N N . ASP B 1 286 ? -24.981 8.857 55.929 1.00 7.13 281 ASP B N 1
ATOM 4532 C CA . ASP B 1 286 ? -24.962 10.292 56.145 1.00 8.76 281 ASP B CA 1
ATOM 4533 C C . ASP B 1 286 ? -23.912 10.990 55.263 1.00 8.31 281 ASP B C 1
ATOM 4534 O O . ASP B 1 286 ? -23.651 12.189 55.389 1.00 12.04 281 ASP B O 1
ATOM 4539 N N . ASN B 1 287 ? -23.332 10.224 54.332 1.00 7.35 282 ASN B N 1
ATOM 4540 C CA . ASN B 1 287 ? -22.458 10.716 53.274 1.00 8.39 282 ASN B CA 1
ATOM 4541 C C . ASN B 1 287 ? -21.055 10.951 53.818 1.00 8.28 282 ASN B C 1
ATOM 4542 O O . ASN B 1 287 ? -20.239 11.571 53.167 1.00 9.86 282 ASN B O 1
ATOM 4547 N N . LEU B 1 288 ? -20.780 10.447 55.021 1.00 6.79 283 LEU B N 1
ATOM 4548 C CA . LEU B 1 288 ? -19.479 10.675 55.639 1.00 8.31 283 LEU B CA 1
ATOM 4549 C C . LEU B 1 288 ? -18.600 9.445 55.615 1.00 6.02 283 LEU B C 1
ATOM 4550 O O . LEU B 1 288 ? -19.086 8.324 55.659 1.00 7.40 283 LEU B O 1
ATOM 4555 N N . VAL B 1 289 ? -17.299 9.686 55.564 1.00 6.50 284 VAL B N 1
ATOM 4556 C CA . VAL B 1 289 ? -16.294 8.677 55.884 1.00 8.90 284 VAL B CA 1
ATOM 4557 C C . VAL B 1 289 ? -15.809 9.043 57.295 1.00 7.75 284 VAL B C 1
ATOM 4558 O O . VAL B 1 289 ? -15.662 10.222 57.626 1.00 8.64 284 VAL B O 1
ATOM 4562 N N . ARG B 1 290 ? -15.640 8.041 58.146 1.00 8.02 285 ARG B N 1
ATOM 4563 C CA . ARG B 1 290 ? -15.062 8.273 59.475 1.00 7.20 285 ARG B CA 1
ATOM 4564 C C . ARG B 1 290 ? -13.892 7.327 59.697 1.00 7.40 285 ARG B C 1
ATOM 4565 O O . ARG B 1 290 ? -13.844 6.247 59.144 1.00 8.46 285 ARG B O 1
ATOM 4573 N N . ILE B 1 291 ? -12.937 7.747 60.507 1.00 7.51 286 ILE B N 1
ATOM 4574 C CA . ILE B 1 291 ? -11.840 6.901 60.919 1.00 7.44 286 ILE B CA 1
ATOM 4575 C C . ILE B 1 291 ? -11.861 6.826 62.434 1.00 8.30 286 ILE B C 1
ATOM 4576 O O . ILE B 1 291 ? -12.066 7.841 63.112 1.00 7.71 286 ILE B O 1
ATOM 4581 N N . PHE B 1 292 ? -11.671 5.624 62.961 1.00 8.33 287 PHE B N 1
ATOM 4582 C CA . PHE B 1 292 ? -11.643 5.366 64.390 1.00 7.04 287 PHE B CA 1
ATOM 4583 C C . PHE B 1 292 ? -10.309 4.699 64.729 1.00 7.74 287 PHE B C 1
ATOM 4584 O O . PHE B 1 292 ? -9.809 3.899 63.961 1.00 8.79 287 PHE B O 1
ATOM 4592 N N . SER B 1 293 ? -9.778 4.998 65.915 1.00 9.33 288 SER B N 1
ATOM 4593 C CA . SER B 1 293 ? -8.506 4.455 66.344 1.00 12.06 288 SER B CA 1
ATOM 4594 C C . SER B 1 293 ? -8.534 4.120 67.815 1.00 9.43 288 SER B C 1
ATOM 4595 O O . SER B 1 293 ? -9.206 4.791 68.593 1.00 9.75 288 SER B O 1
ATOM 4598 N N . GLN B 1 294 ? -7.720 3.137 68.196 1.00 9.70 289 GLN B N 1
ATOM 4599 C CA . GLN B 1 294 ? -7.477 2.856 69.599 1.00 10.46 289 GLN B CA 1
ATOM 4600 C C . GLN B 1 294 ? -6.313 3.651 70.149 1.00 14.40 289 GLN B C 1
ATOM 4601 O O . GLN B 1 294 ? -6.086 3.679 71.376 1.00 14.54 289 GLN B O 1
ATOM 4607 N N . GLU B 1 295 ? -5.574 4.298 69.249 1.00 12.35 290 GLU B N 1
ATOM 4608 C CA . GLU B 1 295 ? -4.387 5.063 69.636 1.00 14.62 290 GLU B CA 1
ATOM 4609 C C . GLU B 1 295 ? -4.755 6.488 69.990 1.00 14.78 290 GLU B C 1
ATOM 4610 O O . GLU B 1 295 ? -5.242 7.252 69.156 1.00 13.05 290 GLU B O 1
ATOM 4616 N N . LYS B 1 296 ? -4.498 6.846 71.240 1.00 17.09 291 LYS B N 1
ATOM 4617 C CA . LYS B 1 296 ? -4.845 8.158 71.750 1.00 18.66 291 LYS B CA 1
ATOM 4618 C C . LYS B 1 296 ? -4.233 9.289 70.901 1.00 20.80 291 LYS B C 1
ATOM 4619 O O . LYS B 1 296 ? -4.865 10.316 70.686 1.00 18.56 291 LYS B O 1
ATOM 4625 N N . SER B 1 297 ? -3.008 9.085 70.412 1.00 21.50 292 SER B N 1
ATOM 4626 C CA . SER B 1 297 ? -2.337 10.070 69.568 1.00 25.74 292 SER B CA 1
ATOM 4627 C C . SER B 1 297 ? -3.146 10.429 68.312 1.00 22.22 292 SER B C 1
ATOM 4628 O O . SER B 1 297 ? -2.940 11.505 67.710 1.00 21.04 292 SER B O 1
ATOM 4631 N N . ARG B 1 298 ? -4.049 9.538 67.905 1.00 17.01 293 ARG B N 1
ATOM 4632 C CA . ARG B 1 298 ? -4.853 9.783 66.716 1.00 17.86 293 ARG B CA 1
ATOM 4633 C C . ARG B 1 298 ? -6.336 10.125 67.004 1.00 17.80 293 ARG B C 1
ATOM 4634 O O . ARG B 1 298 ? -7.137 10.227 66.086 1.00 17.91 293 ARG B O 1
ATOM 4642 N N . TRP B 1 299 ? -6.705 10.296 68.271 1.00 13.27 294 TRP B N 1
ATOM 4643 C CA . TRP B 1 299 ? -8.064 10.706 68.616 1.00 15.66 294 TRP B CA 1
ATOM 4644 C C . TRP B 1 299 ? -8.347 12.173 68.258 1.00 19.12 294 TRP B C 1
ATOM 4645 O O . TRP B 1 299 ? -7.510 13.036 68.457 1.00 23.56 294 TRP B O 1
ATOM 4656 N N . ALA B 1 300 ? -9.545 12.440 67.751 1.00 15.27 295 ALA B N 1
ATOM 4657 C CA . ALA B 1 300 ? -9.942 13.807 67.409 1.00 22.88 295 ALA B CA 1
ATOM 4658 C C . ALA B 1 300 ? -9.872 14.717 68.639 1.00 32.18 295 ALA B C 1
ATOM 4659 O O . ALA B 1 300 ? -10.236 14.300 69.741 1.00 35.84 295 ALA B O 1
#

Organism: Saccharomyces cerevisiae (strain ATCC 204508 / S288c) (NCBI:txid559292)

Radius of gyration: 34.3 Å; Cα contacts (8 Å, |Δi|>4): 1840; chains: 2; bounding box: 47×92×75 Å

Nearest PDB structures (foldseek):
  3odt-assembly1_A  TM=1.003E+00  e=1.017E-54  Saccharomyces cerevisiae
  6y7o-assembly3_C  TM=7.415E-01  e=4.065E-20  synthetic construct
  6g6o-assembly3_C  TM=7.343E-01  e=1.173E-16  synthetic construct
  6tjg-assembly1_A  TM=7.442E-01  e=2.920E-13  synthetic construct
  7s0u-assembly1_B  TM=6.750E-01  e=1.068E-10  Homo sapiens

Sequence (586 aa):
FTGYQLSATLKGHDQDVRDVVAVDDSKVASVSRDGTVRLWSKDDQWLGTVVYTGQGFLNSVCYDSEKELLLFGGKDTINGVPLFATSGEDPYTLIGHQGNVCSLSFQDGVVISGSWDKTAKVWKEGSLVYNLQAHNASVWDAKVVSFSENKFLTASADKTIKLWQNDKVIKTFSGIHNDVVRHLAVVDDGHFISCSNDGLIKLVDHTGDVLRTYEGHESFVYCIKLLPNGDIVSCGEDRTVRIWSKENGSLKQVITLPAISIWSVDCCSNGDIIVGSSDNLVRIFSQEKSRWASFTGYQLSATLKGHDQDVRDVVAVDDSKVASVSRDGTVRLWSKDDQWLGTVVYTTGQGFLNSVCYDSEKELLLFGGKDTINGVPLFATSGEDPLYTLIGHQGNVCSLSFQDGVVISGSWDKTAKVWKEGSLVYNLQAHNASVWDAKVVSFSENKFLTASADKTIKLWQNDKVIKTFSGIHNDVVRHLAVVDDGHFISCSNDGLIKLVDHTGDVLRTYEGHESFVYCIKLLPNGDIVSCGEDRTVRIWSKENGSLKQVITLPAISIWSVDCCSNGDIIVGSSDNLVRIFSQEKSRWA

InterPro domains:
  IPR001680 WD40 repeat [PF00400] (5-40)
  IPR001680 WD40 repeat [PF00400] (91-124)
  IPR001680 WD40 repeat [PF00400] (127-165)
  IPR001680 WD40 repeat [PF00400] (170-206)
  IPR001680 WD40 repeat [PF00400] (211-247)
  IPR001680 WD40 repeat [PF00400] (263-287)
  IPR001680 WD40 repeat [PS50082] (9-40)
  IPR001680 WD40 repeat [PS50082] (95-125)
  IPR001680 WD40 repeat [PS50082] (133-166)
  IPR001680 WD40 repeat [PS50082] (216-256)
  IPR001680 WD40 repeat [SM00320] (2-40)
  IPR001680 WD40 repeat [SM00320] (88-125)
  IPR001680 WD40 repeat [SM00320] (126-166)
  IPR001680 WD40 repeat [SM00320] (167-206)
  IPR001680 WD40 repeat [SM00320] (209-247)
  IPR001680 WD40 repeat [SM00320] (250-288)
  IPR011989 Armadillo-like helical [G3DSA:1.25.10.10] (464-715)
  IPR013535 PUL domain [PF08324] (467-713)
  IPR013535 PUL domain [PS51396] (465-715)
  IPR015155 PLAA family ubiquitin binding domain [PF09070] (333-441)